Protein AF-A0A3E0PUI4-F1 (afdb_monomer_lite)

Structure (mmCIF, N/CA/C/O backbone):
data_AF-A0A3E0PUI4-F1
#
_entry.id   AF-A0A3E0PUI4-F1
#
loop_
_atom_site.group_PDB
_atom_site.id
_atom_site.type_symbol
_atom_site.label_atom_id
_atom_site.label_alt_id
_atom_site.label_comp_id
_atom_site.label_asym_id
_atom_site.label_entity_id
_atom_site.label_seq_id
_atom_site.pdbx_PDB_ins_code
_atom_site.Cartn_x
_atom_site.Cartn_y
_atom_site.Cartn_z
_atom_site.occupancy
_atom_site.B_iso_or_equiv
_atom_site.auth_seq_id
_atom_site.auth_comp_id
_atom_site.auth_asym_id
_atom_site.auth_atom_id
_atom_site.pdbx_PDB_model_num
ATOM 1 N N . MET A 1 1 ? -16.873 14.180 -3.719 1.00 51.34 1 MET A N 1
ATOM 2 C CA . MET A 1 1 ? -15.611 13.451 -3.473 1.00 51.34 1 MET A CA 1
ATOM 3 C C . MET A 1 1 ? -14.890 13.324 -4.810 1.00 51.34 1 MET A C 1
ATOM 5 O O . MET A 1 1 ? -15.478 12.754 -5.715 1.00 51.34 1 MET A O 1
ATOM 9 N N . GLN A 1 2 ? -13.695 13.903 -4.969 1.00 65.56 2 GLN A N 1
ATOM 10 C CA . GLN A 1 2 ? -12.882 13.806 -6.200 1.00 65.56 2 GLN A CA 1
ATOM 11 C C . GLN A 1 2 ? -11.850 12.663 -6.126 1.00 65.56 2 GLN A C 1
ATOM 13 O O . GLN A 1 2 ? -10.860 12.686 -6.840 1.00 65.56 2 GLN A O 1
ATOM 18 N N . ALA A 1 3 ? -12.077 11.664 -5.263 1.00 73.06 3 ALA A N 1
ATOM 19 C CA . ALA A 1 3 ? -11.156 10.545 -5.084 1.00 73.06 3 ALA A CA 1
ATOM 20 C C . ALA A 1 3 ? -10.914 9.837 -6.421 1.00 73.06 3 ALA A C 1
ATOM 22 O O . ALA A 1 3 ? -11.880 9.512 -7.129 1.00 73.06 3 ALA A O 1
ATOM 23 N N . GLU A 1 4 ? -9.643 9.644 -6.763 1.00 84.12 4 GLU A N 1
ATOM 24 C CA . GLU A 1 4 ? -9.256 8.821 -7.901 1.00 84.12 4 GLU A CA 1
ATOM 25 C C . GLU A 1 4 ? -9.528 7.348 -7.566 1.00 84.12 4 GLU A C 1
ATOM 27 O O . GLU A 1 4 ? -9.294 6.930 -6.427 1.00 84.12 4 GLU A O 1
ATOM 32 N N . PRO A 1 5 ? -10.064 6.554 -8.504 1.00 87.44 5 PRO A N 1
ATOM 33 C CA . PRO A 1 5 ? -10.184 5.110 -8.337 1.00 87.44 5 PRO A CA 1
ATOM 34 C C . PRO A 1 5 ? -8.813 4.433 -8.293 1.00 87.44 5 PRO A C 1
ATOM 36 O O . PRO A 1 5 ? -7.855 4.934 -8.875 1.00 87.44 5 PRO A O 1
ATOM 39 N N . LEU A 1 6 ? -8.745 3.231 -7.709 1.00 89.69 6 LEU A N 1
ATOM 40 C CA . LEU A 1 6 ? -7.614 2.314 -7.913 1.00 89.69 6 LEU A CA 1
ATOM 41 C C . LEU A 1 6 ? -6.246 2.909 -7.497 1.00 89.69 6 LEU A C 1
ATOM 43 O O . LEU A 1 6 ? -5.235 2.698 -8.174 1.00 89.69 6 LEU A O 1
ATOM 47 N N . GLN A 1 7 ? -6.210 3.624 -6.366 1.00 85.81 7 GLN A N 1
ATOM 48 C CA . GLN A 1 7 ? -5.118 4.538 -5.980 1.00 85.81 7 GLN A CA 1
ATOM 49 C C . GLN A 1 7 ? -3.769 3.857 -5.711 1.00 85.81 7 GLN A C 1
ATOM 51 O O . GLN A 1 7 ? -2.725 4.501 -5.751 1.00 85.81 7 GLN A O 1
ATOM 56 N N . SER A 1 8 ? -3.759 2.557 -5.415 1.00 91.62 8 SER A N 1
ATOM 57 C CA . SER A 1 8 ? -2.530 1.798 -5.165 1.00 91.62 8 SER A CA 1
ATOM 58 C C . SER A 1 8 ? -2.688 0.329 -5.511 1.00 91.62 8 SER A C 1
ATOM 60 O O . SER A 1 8 ? -3.801 -0.163 -5.669 1.00 91.62 8 SER A O 1
ATOM 62 N N . ALA A 1 9 ? -1.578 -0.408 -5.561 1.00 90.56 9 ALA A N 1
ATOM 63 C CA . ALA A 1 9 ? -1.621 -1.862 -5.683 1.00 90.56 9 ALA A CA 1
ATOM 64 C C . ALA A 1 9 ? -2.451 -2.523 -4.564 1.00 90.56 9 ALA A C 1
ATOM 66 O O . ALA A 1 9 ? -3.211 -3.458 -4.827 1.00 90.56 9 ALA A O 1
ATOM 67 N N . ASN A 1 10 ? -2.371 -2.003 -3.337 1.00 91.38 10 ASN A N 1
ATOM 68 C CA . ASN A 1 10 ? -3.118 -2.525 -2.194 1.00 91.38 10 ASN A CA 1
ATOM 69 C C . ASN A 1 10 ? -4.634 -2.370 -2.361 1.00 91.38 10 ASN A C 1
ATOM 71 O O . ASN A 1 10 ? -5.394 -3.303 -2.091 1.00 91.38 10 ASN A O 1
ATOM 75 N N . ASP A 1 11 ? -5.048 -1.196 -2.834 1.00 92.38 11 ASP A N 1
ATOM 76 C CA . ASP A 1 11 ? -6.426 -0.848 -3.175 1.00 92.38 11 ASP A CA 1
ATOM 77 C C . ASP A 1 11 ? -6.914 -1.701 -4.363 1.00 92.38 11 ASP A C 1
ATOM 79 O O . ASP A 1 11 ? -7.880 -2.463 -4.256 1.00 92.38 11 ASP A O 1
ATOM 83 N N . ARG A 1 12 ? -6.154 -1.690 -5.470 1.00 95.62 12 ARG A N 1
ATOM 84 C CA . ARG A 1 12 ? -6.430 -2.441 -6.707 1.00 95.62 12 ARG A CA 1
ATOM 85 C C . ARG A 1 12 ? -6.600 -3.931 -6.488 1.00 95.62 12 ARG A C 1
ATOM 87 O O . ARG A 1 12 ? -7.483 -4.524 -7.093 1.00 95.62 12 ARG A O 1
ATOM 94 N N . SER A 1 13 ? -5.811 -4.532 -5.601 1.00 96.44 13 SER A N 1
ATOM 95 C CA . SER A 1 13 ? -5.914 -5.961 -5.296 1.00 96.44 13 SER A CA 1
ATOM 96 C C . SER A 1 13 ? -7.308 -6.348 -4.786 1.00 96.44 13 SER A C 1
ATOM 98 O O . SER A 1 13 ? -7.845 -7.374 -5.193 1.00 96.44 13 SER A O 1
ATOM 100 N N . ARG A 1 14 ? -7.948 -5.499 -3.966 1.00 96.94 14 ARG A N 1
ATOM 101 C CA . ARG A 1 14 ? -9.324 -5.738 -3.497 1.00 96.94 14 ARG A CA 1
ATOM 102 C C . ARG A 1 14 ? -10.346 -5.500 -4.601 1.00 96.94 14 ARG A C 1
ATOM 104 O O . ARG A 1 14 ? -11.261 -6.307 -4.755 1.00 96.94 14 ARG A O 1
ATOM 111 N N . TRP A 1 15 ? -10.183 -4.423 -5.373 1.00 97.56 15 TRP A N 1
ATOM 112 C CA . TRP A 1 15 ? -11.064 -4.131 -6.507 1.00 97.56 15 TRP A CA 1
ATOM 113 C C . TRP A 1 15 ? -11.027 -5.223 -7.572 1.00 97.56 15 TRP A C 1
ATOM 115 O O . TRP A 1 15 ? -12.076 -5.554 -8.116 1.00 97.56 15 TRP A O 1
ATOM 125 N N . CYS A 1 16 ? -9.865 -5.831 -7.824 1.00 97.75 16 CYS A N 1
ATOM 126 C CA . CYS A 1 16 ? -9.743 -6.964 -8.737 1.00 97.75 16 CYS A CA 1
ATOM 127 C C . CYS A 1 16 ? -10.650 -8.120 -8.312 1.00 97.75 16 CYS A C 1
ATOM 129 O O . CYS A 1 16 ? -11.433 -8.600 -9.126 1.00 97.75 16 CYS A O 1
ATOM 131 N N . THR A 1 17 ? -10.607 -8.510 -7.034 1.00 98.00 17 THR A N 1
ATOM 132 C CA . THR A 1 17 ? -11.493 -9.551 -6.495 1.00 98.00 17 THR A CA 1
ATOM 133 C C . THR A 1 17 ? -12.962 -9.148 -6.585 1.00 98.00 17 THR A C 1
ATOM 135 O O . THR A 1 17 ? -13.792 -9.958 -6.979 1.00 98.00 17 THR A O 1
ATOM 138 N N . ILE A 1 18 ? -13.299 -7.897 -6.249 1.00 98.25 18 ILE A N 1
ATOM 139 C CA . ILE A 1 18 ? -14.680 -7.386 -6.322 1.00 98.25 18 ILE A CA 1
ATOM 140 C C . ILE A 1 18 ? -15.231 -7.507 -7.742 1.00 98.25 18 ILE A C 1
ATOM 142 O O . ILE A 1 18 ? -16.341 -8.000 -7.935 1.00 98.25 18 ILE A O 1
ATOM 146 N N . ARG A 1 19 ? -14.446 -7.072 -8.730 1.00 97.12 19 ARG A N 1
ATOM 147 C CA . ARG A 1 19 ? -14.827 -7.111 -10.137 1.00 97.12 19 ARG A CA 1
ATOM 148 C C . ARG A 1 19 ? -14.919 -8.540 -10.664 1.00 97.12 19 ARG A C 1
ATOM 150 O O . ARG A 1 19 ? -15.932 -8.883 -11.262 1.00 97.12 19 ARG A O 1
ATOM 157 N N . ALA A 1 20 ? -13.913 -9.374 -10.398 1.00 97.75 20 ALA A N 1
ATOM 158 C CA . ALA A 1 20 ? -13.916 -10.780 -10.799 1.00 97.75 20 ALA A CA 1
ATOM 159 C C . ALA A 1 20 ? -15.136 -11.524 -10.231 1.00 97.75 20 ALA A C 1
ATOM 161 O O . ALA A 1 20 ? -15.830 -12.234 -10.954 1.00 97.75 20 ALA A O 1
ATOM 162 N N . LEU A 1 21 ? -15.483 -11.291 -8.964 1.00 97.81 21 LEU A N 1
ATOM 163 C CA . LEU A 1 21 ? -16.659 -11.913 -8.358 1.00 97.81 21 LEU A CA 1
ATOM 164 C C . LEU A 1 21 ? -17.966 -11.423 -8.975 1.00 97.81 21 LEU A C 1
ATOM 166 O O . LEU A 1 21 ? -18.821 -12.239 -9.310 1.00 97.81 21 LEU A O 1
ATOM 170 N N . ALA A 1 22 ? -18.138 -10.109 -9.110 1.00 97.00 22 ALA A N 1
ATOM 171 C CA . ALA A 1 22 ? -19.403 -9.534 -9.555 1.00 97.00 22 ALA A CA 1
ATOM 172 C C . ALA A 1 22 ? -19.674 -9.749 -11.052 1.00 97.00 22 ALA A C 1
ATOM 174 O O . ALA A 1 22 ? -20.829 -9.928 -11.434 1.00 97.00 22 ALA A O 1
ATOM 175 N N . GLU A 1 23 ? -18.631 -9.737 -11.887 1.00 94.31 23 GLU A N 1
ATOM 176 C CA . GLU A 1 23 ? -18.759 -9.818 -13.350 1.00 94.31 23 GLU A CA 1
ATOM 177 C C . GLU A 1 23 ? -18.497 -11.230 -13.893 1.00 94.31 23 GLU A C 1
ATOM 179 O O . GLU A 1 23 ? -19.041 -11.587 -14.934 1.00 94.31 23 GLU A O 1
ATOM 184 N N . GLN A 1 24 ? -17.691 -12.044 -13.201 1.00 95.50 24 GLN A N 1
ATOM 185 C CA . GLN A 1 24 ? -17.237 -13.354 -13.694 1.00 95.50 24 GLN A CA 1
ATOM 186 C C . GLN A 1 24 ? -17.565 -14.511 -12.734 1.00 95.50 24 GLN A C 1
ATOM 188 O O . GLN A 1 24 ? -17.393 -15.674 -13.093 1.00 95.50 24 GLN A O 1
ATOM 193 N N . GLY A 1 25 ? -18.040 -14.231 -11.514 1.00 96.75 25 GLY A N 1
ATOM 194 C CA . GLY A 1 25 ? -18.389 -15.261 -10.533 1.00 96.75 25 GLY A CA 1
ATOM 195 C C . GLY A 1 25 ? -17.190 -16.034 -9.968 1.00 96.75 25 GLY A C 1
ATOM 196 O O . GLY A 1 25 ? -17.369 -17.150 -9.482 1.00 96.75 25 GLY A O 1
ATOM 197 N N . THR A 1 26 ? -15.978 -15.470 -10.025 1.00 97.56 26 THR A N 1
ATOM 198 C CA . THR A 1 26 ? -14.734 -16.140 -9.606 1.00 97.56 26 THR A CA 1
ATOM 199 C C . THR A 1 26 ? -13.847 -15.257 -8.721 1.00 97.56 26 THR A C 1
ATOM 201 O O . THR A 1 26 ? -13.943 -14.032 -8.747 1.00 97.56 26 THR A O 1
ATOM 204 N N . TYR A 1 27 ? -12.974 -15.887 -7.928 1.00 97.75 27 TYR A N 1
ATOM 205 C CA . TYR A 1 27 ? -11.905 -15.213 -7.174 1.00 97.75 27 TYR A CA 1
ATOM 206 C C . TYR A 1 27 ? -10.605 -15.067 -7.981 1.00 97.75 27 TYR A C 1
ATOM 208 O O . TYR A 1 27 ? -9.699 -14.358 -7.540 1.00 97.75 27 TYR A O 1
ATOM 216 N N . VAL A 1 28 ? -10.513 -15.726 -9.140 1.00 98.06 28 VAL A N 1
ATOM 217 C CA . VAL A 1 28 ? -9.380 -15.615 -10.066 1.00 98.06 28 VAL A CA 1
ATOM 218 C C . VAL A 1 28 ? -9.381 -14.228 -10.703 1.00 98.06 28 VAL A C 1
ATOM 220 O O . VAL A 1 28 ? -10.396 -13.790 -11.238 1.00 98.06 28 VAL A O 1
ATOM 223 N N . ILE A 1 29 ? -8.243 -13.534 -10.667 1.00 97.81 29 ILE A N 1
ATOM 224 C CA . ILE A 1 29 ? -8.122 -12.147 -11.154 1.00 97.81 29 ILE A CA 1
ATOM 225 C C . ILE A 1 29 ? -7.330 -12.018 -12.465 1.00 97.81 29 ILE A C 1
ATOM 227 O O . ILE A 1 29 ? -6.964 -10.905 -12.848 1.00 97.81 29 ILE A O 1
ATOM 231 N N . ASP A 1 30 ? -7.073 -13.133 -13.154 1.00 97.12 30 ASP A N 1
ATOM 232 C CA . ASP A 1 30 ? -6.259 -13.213 -14.377 1.00 97.12 30 ASP A CA 1
ATOM 233 C C . ASP A 1 30 ? -6.699 -12.203 -15.446 1.00 97.12 30 ASP A C 1
ATOM 235 O O . ASP A 1 30 ? -5.887 -11.408 -15.924 1.00 97.12 30 ASP A O 1
ATOM 239 N N . ASP A 1 31 ? -7.989 -12.188 -15.788 1.00 96.00 31 ASP A N 1
ATOM 240 C CA . ASP A 1 31 ? -8.511 -11.330 -16.856 1.00 96.00 31 ASP A CA 1
ATOM 241 C C . ASP A 1 31 ? -8.670 -9.874 -16.425 1.00 96.00 31 ASP A C 1
ATOM 243 O O . ASP A 1 31 ? -8.440 -8.959 -17.217 1.00 96.00 31 ASP A O 1
ATOM 247 N N . VAL A 1 32 ? -9.018 -9.637 -15.158 1.00 96.06 32 VAL A N 1
ATOM 248 C CA . VAL A 1 32 ? -9.181 -8.276 -14.632 1.00 96.06 32 VAL A CA 1
ATOM 249 C C . VAL A 1 32 ? -7.849 -7.530 -14.668 1.00 96.06 32 VAL A C 1
ATOM 251 O O . VAL A 1 32 ? -7.794 -6.395 -15.135 1.00 96.06 32 VAL A O 1
ATOM 254 N N . ARG A 1 33 ? -6.756 -8.177 -14.249 1.00 94.44 33 ARG A N 1
ATOM 255 C CA . ARG A 1 33 ? -5.420 -7.562 -14.193 1.00 94.44 33 ARG A CA 1
ATOM 256 C C . ARG A 1 33 ? -4.822 -7.231 -15.558 1.00 94.44 33 ARG A C 1
ATOM 258 O O . ARG A 1 33 ? -3.978 -6.344 -15.641 1.00 94.44 33 ARG A O 1
ATOM 265 N N . ARG A 1 34 ? -5.248 -7.918 -16.623 1.00 91.81 34 ARG A N 1
ATOM 266 C CA . ARG A 1 34 ? -4.812 -7.621 -18.001 1.00 91.81 34 ARG A CA 1
ATOM 267 C C . ARG A 1 34 ? -5.321 -6.268 -18.494 1.00 91.81 34 ARG A C 1
ATOM 269 O O . ARG A 1 34 ? -4.784 -5.732 -19.461 1.00 91.81 34 ARG A O 1
ATOM 276 N N . GLN A 1 35 ? -6.344 -5.712 -17.849 1.00 92.06 35 GLN A N 1
ATOM 277 C CA . GLN A 1 35 ? -6.892 -4.419 -18.228 1.00 92.06 35 GLN A CA 1
ATOM 278 C C . GLN A 1 35 ? -5.986 -3.277 -17.744 1.00 92.06 35 GLN A C 1
ATOM 280 O O . GLN A 1 35 ? -5.546 -3.285 -16.588 1.00 92.06 35 GLN A O 1
ATOM 285 N N . PRO A 1 36 ? -5.725 -2.260 -18.588 1.00 90.31 36 PRO A N 1
ATOM 286 C CA . PRO A 1 36 ? -4.922 -1.109 -18.196 1.00 90.31 36 PRO A CA 1
ATOM 287 C C . PRO A 1 36 ? -5.424 -0.478 -16.892 1.00 90.31 36 PRO A C 1
ATOM 289 O O . PRO A 1 36 ? -6.606 -0.175 -16.746 1.00 90.31 36 PRO A O 1
ATOM 292 N N . GLY A 1 37 ? -4.516 -0.294 -15.933 1.00 90.38 37 GLY A N 1
ATOM 293 C CA . GLY A 1 37 ? -4.820 0.319 -14.637 1.00 90.38 37 GLY A CA 1
ATOM 294 C C . GLY A 1 37 ? -5.352 -0.626 -13.554 1.00 90.38 37 GLY A C 1
ATOM 295 O O . GLY A 1 37 ? -5.497 -0.175 -12.422 1.00 90.38 37 GLY A O 1
ATOM 296 N N . TRP A 1 38 ? -5.592 -1.912 -13.840 1.00 94.56 38 TRP A N 1
ATOM 297 C CA . TRP A 1 38 ? -6.097 -2.880 -12.849 1.00 94.56 38 TRP A CA 1
ATOM 298 C C . TRP A 1 38 ? -5.017 -3.751 -12.206 1.00 94.56 38 TRP A C 1
ATOM 300 O O . TRP A 1 38 ? -5.255 -4.335 -11.152 1.00 94.56 38 TRP A O 1
ATOM 310 N N . ASP A 1 39 ? -3.823 -3.821 -12.791 1.00 93.81 39 ASP A N 1
ATOM 311 C CA . ASP A 1 39 ? -2.759 -4.674 -12.266 1.00 93.81 39 ASP A CA 1
ATOM 312 C C . ASP A 1 39 ? -2.290 -4.257 -10.856 1.00 93.81 39 ASP A C 1
ATOM 314 O O . ASP A 1 39 ? -2.354 -3.093 -10.443 1.00 93.81 39 ASP A O 1
ATOM 318 N N . THR A 1 40 ? -1.803 -5.223 -10.089 1.00 95.38 40 THR A N 1
ATOM 319 C CA . THR A 1 40 ? -1.370 -5.053 -8.702 1.00 95.38 40 THR A CA 1
ATOM 320 C C . THR A 1 40 ? -0.087 -5.841 -8.453 1.00 95.38 40 THR A C 1
ATOM 322 O O . THR A 1 40 ? 0.232 -6.740 -9.214 1.00 95.38 40 THR A O 1
ATOM 325 N N . ILE A 1 41 ? 0.650 -5.497 -7.396 1.00 93.75 41 ILE A N 1
ATOM 326 C CA . ILE A 1 41 ? 1.736 -6.320 -6.838 1.00 93.75 41 ILE A CA 1
ATOM 327 C C . ILE A 1 41 ? 1.258 -7.161 -5.643 1.00 93.75 41 ILE A C 1
ATOM 329 O O . ILE A 1 41 ? 1.908 -8.122 -5.253 1.00 93.75 41 ILE A O 1
ATOM 333 N N . ASP A 1 42 ? 0.086 -6.849 -5.082 1.00 94.31 42 ASP A N 1
ATOM 334 C CA . ASP A 1 42 ? -0.488 -7.512 -3.908 1.00 94.31 42 ASP A CA 1
ATOM 335 C C . ASP A 1 42 ? -1.272 -8.773 -4.323 1.00 94.31 42 ASP A C 1
ATOM 337 O O . ASP A 1 42 ? -2.460 -8.914 -3.996 1.00 94.31 42 ASP A O 1
ATOM 341 N N . LEU A 1 43 ? -0.618 -9.688 -5.041 1.00 96.12 43 LEU A N 1
ATOM 342 C CA . LEU A 1 43 ? -1.188 -10.942 -5.542 1.00 96.12 43 LEU A CA 1
ATOM 343 C C . LEU A 1 43 ? -0.313 -12.162 -5.237 1.00 96.12 43 LEU A C 1
ATOM 345 O O . LEU A 1 43 ? 0.874 -12.034 -4.951 1.00 96.12 43 LEU A O 1
ATOM 349 N N . VAL A 1 44 ? -0.918 -13.338 -5.363 1.00 97.06 44 VAL A N 1
A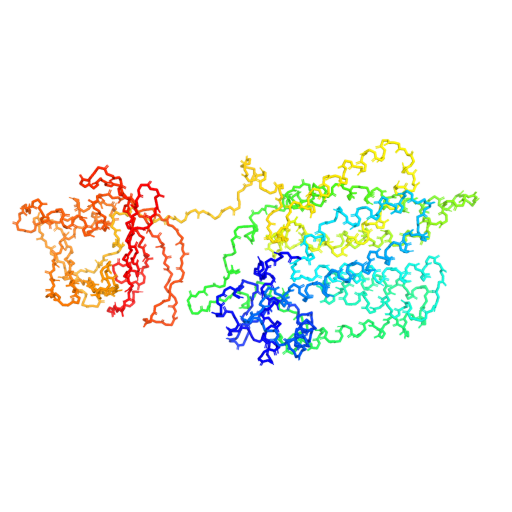TOM 350 C CA . VAL A 1 44 ? -0.239 -14.635 -5.321 1.00 97.06 44 VAL A CA 1
ATOM 351 C C . VAL A 1 44 ? -0.552 -15.447 -6.565 1.00 97.06 44 VAL A C 1
ATOM 353 O O . VAL A 1 44 ? -1.545 -15.179 -7.252 1.00 97.06 44 VAL A O 1
ATOM 356 N N . ARG A 1 45 ? 0.258 -16.476 -6.812 1.00 96.38 45 ARG A N 1
ATOM 357 C CA . ARG A 1 45 ? -0.040 -17.526 -7.780 1.00 96.38 45 ARG A CA 1
ATOM 358 C C . ARG A 1 45 ? -0.389 -18.822 -7.049 1.00 96.38 45 ARG A C 1
ATOM 360 O O . ARG A 1 45 ? 0.421 -19.347 -6.296 1.00 96.38 45 ARG A O 1
ATOM 367 N N . HIS A 1 46 ? -1.596 -19.330 -7.274 1.00 96.06 46 HIS A N 1
ATOM 368 C CA . HIS A 1 46 ? -2.107 -20.568 -6.673 1.00 96.06 46 HIS A CA 1
ATOM 369 C C . HIS A 1 46 ? -2.798 -21.385 -7.763 1.00 96.06 46 HIS A C 1
ATOM 371 O O . HIS A 1 46 ? -3.569 -20.832 -8.543 1.00 96.06 46 HIS A O 1
ATOM 377 N N . GLU A 1 47 ? -2.454 -22.669 -7.882 1.00 94.19 47 GLU A N 1
ATOM 378 C CA . GLU A 1 47 ? -3.011 -23.586 -8.897 1.00 94.19 47 GLU A CA 1
ATOM 379 C C . GLU A 1 47 ? -3.016 -23.032 -10.335 1.00 94.19 47 GLU A C 1
ATOM 381 O O . GLU A 1 47 ? -3.950 -23.207 -11.109 1.00 94.19 47 GLU A O 1
ATOM 386 N N . GLY A 1 48 ? -1.950 -22.325 -10.712 1.00 94.56 48 GLY A N 1
ATOM 387 C CA . GLY A 1 48 ? -1.797 -21.776 -12.059 1.00 94.56 48 GLY A CA 1
ATOM 388 C C . GLY A 1 48 ? -2.472 -20.423 -12.302 1.00 94.56 48 GLY A C 1
ATOM 389 O O . GLY A 1 48 ? -2.157 -19.797 -13.315 1.00 94.56 48 GLY A O 1
ATOM 390 N N . HIS A 1 49 ? -3.282 -19.947 -11.357 1.00 97.06 49 HIS A N 1
ATOM 391 C CA . HIS A 1 49 ? -4.068 -18.717 -11.443 1.00 97.06 49 HIS A CA 1
ATOM 392 C C . HIS A 1 49 ? -3.592 -17.644 -10.464 1.00 97.06 49 HIS A C 1
ATOM 394 O O . HIS A 1 49 ? -2.921 -17.927 -9.466 1.00 97.06 49 HIS A O 1
ATOM 400 N N . PHE A 1 50 ? -3.953 -16.394 -10.742 1.00 97.94 50 PHE A N 1
ATOM 401 C CA . PHE A 1 50 ? -3.684 -15.266 -9.867 1.00 97.94 50 PHE A CA 1
ATOM 402 C C . PHE A 1 50 ? -4.856 -14.964 -8.945 1.00 97.94 50 PHE A C 1
ATOM 404 O O . PHE A 1 50 ? -6.010 -14.904 -9.371 1.00 97.94 50 PHE A O 1
ATOM 411 N N . TYR A 1 51 ? -4.526 -14.672 -7.689 1.00 97.88 51 TYR A N 1
ATOM 412 C CA . TYR A 1 51 ? -5.481 -14.288 -6.655 1.00 97.88 51 TYR A CA 1
ATOM 413 C C . TYR A 1 51 ? -4.991 -13.066 -5.885 1.00 97.88 51 TYR A C 1
ATOM 415 O O . TYR A 1 51 ? -3.791 -12.818 -5.760 1.00 97.88 51 TYR A O 1
ATOM 423 N N . SER A 1 52 ? -5.930 -12.306 -5.324 1.00 97.00 52 SER A N 1
ATOM 424 C CA . SER A 1 52 ? -5.605 -11.255 -4.360 1.00 97.00 52 SER A CA 1
ATOM 425 C C . SER A 1 52 ? -5.004 -11.850 -3.087 1.00 97.00 52 SER A C 1
ATOM 427 O O . SER A 1 52 ? -5.468 -12.866 -2.578 1.00 97.00 52 SER A O 1
ATOM 429 N N . THR A 1 53 ? -4.023 -11.158 -2.509 1.00 94.44 53 THR A N 1
ATOM 430 C CA . THR A 1 53 ? -3.481 -11.497 -1.180 1.00 94.44 53 THR A CA 1
ATOM 431 C C . THR A 1 53 ? -4.465 -11.230 -0.038 1.00 94.44 53 THR A C 1
ATOM 433 O O . THR A 1 53 ? -4.234 -11.668 1.087 1.00 94.44 53 THR A O 1
ATOM 436 N N . LYS A 1 54 ? -5.533 -10.455 -0.268 1.00 94.88 54 LYS A N 1
ATOM 437 C CA . LYS A 1 54 ? -6.403 -9.957 0.806 1.00 94.88 54 LYS A CA 1
ATOM 438 C C . LYS A 1 54 ? -7.412 -11.020 1.245 1.00 94.88 54 LYS A C 1
ATOM 440 O O . LYS A 1 54 ? -7.894 -11.770 0.399 1.00 94.88 54 LYS A O 1
ATOM 445 N N . PRO A 1 55 ? -7.795 -11.057 2.537 1.00 95.31 55 PRO A N 1
ATOM 446 C CA . PRO A 1 55 ? -8.824 -11.981 2.993 1.00 95.31 55 PRO A CA 1
ATOM 447 C C . PRO A 1 55 ? -10.127 -11.823 2.188 1.00 95.31 55 PRO A C 1
ATOM 449 O O . PRO A 1 55 ? -10.570 -10.688 1.981 1.00 95.31 55 PRO A O 1
ATOM 452 N N . PRO A 1 56 ? -10.765 -12.924 1.754 1.00 96.50 56 PRO A N 1
ATOM 453 C CA . PRO A 1 56 ? -11.820 -12.895 0.742 1.00 96.50 56 PRO A CA 1
ATOM 454 C C . PRO A 1 56 ? -13.154 -12.335 1.246 1.00 96.50 56 PRO A C 1
ATOM 456 O O . PRO A 1 56 ? -13.930 -11.818 0.441 1.00 96.50 56 PRO A O 1
ATOM 459 N N . LEU A 1 57 ? -13.439 -12.395 2.554 1.00 97.81 57 LEU A N 1
ATOM 460 C CA . LEU A 1 57 ? -14.746 -11.998 3.094 1.00 97.81 57 LEU A CA 1
ATOM 461 C C . LEU A 1 57 ? -15.104 -10.545 2.763 1.00 97.81 57 LEU A C 1
ATOM 463 O O . LEU A 1 57 ? -16.182 -10.290 2.232 1.00 97.81 57 LEU A O 1
ATOM 467 N N . PHE A 1 58 ? -14.210 -9.594 3.041 1.00 97.56 58 PHE A N 1
ATOM 468 C CA . PHE A 1 58 ? -14.510 -8.179 2.824 1.00 97.56 58 PHE A CA 1
ATOM 469 C C . PHE A 1 58 ? -14.742 -7.846 1.335 1.00 97.56 58 PHE A C 1
ATOM 471 O O . PHE A 1 58 ? -15.813 -7.322 1.025 1.00 97.56 58 PHE A O 1
ATOM 478 N N . PRO A 1 59 ? -13.853 -8.221 0.387 1.00 97.44 59 PRO A N 1
ATOM 479 C CA . PRO A 1 59 ? -14.128 -8.089 -1.044 1.00 97.44 59 PRO A CA 1
ATOM 480 C C . PRO A 1 59 ? -15.417 -8.782 -1.499 1.00 97.44 59 PRO A C 1
ATOM 482 O O . PRO A 1 59 ? -16.106 -8.247 -2.356 1.00 97.44 59 PRO A O 1
ATOM 485 N N . THR A 1 60 ? -15.790 -9.924 -0.912 1.00 98.25 60 THR A N 1
ATOM 486 C CA . THR A 1 60 ? -17.037 -10.634 -1.260 1.00 98.25 60 THR A CA 1
ATOM 487 C C . THR A 1 60 ? -18.277 -9.826 -0.878 1.00 98.25 60 THR A C 1
ATOM 489 O O . THR A 1 60 ? -19.202 -9.686 -1.677 1.00 98.25 60 THR A O 1
ATOM 492 N N . LEU A 1 61 ? -18.293 -9.244 0.325 1.00 98.38 61 LEU A N 1
ATOM 493 C CA . LEU A 1 61 ? -19.389 -8.377 0.766 1.00 98.38 61 LEU A CA 1
ATOM 494 C C . LEU A 1 61 ? -19.496 -7.124 -0.115 1.00 98.38 61 LEU A C 1
ATOM 496 O O . LEU A 1 61 ? -20.593 -6.723 -0.501 1.00 98.38 61 LEU A O 1
ATOM 500 N N . VAL A 1 62 ? -18.354 -6.533 -0.475 1.00 98.44 62 VAL A N 1
ATOM 501 C CA . VAL A 1 62 ? -18.311 -5.360 -1.357 1.00 98.44 62 VAL A CA 1
ATOM 502 C C . VAL A 1 62 ? -18.696 -5.720 -2.798 1.00 98.44 62 VAL A C 1
ATOM 504 O O . VAL A 1 62 ? -19.352 -4.918 -3.456 1.00 98.44 62 VAL A O 1
ATOM 507 N N . ALA A 1 63 ? -18.385 -6.927 -3.278 1.00 98.44 63 ALA A N 1
ATOM 508 C CA . ALA A 1 63 ? -18.854 -7.433 -4.568 1.00 98.44 63 ALA A CA 1
ATOM 509 C C . ALA A 1 63 ? -20.380 -7.540 -4.617 1.00 98.44 63 ALA A C 1
ATOM 511 O O . ALA A 1 63 ? -20.983 -7.089 -5.585 1.00 98.44 63 ALA A O 1
ATOM 512 N N . GLY A 1 64 ? -21.016 -8.043 -3.554 1.00 98.06 64 GLY A N 1
ATOM 513 C CA . GLY A 1 64 ? -22.479 -8.051 -3.445 1.00 98.06 64 GLY A CA 1
ATOM 514 C C . GLY A 1 64 ? -23.085 -6.642 -3.450 1.00 98.06 64 GLY A C 1
ATOM 515 O O . GLY A 1 64 ? -24.117 -6.407 -4.084 1.00 98.06 64 GLY A O 1
ATOM 516 N N . LEU A 1 65 ? -22.418 -5.682 -2.798 1.00 97.75 65 LEU A N 1
ATOM 517 C CA . LEU A 1 65 ? -22.822 -4.276 -2.835 1.00 97.75 65 LEU A CA 1
ATOM 518 C C . LEU A 1 65 ? -22.702 -3.689 -4.249 1.00 97.75 65 LEU A C 1
ATOM 520 O O . LEU A 1 65 ? -23.663 -3.102 -4.736 1.00 97.75 65 LEU A O 1
ATOM 524 N N . TYR A 1 66 ? -21.558 -3.870 -4.915 1.00 98.00 66 TYR A N 1
ATOM 525 C CA . TYR A 1 66 ? -21.354 -3.419 -6.295 1.00 98.00 66 TYR A CA 1
ATOM 526 C C . TYR A 1 66 ? -22.365 -4.055 -7.250 1.00 98.00 66 TYR A C 1
ATOM 528 O O . TYR A 1 66 ? -23.006 -3.335 -8.003 1.00 98.00 66 TYR A O 1
ATOM 536 N N . TRP A 1 67 ? -22.581 -5.368 -7.166 1.00 97.69 67 TRP A N 1
ATOM 537 C CA . TRP A 1 67 ? -23.577 -6.068 -7.976 1.00 97.69 67 TRP A CA 1
ATOM 538 C C . TRP A 1 67 ? -24.980 -5.475 -7.801 1.00 97.69 67 TRP A C 1
ATOM 540 O O . TRP A 1 67 ? -25.701 -5.275 -8.774 1.00 97.69 67 TRP A O 1
ATOM 550 N N . THR A 1 68 ? -25.360 -5.125 -6.569 1.00 97.00 68 THR A N 1
ATOM 551 C CA . THR A 1 68 ? -26.646 -4.461 -6.308 1.00 97.00 68 THR A CA 1
ATOM 552 C C . THR A 1 68 ? -26.704 -3.079 -6.965 1.00 97.00 68 THR A C 1
ATOM 554 O O . THR A 1 68 ? -27.726 -2.723 -7.547 1.00 97.00 68 THR A O 1
ATOM 557 N N . LEU A 1 69 ? -25.617 -2.304 -6.900 1.00 96.06 69 LEU A N 1
ATOM 558 C CA . LEU A 1 69 ? -25.530 -0.997 -7.556 1.00 96.06 69 LEU A CA 1
ATOM 559 C C . LEU A 1 69 ? -25.631 -1.128 -9.079 1.00 96.06 69 LEU A C 1
ATOM 561 O O . LEU A 1 69 ? -26.458 -0.441 -9.670 1.00 96.06 69 LEU A O 1
ATOM 565 N N . ASP A 1 70 ? -24.886 -2.055 -9.684 1.00 95.44 70 ASP A N 1
ATOM 566 C CA . ASP A 1 70 ? -24.968 -2.375 -11.115 1.00 95.44 70 ASP A CA 1
ATOM 567 C C . ASP A 1 70 ? -26.417 -2.670 -11.530 1.00 95.44 70 ASP A C 1
ATOM 569 O O . ASP A 1 70 ? -26.942 -2.051 -12.452 1.00 95.44 70 ASP A O 1
ATOM 573 N N . LYS A 1 71 ? -27.134 -3.529 -10.792 1.00 96.25 71 LYS A N 1
ATOM 574 C CA . LYS A 1 71 ? -28.537 -3.847 -11.116 1.00 96.25 71 LYS A CA 1
ATOM 575 C C . LYS A 1 71 ? -29.507 -2.681 -10.962 1.00 96.25 71 LYS A C 1
ATOM 577 O O . LYS A 1 71 ? -30.531 -2.674 -11.642 1.00 96.25 71 LYS A O 1
ATOM 582 N N . LEU A 1 72 ? -29.218 -1.720 -10.089 1.00 96.75 72 LEU A N 1
ATOM 583 C CA . LEU A 1 72 ? -30.098 -0.575 -9.848 1.00 96.75 72 LEU A CA 1
ATOM 584 C C . LEU A 1 72 ? -29.814 0.609 -10.777 1.00 96.75 72 LEU A C 1
ATOM 586 O O . LEU A 1 72 ? -30.744 1.340 -11.113 1.00 96.75 72 LEU A O 1
ATOM 590 N N . THR A 1 73 ? -28.558 0.824 -11.172 1.00 96.25 73 THR A N 1
ATOM 591 C CA . THR A 1 73 ? -28.144 2.014 -11.934 1.00 96.25 73 THR A CA 1
ATOM 592 C C . THR A 1 73 ? -27.647 1.703 -13.343 1.00 96.25 73 THR A C 1
ATOM 594 O O . THR A 1 73 ? -27.564 2.614 -14.164 1.00 96.25 73 THR A O 1
ATOM 597 N N . GLY A 1 74 ? -27.293 0.448 -13.631 1.00 95.25 74 GLY A N 1
ATOM 598 C CA . GLY A 1 74 ? -26.580 0.042 -14.844 1.00 95.25 74 GLY A CA 1
ATOM 599 C C . GLY A 1 74 ? -25.112 0.482 -14.875 1.00 95.25 74 GLY A C 1
ATOM 600 O O . GLY A 1 74 ? -24.500 0.498 -15.943 1.00 95.25 74 GLY A O 1
ATOM 601 N N . TRP A 1 75 ? -24.548 0.917 -13.742 1.00 95.94 75 TRP A N 1
ATOM 602 C CA . TRP A 1 75 ? -23.166 1.395 -13.676 1.00 95.94 75 TRP A CA 1
ATOM 603 C C . TRP A 1 75 ? -22.188 0.241 -13.499 1.00 95.94 75 TRP A C 1
ATOM 605 O O . TRP A 1 75 ? -22.137 -0.390 -12.444 1.00 95.94 75 TRP A O 1
ATOM 615 N N . THR A 1 76 ? -21.340 0.043 -14.505 1.00 93.56 76 THR A N 1
ATOM 616 C CA . THR A 1 76 ? -20.252 -0.938 -14.471 1.00 93.56 76 THR A CA 1
ATOM 617 C C . THR A 1 76 ? -18.905 -0.265 -14.224 1.00 93.56 76 THR A C 1
ATOM 619 O O . THR A 1 76 ? -18.744 0.941 -14.439 1.00 93.56 76 THR A O 1
ATOM 622 N N . PHE A 1 77 ? -17.893 -1.035 -13.822 1.00 92.44 77 PHE A N 1
ATOM 623 C CA . PHE A 1 77 ? -16.520 -0.527 -13.730 1.00 92.44 77 PHE A CA 1
ATOM 624 C C . PHE A 1 77 ? -15.913 -0.124 -15.080 1.00 92.44 77 PHE A C 1
ATOM 626 O O . PHE A 1 77 ? -14.949 0.634 -15.099 1.00 92.44 77 PHE A O 1
ATOM 633 N N . GLU A 1 78 ? -16.456 -0.608 -16.196 1.00 89.81 78 GLU A N 1
ATOM 634 C CA . GLU A 1 78 ? -16.008 -0.222 -17.537 1.00 89.81 78 GLU A CA 1
ATOM 635 C C . GLU A 1 78 ? -16.544 1.156 -17.946 1.00 89.81 78 GLU A C 1
ATOM 637 O O . GLU A 1 78 ? -15.828 1.948 -18.553 1.00 89.81 78 GLU A O 1
ATOM 642 N N . THR A 1 79 ? -17.789 1.466 -17.578 1.00 91.44 79 THR A N 1
ATOM 643 C CA . THR A 1 79 ? -18.483 2.680 -18.035 1.00 91.44 79 THR A CA 1
ATOM 644 C C . THR A 1 79 ? -18.456 3.821 -17.017 1.00 91.44 79 THR A C 1
ATOM 646 O O . THR A 1 79 ? -18.410 4.982 -17.410 1.00 91.44 79 THR A O 1
ATOM 649 N N . HIS A 1 80 ? -18.461 3.506 -15.717 1.00 95.19 80 HIS A N 1
ATOM 650 C CA . HIS A 1 80 ? -18.647 4.461 -14.616 1.00 95.19 80 HIS A CA 1
ATOM 651 C C . HIS A 1 80 ? -17.692 4.170 -13.445 1.00 95.19 80 HIS A C 1
ATOM 653 O O . HIS A 1 80 ? -18.086 4.138 -12.277 1.00 95.19 80 HIS A O 1
ATOM 659 N N . LEU A 1 81 ? -16.412 3.907 -13.739 1.00 93.81 81 LEU A N 1
ATOM 660 C CA . LEU A 1 81 ? -15.414 3.524 -12.731 1.00 93.81 81 LEU A CA 1
ATOM 661 C C . LEU A 1 81 ? -15.358 4.500 -11.544 1.00 93.81 81 LEU A C 1
ATOM 663 O O . LEU A 1 81 ? -15.315 4.079 -10.384 1.00 93.81 81 LEU A O 1
ATOM 667 N N . ALA A 1 82 ? -15.349 5.804 -11.821 1.00 93.94 82 ALA A N 1
ATOM 668 C CA . ALA A 1 82 ? -15.197 6.827 -10.794 1.00 93.94 82 ALA A CA 1
ATOM 669 C C . ALA A 1 82 ? -16.442 6.943 -9.911 1.00 93.94 82 ALA A C 1
ATOM 671 O O . ALA A 1 82 ? -16.341 6.980 -8.687 1.00 93.94 82 ALA A O 1
ATOM 672 N N . GLU A 1 83 ? -17.619 6.977 -10.518 1.00 95.06 83 GLU A N 1
ATOM 673 C CA . GLU A 1 83 ? -18.903 7.102 -9.840 1.00 95.06 83 GLU A CA 1
ATOM 674 C C . GLU A 1 83 ? -19.178 5.871 -8.973 1.00 95.06 83 GLU A C 1
ATOM 676 O O . GLU A 1 83 ? -19.489 6.010 -7.787 1.00 95.06 83 GLU A O 1
ATOM 681 N N . THR A 1 84 ? -18.974 4.675 -9.531 1.00 95.31 84 THR A N 1
ATOM 682 C CA . THR A 1 84 ? -19.185 3.401 -8.838 1.00 95.31 84 THR A CA 1
ATOM 683 C C . THR A 1 84 ? -18.265 3.267 -7.631 1.00 95.31 84 THR A C 1
ATOM 685 O O . THR A 1 84 ? -18.736 3.010 -6.521 1.00 95.31 84 THR A O 1
ATOM 688 N N . THR A 1 85 ? -16.958 3.491 -7.800 1.00 95.25 85 THR A N 1
ATOM 689 C CA . THR A 1 85 ? -16.004 3.377 -6.682 1.00 95.25 85 THR A CA 1
ATOM 690 C C . THR A 1 85 ? -16.292 4.403 -5.589 1.00 95.25 85 THR A C 1
ATOM 692 O O . THR A 1 85 ? -16.338 4.040 -4.414 1.00 95.25 85 THR A O 1
ATOM 695 N N . ARG A 1 86 ? -16.586 5.662 -5.938 1.00 95.00 86 ARG A N 1
ATOM 696 C CA . ARG A 1 86 ? -16.942 6.706 -4.959 1.00 95.00 86 ARG A CA 1
ATOM 697 C C . ARG A 1 86 ? -18.221 6.380 -4.195 1.00 95.00 86 ARG A C 1
ATOM 699 O O . ARG A 1 86 ? -18.267 6.613 -2.988 1.00 95.00 86 ARG A O 1
ATOM 706 N N . LEU A 1 87 ? -19.243 5.846 -4.865 1.00 95.69 87 LEU A N 1
ATOM 707 C CA . LEU A 1 87 ? -20.491 5.454 -4.213 1.00 95.69 87 LEU A CA 1
ATOM 708 C C . LEU A 1 87 ? -20.271 4.277 -3.258 1.00 95.69 87 LEU A C 1
ATOM 710 O O . LEU A 1 87 ? -20.718 4.326 -2.115 1.00 95.69 87 LEU A O 1
ATOM 714 N N . VAL A 1 88 ? -19.513 3.262 -3.673 1.00 96.94 88 VAL A N 1
ATOM 715 C CA . VAL A 1 88 ? -19.138 2.150 -2.790 1.00 96.94 88 VAL A CA 1
ATOM 716 C C . VAL A 1 88 ? -18.369 2.663 -1.566 1.00 96.94 88 VAL A C 1
ATOM 718 O O . VAL A 1 88 ? -18.736 2.332 -0.440 1.00 96.94 88 VAL A O 1
ATOM 721 N N . LEU A 1 89 ? -17.366 3.529 -1.750 1.00 96.56 89 LEU A N 1
ATOM 722 C CA . LEU A 1 89 ? -16.575 4.106 -0.654 1.00 96.56 89 LEU A CA 1
ATOM 723 C C . LEU A 1 89 ? -17.412 4.982 0.289 1.00 96.56 89 LEU A C 1
ATOM 725 O O . LEU A 1 89 ? -17.234 4.925 1.507 1.00 96.56 89 LEU A O 1
ATOM 729 N N . LEU A 1 90 ? -18.369 5.750 -0.236 1.00 96.88 90 LEU A N 1
ATOM 730 C CA . LEU A 1 90 ? -19.342 6.479 0.579 1.00 96.88 90 LEU A CA 1
ATOM 731 C C . LEU A 1 90 ? -20.095 5.520 1.516 1.00 96.88 90 LEU A C 1
ATOM 733 O O . LEU A 1 90 ? -20.202 5.797 2.712 1.00 96.88 90 LEU A O 1
ATOM 737 N N . LEU A 1 91 ? -20.566 4.389 0.986 1.00 97.25 91 LEU A N 1
ATOM 738 C CA . LEU A 1 91 ? -21.381 3.416 1.716 1.00 97.25 91 LEU A CA 1
ATOM 739 C C . LEU A 1 91 ? -20.590 2.591 2.739 1.00 97.25 91 LEU A C 1
ATOM 741 O O . LEU A 1 91 ? -21.124 2.306 3.809 1.00 97.25 91 LEU A O 1
ATOM 745 N N . ILE A 1 92 ? -19.340 2.217 2.448 1.00 97.00 92 ILE A N 1
ATOM 746 C CA . ILE A 1 92 ? -18.553 1.325 3.322 1.00 97.00 92 ILE A CA 1
ATOM 747 C C . ILE A 1 92 ? -17.574 2.062 4.245 1.00 97.00 92 ILE A C 1
ATOM 749 O O . ILE A 1 92 ? -17.237 1.536 5.304 1.00 97.00 92 ILE A O 1
ATOM 753 N N . ASN A 1 93 ? -17.143 3.279 3.887 1.00 96.81 93 ASN A N 1
ATOM 754 C CA . ASN A 1 93 ? -16.203 4.064 4.691 1.00 96.81 93 ASN A CA 1
ATOM 755 C C . ASN A 1 93 ? -16.871 5.274 5.347 1.00 96.81 93 ASN A C 1
ATOM 757 O O . ASN A 1 93 ? -16.859 5.386 6.573 1.00 96.81 93 ASN A O 1
ATOM 761 N N . ILE A 1 94 ? -17.453 6.194 4.569 1.00 96.81 94 ILE A N 1
ATOM 762 C CA . ILE A 1 94 ? -17.882 7.497 5.108 1.00 96.81 94 ILE A CA 1
ATOM 763 C C . ILE A 1 94 ? -19.122 7.376 5.988 1.00 96.81 94 ILE A C 1
ATOM 765 O O . ILE A 1 94 ? -19.126 7.898 7.105 1.00 96.81 94 ILE A O 1
ATOM 769 N N . LEU A 1 95 ? -20.188 6.732 5.499 1.00 98.12 95 LEU A N 1
ATOM 770 C CA . LEU A 1 95 ? -21.427 6.610 6.270 1.00 98.12 95 LEU A CA 1
ATOM 771 C C . LEU A 1 95 ? -21.200 5.805 7.561 1.00 98.12 95 LEU A C 1
ATOM 773 O O . LEU A 1 95 ? -21.592 6.298 8.624 1.00 98.12 95 LEU A O 1
ATOM 777 N N . PRO A 1 96 ? -20.495 4.653 7.543 1.00 98.44 96 PRO A N 1
ATOM 778 C CA . PRO A 1 96 ? -20.192 3.917 8.766 1.00 98.44 96 PRO A CA 1
ATOM 779 C C . PRO A 1 96 ? -19.279 4.694 9.716 1.00 98.44 96 PRO A C 1
ATOM 781 O O . PRO A 1 96 ? -19.530 4.691 10.919 1.00 98.44 96 PRO A O 1
ATOM 784 N N . THR A 1 97 ? -18.280 5.427 9.207 1.00 98.44 97 THR A N 1
ATOM 785 C CA . THR A 1 97 ? -17.444 6.316 10.036 1.00 98.44 97 THR A CA 1
ATOM 786 C C . THR A 1 97 ? -18.273 7.416 10.691 1.00 98.44 97 THR A C 1
ATOM 788 O O . THR A 1 97 ? -18.118 7.688 11.879 1.00 98.44 97 THR A O 1
ATOM 791 N N . THR A 1 98 ? -19.208 8.016 9.958 1.00 98.38 98 THR A N 1
ATOM 792 C CA . THR A 1 98 ? -20.090 9.067 10.483 1.00 98.38 98 THR A CA 1
ATOM 793 C C . THR A 1 98 ? -21.006 8.512 11.576 1.00 98.38 98 THR A C 1
ATOM 795 O O . THR A 1 98 ? -21.128 9.104 12.650 1.00 98.38 98 THR A O 1
ATOM 798 N N . ALA A 1 99 ? -21.594 7.333 11.357 1.00 98.69 99 ALA A N 1
ATOM 799 C CA . ALA A 1 99 ? -22.372 6.632 12.373 1.00 98.69 99 ALA A CA 1
ATOM 800 C C . ALA A 1 99 ? -21.515 6.277 13.604 1.00 98.69 99 ALA A C 1
ATOM 802 O O . ALA A 1 99 ? -21.952 6.483 14.738 1.00 98.69 99 ALA A O 1
ATOM 803 N N . ALA A 1 100 ? -20.274 5.825 13.402 1.00 98.62 100 ALA A N 1
ATOM 804 C CA . ALA A 1 100 ? -19.329 5.559 14.482 1.00 98.62 100 ALA A CA 1
ATOM 805 C C . ALA A 1 100 ? -19.000 6.828 15.283 1.00 98.62 100 ALA A C 1
ATOM 807 O O . ALA A 1 100 ? -18.997 6.777 16.509 1.00 98.62 100 ALA A O 1
ATOM 808 N N . LEU A 1 101 ? -18.806 7.982 14.637 1.00 98.44 101 LEU A N 1
ATOM 809 C CA . LEU A 1 101 ? -18.592 9.262 15.324 1.00 98.44 101 LEU A CA 1
ATOM 810 C C . LEU A 1 101 ? -19.808 9.672 16.169 1.00 98.44 101 LEU A C 1
ATOM 812 O O . LEU A 1 101 ? -19.638 10.155 17.288 1.00 98.44 101 LEU A O 1
ATOM 816 N N . ILE A 1 102 ? -21.034 9.430 15.692 1.00 98.44 102 ILE A N 1
ATOM 817 C CA . ILE A 1 102 ? -22.261 9.664 16.474 1.00 98.44 102 ILE A CA 1
ATOM 818 C C . ILE A 1 102 ? -22.308 8.731 17.693 1.00 98.44 102 ILE A C 1
ATOM 820 O O . ILE A 1 102 ? -22.563 9.175 18.816 1.00 98.44 102 ILE A O 1
ATOM 824 N N . VAL A 1 103 ? -22.020 7.441 17.502 1.00 98.44 103 VAL A N 1
ATOM 825 C CA . VAL A 1 103 ? -21.973 6.456 18.593 1.00 98.44 103 VAL A CA 1
ATOM 826 C C . VAL A 1 103 ? -20.888 6.804 19.611 1.00 98.44 103 VAL A C 1
ATOM 828 O O . VAL A 1 103 ? -21.156 6.757 20.812 1.00 98.44 103 VAL A O 1
ATOM 831 N N . LEU A 1 104 ? -19.703 7.209 19.154 1.00 97.81 104 LEU A N 1
ATOM 832 C CA . LEU A 1 104 ? -18.598 7.656 19.995 1.00 97.81 104 LEU A CA 1
ATOM 833 C C . LEU A 1 104 ? -18.957 8.938 20.754 1.00 97.81 104 LEU A C 1
ATOM 835 O O . LEU A 1 104 ? -18.675 9.045 21.944 1.00 97.81 104 LEU A O 1
ATOM 839 N N . SER A 1 105 ? -19.642 9.887 20.117 1.00 97.25 105 SER A N 1
ATOM 840 C CA . SER A 1 105 ? -20.137 11.107 20.763 1.00 97.25 105 SER A CA 1
ATOM 841 C C . SER A 1 105 ? -21.140 10.794 21.881 1.00 97.25 105 SER A C 1
ATOM 843 O O . SER A 1 105 ? -21.082 11.389 22.958 1.00 97.25 105 SER A O 1
ATOM 845 N N . ASN A 1 106 ? -22.024 9.816 21.667 1.00 95.62 106 ASN A N 1
ATOM 846 C CA . ASN A 1 106 ? -22.965 9.342 22.686 1.00 95.62 106 ASN A CA 1
ATOM 847 C C . ASN A 1 106 ? -22.282 8.532 23.793 1.00 95.62 106 ASN A C 1
ATOM 849 O O . ASN A 1 106 ? -22.716 8.566 24.942 1.00 95.62 106 ASN A O 1
ATOM 853 N N . LEU A 1 107 ? -21.235 7.777 23.457 1.00 94.50 107 LEU A N 1
ATOM 854 C CA . LEU A 1 107 ? -20.435 7.041 24.428 1.00 94.50 107 LEU A CA 1
ATOM 855 C C . LEU A 1 107 ? -19.660 8.015 25.322 1.00 94.50 107 LEU A C 1
ATOM 857 O O . LEU A 1 107 ? -19.806 7.975 26.538 1.00 94.50 107 LEU A O 1
ATOM 861 N N . THR A 1 108 ? -18.916 8.949 24.733 1.00 93.81 108 THR A N 1
ATOM 862 C CA . THR A 1 108 ? -18.148 9.969 25.465 1.00 93.81 108 THR A CA 1
ATOM 863 C C . THR A 1 108 ? -19.039 10.820 26.367 1.00 93.81 108 THR A C 1
ATOM 865 O O . THR A 1 108 ? -18.656 11.070 27.501 1.00 93.81 108 THR A O 1
ATOM 868 N N . ALA A 1 109 ? -20.271 11.145 25.959 1.00 92.12 109 ALA A N 1
ATOM 869 C CA . ALA A 1 109 ? -21.242 11.825 26.826 1.00 92.12 109 ALA A CA 1
ATOM 870 C C . ALA A 1 109 ? -21.501 11.115 28.169 1.00 92.12 109 ALA A C 1
ATOM 872 O O . ALA A 1 109 ? -21.848 11.773 29.144 1.00 92.12 109 ALA A O 1
ATOM 873 N N . THR A 1 110 ? -21.342 9.788 28.221 1.00 87.06 110 THR A N 1
ATOM 874 C CA . THR A 1 110 ? -21.498 8.991 29.450 1.00 87.06 110 THR A CA 1
ATOM 875 C C . THR A 1 110 ? -20.194 8.750 30.206 1.00 87.06 110 THR A C 1
ATOM 877 O O . THR A 1 110 ? -20.236 8.358 31.366 1.00 87.06 110 THR A O 1
ATOM 880 N N . LEU A 1 111 ? -19.047 8.952 29.553 1.00 88.31 111 LEU A N 1
ATOM 881 C CA . LEU A 1 111 ? -17.731 8.594 30.085 1.00 88.31 111 LEU A CA 1
ATOM 882 C C . LEU A 1 111 ? -16.912 9.793 30.567 1.00 88.31 111 LEU A C 1
ATOM 884 O O . LEU A 1 111 ? -15.997 9.606 31.363 1.00 88.31 111 LEU A O 1
ATOM 888 N N . THR A 1 112 ? -17.208 10.995 30.072 1.00 91.50 112 THR A N 1
ATOM 889 C CA . THR A 1 112 ? -16.457 12.217 30.388 1.00 91.50 112 THR A CA 1
ATOM 890 C C . THR A 1 112 ? -17.106 13.003 31.519 1.00 91.50 112 THR A C 1
ATOM 892 O O . THR A 1 112 ? -18.326 13.171 31.520 1.00 91.50 112 THR A O 1
ATOM 895 N N . GLU A 1 113 ? -16.303 13.597 32.401 1.00 89.38 113 GLU A N 1
ATOM 896 C CA . GLU A 1 113 ? -16.800 14.481 33.467 1.00 89.38 113 GLU A CA 1
ATOM 897 C C . GLU A 1 113 ? -17.202 15.877 32.960 1.00 89.38 113 GLU A C 1
ATOM 899 O O . GLU A 1 113 ? -17.968 16.586 33.616 1.00 89.38 113 GLU A O 1
ATOM 904 N N . SER A 1 114 ? -16.690 16.307 31.798 1.00 89.81 114 SER A N 1
ATOM 905 C CA . SER A 1 114 ? -16.939 17.656 31.278 1.00 89.81 114 SER A CA 1
ATOM 906 C C . SER A 1 114 ? -17.249 17.714 29.780 1.00 89.81 114 SER A C 1
ATOM 908 O O . SER A 1 114 ? -16.663 17.001 28.963 1.00 89.81 114 SER A O 1
ATOM 910 N N . ALA A 1 115 ? -18.108 18.665 29.391 1.00 93.12 115 ALA A N 1
ATOM 911 C CA . ALA A 1 115 ? -18.395 18.955 27.983 1.00 93.12 115 ALA A CA 1
ATOM 912 C C . ALA A 1 115 ? -17.131 19.346 27.199 1.00 93.12 115 ALA A C 1
ATOM 914 O O . ALA A 1 115 ? -17.004 19.023 26.021 1.00 93.12 115 ALA A O 1
ATOM 915 N N . ARG A 1 116 ? -16.168 19.996 27.862 1.00 93.06 116 ARG A N 1
ATOM 916 C CA . ARG A 1 116 ? -14.882 20.361 27.260 1.00 93.06 116 ARG A CA 1
ATOM 917 C C . ARG A 1 116 ? -14.070 19.127 26.877 1.00 93.06 116 ARG A C 1
ATOM 919 O O . ARG A 1 116 ? -13.535 19.096 25.775 1.00 93.06 116 ARG A O 1
ATOM 926 N N . THR A 1 117 ? -14.010 18.121 27.748 1.00 95.19 117 THR A N 1
ATOM 927 C CA . THR A 1 117 ? -13.342 16.846 27.455 1.00 95.19 117 THR A CA 1
ATOM 928 C C . THR A 1 117 ? -13.987 16.167 26.260 1.00 95.19 117 THR A C 1
ATOM 930 O O . THR A 1 117 ? -13.292 15.794 25.320 1.00 95.19 117 THR A O 1
ATOM 933 N N . ARG A 1 118 ? -15.323 16.079 26.248 1.00 95.50 118 ARG A N 1
ATOM 934 C CA . ARG A 1 118 ? -16.064 15.525 25.112 1.00 95.50 118 ARG A CA 1
ATOM 935 C C . ARG A 1 118 ? -15.748 16.260 23.808 1.00 95.50 118 ARG A C 1
ATOM 937 O O . ARG A 1 118 ? -15.461 15.607 22.811 1.00 95.50 118 ARG A O 1
ATOM 944 N N . ILE A 1 119 ? -15.762 17.595 23.813 1.00 96.06 119 ILE A N 1
ATOM 945 C CA . ILE A 1 119 ? -15.426 18.406 22.633 1.00 96.06 119 ILE A CA 1
ATOM 946 C C . ILE A 1 119 ? -13.983 18.150 22.191 1.00 96.06 119 ILE A C 1
ATOM 948 O O . ILE A 1 119 ? -13.756 17.952 21.004 1.00 96.06 119 ILE A O 1
ATOM 952 N N . ALA A 1 120 ? -13.023 18.110 23.118 1.00 96.44 120 ALA A N 1
ATOM 953 C CA . ALA A 1 120 ? -11.624 17.852 22.793 1.00 96.44 120 ALA A CA 1
ATOM 954 C C . ALA A 1 120 ? -11.440 16.466 22.155 1.00 96.44 120 ALA A C 1
ATOM 956 O O . ALA A 1 120 ? -10.874 16.370 21.071 1.00 96.44 120 ALA A O 1
ATOM 957 N N . VAL A 1 121 ? -11.981 15.406 22.764 1.00 97.81 121 VAL A N 1
ATOM 958 C CA . VAL A 1 121 ? -11.904 14.036 22.226 1.00 97.81 121 VAL A CA 1
ATOM 959 C C . VAL A 1 121 ? -12.570 13.941 20.854 1.00 97.81 121 VAL A C 1
ATOM 961 O O . VAL A 1 121 ? -11.990 13.371 19.931 1.00 97.81 121 VAL A O 1
ATOM 964 N N . MET A 1 122 ? -13.755 14.536 20.687 1.00 98.12 122 MET A N 1
ATOM 965 C CA . MET A 1 122 ? -14.449 14.533 19.398 1.00 98.12 122 MET A CA 1
ATOM 966 C C . MET A 1 122 ? -13.729 15.376 18.340 1.00 98.12 122 MET A C 1
ATOM 968 O O . MET A 1 122 ? -13.725 14.988 17.178 1.00 98.12 122 MET A O 1
ATOM 972 N N . ALA A 1 123 ? -13.071 16.477 18.711 1.00 98.12 123 ALA A N 1
ATOM 973 C CA . ALA A 1 123 ? -12.245 17.248 17.784 1.00 98.12 123 ALA A CA 1
ATOM 974 C C . ALA A 1 123 ? -11.058 16.416 17.274 1.00 98.12 123 ALA A C 1
ATOM 976 O O . ALA A 1 123 ? -10.790 16.407 16.073 1.00 98.12 123 ALA A O 1
ATOM 977 N N . VAL A 1 124 ? -10.398 15.652 18.154 1.00 98.38 124 VAL A N 1
ATOM 978 C CA . VAL A 1 124 ? -9.352 14.707 17.733 1.00 98.38 124 VAL A CA 1
ATOM 979 C C . VAL A 1 124 ? -9.939 13.645 16.805 1.00 98.38 124 VAL A C 1
ATOM 981 O O . VAL A 1 124 ? -9.393 13.431 15.730 1.00 98.38 124 VAL A O 1
ATOM 984 N N . ALA A 1 125 ? -11.069 13.028 17.166 1.00 98.25 125 ALA A N 1
ATOM 985 C CA . ALA A 1 125 ? -11.707 11.984 16.360 1.00 98.25 125 ALA A CA 1
ATOM 986 C C . ALA A 1 125 ? -12.092 12.466 14.949 1.00 98.25 125 ALA A C 1
ATOM 988 O O . ALA A 1 125 ? -11.863 11.753 13.974 1.00 98.25 125 ALA A O 1
ATOM 989 N N . CYS A 1 126 ? -12.649 13.675 14.841 1.00 97.69 126 CYS A N 1
ATOM 990 C CA . CYS A 1 126 ? -13.137 14.232 13.580 1.00 97.69 126 CYS A CA 1
ATOM 991 C C . CYS A 1 126 ? -12.030 14.783 12.674 1.00 97.69 126 CYS A C 1
ATOM 993 O O . CYS A 1 126 ? -12.216 14.793 11.461 1.00 97.69 126 CYS A O 1
ATOM 995 N N . PHE A 1 127 ? -10.915 15.270 13.235 1.00 97.69 127 PHE A N 1
ATOM 996 C CA . PHE A 1 127 ? -9.929 16.033 12.457 1.00 97.69 127 PHE A CA 1
ATOM 997 C C . PHE A 1 127 ? -8.487 15.546 12.592 1.00 97.69 127 PHE A C 1
ATOM 999 O O . PHE A 1 127 ? -7.697 15.759 11.680 1.00 97.69 127 PHE A O 1
ATOM 1006 N N . GLY A 1 128 ? -8.127 14.926 13.715 1.00 96.88 128 GLY A N 1
ATOM 1007 C CA . GLY A 1 128 ? -6.739 14.654 14.089 1.00 96.88 128 GLY A CA 1
ATOM 1008 C C . GLY A 1 128 ? -6.298 13.201 13.936 1.00 96.88 128 GLY A C 1
ATOM 1009 O O . GLY A 1 128 ? -5.259 12.847 14.486 1.00 96.88 128 GLY A O 1
ATOM 1010 N N . THR A 1 129 ? -7.073 12.345 13.260 1.00 97.38 129 THR A N 1
ATOM 1011 C CA . THR A 1 129 ? -6.719 10.926 13.098 1.00 97.38 129 THR A CA 1
ATOM 1012 C C . THR A 1 129 ? -6.255 10.613 11.681 1.00 97.38 129 THR A C 1
ATOM 1014 O O . THR A 1 129 ? -6.892 10.988 10.699 1.00 97.38 129 THR A O 1
ATOM 1017 N N . LEU A 1 130 ? -5.188 9.819 11.573 1.00 96.88 130 LEU A N 1
ATOM 1018 C CA . LEU A 1 130 ? -4.693 9.285 10.299 1.00 96.88 130 LEU A CA 1
ATOM 1019 C C . LEU A 1 130 ? -5.614 8.214 9.682 1.00 96.88 130 LEU A C 1
ATOM 1021 O O . LEU A 1 130 ? -5.253 7.613 8.679 1.00 96.88 130 LEU A O 1
ATOM 1025 N N . LEU A 1 131 ? -6.807 7.980 10.241 1.00 95.81 131 LEU A N 1
ATOM 1026 C CA . LEU A 1 131 ? -7.872 7.219 9.579 1.00 95.81 131 LEU A CA 1
ATOM 1027 C C . LEU A 1 131 ? -8.566 8.036 8.482 1.00 95.81 131 LEU A C 1
ATOM 1029 O O . LEU A 1 131 ? -9.106 7.446 7.549 1.00 95.81 131 LEU A O 1
ATOM 1033 N N . LEU A 1 132 ? -8.563 9.373 8.579 1.00 95.25 132 LEU A N 1
ATOM 1034 C CA . LEU A 1 132 ? -9.274 10.249 7.641 1.00 95.25 132 LEU A CA 1
ATOM 1035 C C . LEU A 1 132 ? -8.799 10.096 6.186 1.00 95.25 132 LEU A C 1
ATOM 1037 O O . LEU A 1 132 ? -9.668 9.947 5.323 1.00 95.25 132 LEU A O 1
ATOM 1041 N N . PRO A 1 133 ? -7.482 10.032 5.889 1.00 95.00 133 PRO A N 1
ATOM 1042 C CA . PRO A 1 133 ? -7.005 9.764 4.532 1.00 95.00 133 PRO A CA 1
ATOM 1043 C C . PRO A 1 133 ? -7.557 8.466 3.945 1.00 95.00 133 PRO A C 1
ATOM 1045 O O . PRO A 1 133 ? -7.825 8.396 2.757 1.00 95.00 133 PRO A O 1
ATOM 1048 N N . PHE A 1 134 ? -7.789 7.441 4.769 1.00 95.69 134 PHE A N 1
ATOM 1049 C CA . PHE A 1 134 ? -8.266 6.138 4.305 1.00 95.69 134 PHE A CA 1
ATOM 1050 C C . PHE A 1 134 ? -9.748 6.135 3.915 1.00 95.69 134 PHE A C 1
ATOM 1052 O O . PHE A 1 134 ? -10.190 5.220 3.225 1.00 95.69 134 PHE A O 1
ATOM 1059 N N . LEU A 1 135 ? -10.527 7.164 4.272 1.00 94.62 135 LEU A N 1
ATOM 1060 C CA . LEU A 1 135 ? -11.947 7.226 3.912 1.00 94.62 135 LEU A CA 1
ATOM 1061 C C . LEU A 1 135 ? -12.182 7.243 2.395 1.00 94.62 135 LEU A C 1
ATOM 1063 O O . LEU A 1 135 ? -13.246 6.817 1.944 1.00 94.62 135 LEU A O 1
ATOM 1067 N N . ASN A 1 136 ? -11.203 7.707 1.616 1.00 91.62 136 ASN A N 1
ATOM 1068 C CA . ASN A 1 136 ? -11.301 7.857 0.167 1.00 91.62 136 ASN A CA 1
ATOM 1069 C C . ASN A 1 136 ? -10.706 6.682 -0.640 1.00 91.62 136 ASN A C 1
ATOM 1071 O O . ASN A 1 136 ? -10.620 6.796 -1.860 1.00 91.62 136 ASN A O 1
ATOM 1075 N N . SER A 1 137 ? -10.311 5.579 0.007 1.00 94.06 137 SER A N 1
ATOM 1076 C CA . SER A 1 137 ? -9.733 4.400 -0.655 1.00 94.06 137 SER A CA 1
ATOM 1077 C C . SER A 1 137 ? -10.266 3.095 -0.055 1.00 94.06 137 SER A C 1
ATOM 1079 O O . SER A 1 137 ? -10.659 3.049 1.117 1.00 94.06 137 SER A O 1
ATOM 1081 N N . LEU A 1 138 ? -10.302 2.013 -0.843 1.00 95.81 138 LEU A N 1
ATOM 1082 C CA . LEU A 1 138 ? -10.777 0.720 -0.358 1.00 95.81 138 LEU A CA 1
ATOM 1083 C C . LEU A 1 138 ? -9.698 0.072 0.509 1.00 95.81 138 LEU A C 1
ATOM 1085 O O . LEU A 1 138 ? -8.644 -0.367 0.049 1.00 95.81 138 LEU A O 1
ATOM 1089 N N . ASN A 1 139 ? -9.986 -0.008 1.801 1.00 95.69 139 ASN A N 1
ATOM 1090 C CA . ASN A 1 139 ? -9.053 -0.481 2.808 1.00 95.69 139 ASN A CA 1
ATOM 1091 C C . ASN A 1 139 ? -9.799 -1.267 3.895 1.00 95.69 139 ASN A C 1
ATOM 1093 O O . ASN A 1 139 ? -11.019 -1.196 4.007 1.00 95.69 139 ASN A O 1
ATOM 1097 N N . ASN A 1 140 ? -9.056 -2.021 4.700 1.00 95.75 140 ASN A N 1
ATOM 1098 C CA . ASN A 1 140 ? -9.600 -2.801 5.813 1.00 95.75 140 ASN A CA 1
ATOM 1099 C C . ASN A 1 140 ? -9.521 -2.066 7.168 1.00 95.75 140 ASN A C 1
ATOM 1101 O O . ASN A 1 140 ? -10.252 -2.412 8.096 1.00 95.75 140 ASN A O 1
ATOM 1105 N N . HIS A 1 141 ? -8.679 -1.035 7.279 1.00 97.12 141 HIS A N 1
ATOM 1106 C CA . HIS A 1 141 ? -8.444 -0.294 8.520 1.00 97.12 141 HIS A CA 1
ATOM 1107 C C . HIS A 1 141 ? -9.672 0.515 8.961 1.00 97.12 141 HIS A C 1
ATOM 1109 O O . HIS A 1 141 ? -10.035 0.490 10.137 1.00 97.12 141 HIS A O 1
ATOM 1115 N N . THR A 1 142 ? -10.340 1.204 8.029 1.00 97.62 142 THR A N 1
ATOM 1116 C CA . THR A 1 142 ? -11.545 1.997 8.302 1.00 97.62 142 THR A CA 1
ATOM 1117 C C . THR A 1 142 ? -12.699 1.111 8.786 1.00 97.62 142 THR A C 1
ATOM 1119 O O . THR A 1 142 ? -13.190 1.374 9.889 1.00 97.62 142 THR A O 1
ATOM 1122 N N . PRO A 1 143 ? -13.107 0.035 8.072 1.00 98.12 143 PRO A N 1
ATOM 1123 C CA . PRO A 1 143 ? -14.118 -0.887 8.588 1.00 98.12 143 PRO A CA 1
ATOM 1124 C C . PRO A 1 143 ? -13.756 -1.470 9.958 1.00 98.12 143 PRO A C 1
ATOM 1126 O O . PRO A 1 143 ? -14.613 -1.516 10.841 1.00 98.12 143 PRO A O 1
ATOM 1129 N N . ALA A 1 144 ? -12.494 -1.857 10.179 1.00 98.56 144 ALA A N 1
ATOM 1130 C CA . ALA A 1 144 ? -12.053 -2.400 11.463 1.00 98.56 144 ALA A CA 1
ATOM 1131 C C . ALA A 1 144 ? -12.192 -1.379 12.608 1.00 98.56 144 ALA A C 1
ATOM 1133 O O . ALA A 1 144 ? -12.796 -1.692 13.635 1.00 98.56 144 ALA A O 1
ATOM 1134 N N . ALA A 1 145 ? -11.714 -0.143 12.424 1.00 98.69 145 ALA A N 1
ATOM 1135 C CA . ALA A 1 145 ? -11.831 0.921 13.425 1.00 98.69 145 ALA A CA 1
ATOM 1136 C C . ALA A 1 145 ? -13.298 1.254 13.750 1.00 98.69 145 ALA A C 1
ATOM 1138 O O . ALA A 1 145 ? -13.670 1.399 14.918 1.00 98.69 145 ALA A O 1
ATOM 1139 N N . VAL A 1 146 ? -14.153 1.323 12.725 1.00 98.69 146 VAL A N 1
ATOM 1140 C CA . VAL A 1 146 ? -15.602 1.523 12.875 1.00 98.69 146 VAL A CA 1
ATOM 1141 C C . VAL A 1 146 ? -16.221 0.406 13.717 1.00 98.69 146 VAL A C 1
ATOM 1143 O O . VAL A 1 146 ? -16.956 0.673 14.671 1.00 98.69 146 VAL A O 1
ATOM 1146 N N . CYS A 1 147 ? -15.879 -0.847 13.423 1.00 98.88 147 CYS A N 1
ATOM 1147 C CA . CYS A 1 147 ? -16.360 -2.002 14.173 1.00 98.88 147 CYS A CA 1
ATOM 1148 C C . CYS A 1 147 ? -15.912 -1.978 15.638 1.00 98.88 147 CYS A C 1
ATOM 1150 O O . CYS A 1 147 ? -16.701 -2.281 16.530 1.00 98.88 147 CYS A O 1
ATOM 1152 N N . VAL A 1 148 ? -14.684 -1.542 15.920 1.00 98.81 148 VAL A N 1
ATOM 1153 C CA . VAL A 1 148 ? -14.200 -1.389 17.299 1.00 98.81 148 VAL A CA 1
ATOM 1154 C C . VAL A 1 148 ? -15.047 -0.372 18.069 1.00 98.81 148 VAL A C 1
ATOM 1156 O O . VAL A 1 148 ? -15.418 -0.645 19.209 1.00 98.81 148 VAL A O 1
ATOM 1159 N N . VAL A 1 149 ? -15.451 0.751 17.461 1.00 98.75 149 VAL A N 1
ATOM 1160 C CA . VAL A 1 149 ? -16.382 1.705 18.102 1.00 98.75 149 VAL A CA 1
ATOM 1161 C C . VAL A 1 149 ? -17.732 1.048 18.401 1.00 98.75 149 VAL A C 1
ATOM 1163 O O . VAL A 1 149 ? -18.238 1.153 19.525 1.00 98.75 149 VAL A O 1
ATOM 1166 N N . PHE A 1 150 ? -18.307 0.343 17.423 1.00 98.81 150 PHE A N 1
ATOM 1167 C CA . PHE A 1 150 ? -19.590 -0.345 17.587 1.00 98.81 150 PHE A CA 1
ATOM 1168 C C . PHE A 1 150 ? -19.542 -1.512 18.582 1.00 98.81 150 PHE A C 1
ATOM 1170 O O . PHE A 1 150 ? -20.571 -1.831 19.174 1.00 98.81 150 PHE A O 1
ATOM 1177 N N . ALA A 1 151 ? -18.372 -2.108 18.822 1.00 98.75 151 ALA A N 1
ATOM 1178 C CA . ALA A 1 151 ? -18.169 -3.121 19.854 1.00 98.75 151 ALA A CA 1
ATOM 1179 C C . ALA A 1 151 ? -17.947 -2.503 21.246 1.00 98.75 151 ALA A C 1
ATOM 1181 O O . ALA A 1 151 ? -18.540 -2.950 22.232 1.00 98.75 151 ALA A O 1
ATOM 1182 N N . LEU A 1 152 ? -17.137 -1.442 21.339 1.00 98.25 152 LEU A N 1
ATOM 1183 C CA . LEU A 1 152 ? -16.823 -0.766 22.601 1.00 98.25 152 LEU A CA 1
ATOM 1184 C C . LEU A 1 152 ? -18.046 -0.083 23.213 1.00 98.25 152 LEU A C 1
ATOM 1186 O O . LEU A 1 152 ? -18.265 -0.182 24.418 1.00 98.25 152 LEU A O 1
ATOM 1190 N N . ALA A 1 153 ? -18.879 0.575 22.407 1.00 97.69 153 ALA A N 1
ATOM 1191 C CA . ALA A 1 153 ? -20.027 1.318 22.917 1.00 97.69 153 ALA A CA 1
ATOM 1192 C C . ALA A 1 153 ? -21.043 0.471 23.718 1.00 97.69 153 ALA A C 1
ATOM 1194 O O . ALA A 1 153 ? -21.455 0.908 24.798 1.00 97.69 153 ALA A O 1
ATOM 1195 N N . PRO A 1 154 ? -21.499 -0.711 23.261 1.00 97.38 154 PRO A N 1
ATOM 1196 C CA . PRO A 1 154 ? -22.317 -1.599 24.081 1.00 97.38 154 PRO A CA 1
ATOM 1197 C C . PRO A 1 154 ? -21.512 -2.273 25.201 1.00 97.38 154 PRO A C 1
ATOM 1199 O O . PRO A 1 154 ? -22.033 -2.368 26.311 1.00 97.38 154 PRO A O 1
ATOM 1202 N N . ALA A 1 155 ? -20.259 -2.677 24.963 1.00 97.38 155 ALA A N 1
ATOM 1203 C CA . ALA A 1 155 ? -19.437 -3.353 25.970 1.00 97.38 155 ALA A CA 1
ATOM 1204 C C . ALA A 1 155 ? -19.157 -2.481 27.199 1.00 97.38 155 ALA A C 1
ATOM 1206 O O . ALA A 1 155 ? -19.336 -2.923 28.333 1.00 97.38 155 ALA A O 1
ATOM 1207 N N . MET A 1 156 ? -18.799 -1.214 26.990 1.00 95.38 156 MET A N 1
ATOM 1208 C CA . MET A 1 156 ? -18.609 -0.269 28.085 1.00 95.38 156 MET A CA 1
ATOM 1209 C C . MET A 1 156 ? -19.922 -0.023 28.826 1.00 95.38 156 MET A C 1
ATOM 1211 O O . MET A 1 156 ? -19.921 0.017 30.044 1.00 95.38 156 MET A O 1
ATOM 1215 N N . ARG A 1 157 ? -21.078 0.041 28.151 1.00 93.50 157 ARG A N 1
ATOM 1216 C CA . ARG A 1 157 ? -22.374 0.145 28.853 1.00 93.50 157 ARG A CA 1
ATOM 1217 C C . ARG A 1 157 ? -22.710 -1.103 29.677 1.00 93.50 157 ARG A C 1
ATOM 1219 O O . ARG A 1 157 ? -23.384 -0.976 30.696 1.00 93.50 157 ARG A O 1
ATOM 1226 N N . ILE A 1 158 ? -22.269 -2.287 29.254 1.00 94.06 158 ILE A N 1
ATOM 1227 C CA . ILE A 1 158 ? -22.434 -3.521 30.032 1.00 94.06 158 ILE A CA 1
ATOM 1228 C C . ILE A 1 158 ? -21.590 -3.461 31.309 1.00 94.06 158 ILE A C 1
ATOM 1230 O O . ILE A 1 158 ? -22.115 -3.688 32.396 1.00 94.06 158 ILE A O 1
ATOM 1234 N N . VAL A 1 159 ? -20.303 -3.140 31.174 1.00 92.69 159 VAL A N 1
ATOM 1235 C CA . VAL A 1 159 ? -19.330 -3.202 32.276 1.00 92.69 159 VAL A CA 1
ATOM 1236 C C . VAL A 1 159 ? -19.425 -1.982 33.199 1.00 92.69 159 VAL A C 1
ATOM 1238 O O . VAL A 1 159 ? -19.476 -2.139 34.412 1.00 92.69 159 VAL A O 1
ATOM 1241 N N . VAL A 1 160 ? -19.499 -0.772 32.639 1.00 89.12 160 VAL A N 1
ATOM 1242 C CA . VAL A 1 160 ? -19.514 0.500 33.386 1.00 89.12 160 VAL A CA 1
ATOM 1243 C C . VAL A 1 160 ? -20.898 0.805 33.956 1.00 89.12 160 VAL A C 1
ATOM 1245 O O . VAL A 1 160 ? -21.017 1.229 35.099 1.00 89.12 160 VAL A O 1
ATOM 1248 N N . LEU A 1 161 ? -21.958 0.600 33.165 1.00 87.31 161 LEU A N 1
ATOM 1249 C CA . LEU A 1 161 ? -23.331 0.970 33.546 1.00 87.31 161 LEU A CA 1
ATOM 1250 C C . LEU A 1 161 ? -24.196 -0.232 33.952 1.00 87.31 161 LEU A C 1
ATOM 1252 O O . LEU A 1 161 ? -25.404 -0.079 34.134 1.00 87.31 161 LEU A O 1
ATOM 1256 N N . GLY A 1 162 ? -23.619 -1.434 34.032 1.00 89.19 162 GLY A N 1
ATOM 1257 C CA . GLY A 1 162 ? -24.321 -2.644 34.460 1.00 89.19 162 GLY A CA 1
ATOM 1258 C C . GLY A 1 162 ? -25.455 -3.097 33.532 1.00 89.19 162 GLY A C 1
ATOM 1259 O O . GLY A 1 162 ? -26.315 -3.864 33.962 1.00 89.19 162 GLY A O 1
ATOM 1260 N N . ARG A 1 163 ? -25.508 -2.635 32.274 1.00 93.19 163 ARG A N 1
ATOM 1261 C CA . ARG A 1 163 ? -26.586 -3.003 31.336 1.00 93.19 163 ARG A CA 1
ATOM 1262 C C . ARG A 1 163 ? -26.495 -4.481 30.956 1.00 93.19 163 ARG A C 1
ATOM 1264 O O . ARG A 1 163 ? -25.410 -4.987 30.689 1.00 93.19 163 ARG A O 1
ATOM 1271 N N . ARG A 1 164 ? -27.637 -5.173 30.893 1.00 94.81 164 ARG A N 1
ATOM 1272 C CA . ARG A 1 164 ? -27.700 -6.629 30.639 1.00 94.81 164 ARG A CA 1
ATOM 1273 C C . ARG A 1 164 ? -28.566 -7.035 29.450 1.00 94.81 164 ARG A C 1
ATOM 1275 O O . ARG A 1 164 ? -28.818 -8.221 29.261 1.00 94.81 164 ARG A O 1
ATOM 1282 N N . ASP A 1 165 ? -28.996 -6.072 28.642 1.00 96.75 165 ASP A N 1
ATOM 1283 C CA . ASP A 1 165 ? -29.807 -6.344 27.458 1.00 96.75 165 ASP A CA 1
ATOM 1284 C C . ASP A 1 165 ? -29.037 -7.221 26.464 1.00 96.75 165 ASP A C 1
ATOM 1286 O O . ASP A 1 165 ? -27.915 -6.888 26.071 1.00 96.75 165 ASP A O 1
ATOM 1290 N N . TRP A 1 166 ? -29.658 -8.318 26.031 1.00 96.94 166 TRP A N 1
ATOM 1291 C CA . TRP A 1 166 ? -29.026 -9.341 25.193 1.00 96.94 166 TRP A CA 1
ATOM 1292 C C . TRP A 1 166 ? -28.397 -8.771 23.911 1.00 96.94 166 TRP A C 1
ATOM 1294 O O . TRP A 1 166 ? -27.265 -9.113 23.569 1.00 96.94 166 TRP A O 1
ATOM 1304 N N . TRP A 1 167 ? -29.069 -7.820 23.252 1.00 97.81 167 TRP A N 1
ATOM 1305 C CA . TRP A 1 167 ? -28.591 -7.244 21.991 1.00 97.81 167 TRP A CA 1
ATOM 1306 C C . TRP A 1 167 ? -27.239 -6.529 22.124 1.00 97.81 167 TRP A C 1
ATOM 1308 O O . TRP A 1 167 ? -26.503 -6.441 21.147 1.00 97.81 167 TRP A O 1
ATOM 1318 N N . ARG A 1 168 ? -26.870 -6.040 23.319 1.00 98.19 168 ARG A N 1
ATOM 1319 C CA . ARG A 1 168 ? -25.562 -5.398 23.543 1.00 98.19 168 ARG A CA 1
ATOM 1320 C C . ARG A 1 168 ? -24.426 -6.409 23.493 1.00 98.19 168 ARG A C 1
ATOM 1322 O O . ARG A 1 168 ? -23.368 -6.095 22.957 1.00 98.19 168 ARG A O 1
ATOM 1329 N N . PHE A 1 169 ? -24.656 -7.611 24.017 1.00 98.69 169 PHE A N 1
ATOM 1330 C CA . PHE A 1 169 ? -23.705 -8.716 23.916 1.00 98.69 169 PHE A CA 1
ATOM 1331 C C . PHE A 1 169 ? -23.590 -9.183 22.471 1.00 98.69 169 PHE A C 1
ATOM 1333 O O . PHE A 1 169 ? -22.475 -9.320 21.979 1.00 98.69 169 PHE A O 1
ATOM 1340 N N . ALA A 1 170 ? -24.724 -9.333 21.780 1.00 98.81 170 ALA A N 1
ATOM 1341 C CA . ALA A 1 170 ? -24.742 -9.680 20.363 1.00 98.81 170 ALA A CA 1
ATOM 1342 C C . ALA A 1 170 ? -23.987 -8.648 19.506 1.00 98.81 170 ALA A C 1
ATOM 1344 O O . ALA A 1 170 ? -23.112 -9.021 18.730 1.00 98.81 170 ALA A O 1
ATOM 1345 N N . ALA A 1 171 ? -24.237 -7.349 19.701 1.00 98.75 171 ALA A N 1
ATOM 1346 C CA . ALA A 1 171 ? -23.518 -6.285 19.002 1.00 98.75 171 ALA A CA 1
ATOM 1347 C C . ALA A 1 171 ? -22.011 -6.304 19.314 1.00 98.75 171 ALA A C 1
ATOM 1349 O O . ALA A 1 171 ? -21.196 -6.241 18.398 1.00 98.75 171 ALA A O 1
ATOM 1350 N N . ALA A 1 172 ? -21.624 -6.445 20.588 1.00 98.75 172 ALA A N 1
ATOM 1351 C CA . ALA A 1 172 ? -20.217 -6.548 20.974 1.00 98.75 172 ALA A CA 1
ATOM 1352 C C . ALA A 1 172 ? -19.520 -7.754 20.315 1.00 98.75 172 ALA A C 1
ATOM 1354 O O . ALA A 1 172 ? -18.405 -7.613 19.814 1.00 98.75 172 ALA A O 1
ATOM 1355 N N . GLY A 1 173 ? -20.188 -8.911 20.269 1.00 98.75 173 GLY A N 1
ATOM 1356 C CA . GLY A 1 173 ? -19.689 -10.127 19.624 1.00 98.75 173 GLY A CA 1
ATOM 1357 C C . GLY A 1 173 ? -19.536 -9.966 18.120 1.00 98.75 173 GLY A C 1
ATOM 1358 O O . GLY A 1 173 ? -18.436 -10.128 17.599 1.00 98.75 173 GLY A O 1
ATOM 1359 N N . PHE A 1 174 ? -20.609 -9.566 17.436 1.00 98.88 174 PHE A N 1
ATOM 1360 C CA . PHE A 1 174 ? -20.611 -9.372 15.988 1.00 98.88 174 PHE A CA 1
ATOM 1361 C C . PHE A 1 174 ? -19.546 -8.368 15.539 1.00 98.88 174 PHE A C 1
ATOM 1363 O O . PHE A 1 174 ? -18.721 -8.687 14.689 1.00 98.88 174 PHE A O 1
ATOM 1370 N N . PHE A 1 175 ? -19.523 -7.164 16.121 1.00 98.88 175 PHE A N 1
ATOM 1371 C CA . PHE A 1 175 ? -18.619 -6.113 15.656 1.00 98.88 175 PHE A CA 1
ATOM 1372 C C . PHE A 1 175 ? -17.159 -6.369 16.041 1.00 98.88 175 PHE A C 1
ATOM 1374 O O . PHE A 1 175 ? -16.278 -6.094 15.233 1.00 98.88 175 PHE A O 1
ATOM 1381 N N . SER A 1 176 ? -16.862 -6.936 17.217 1.00 98.81 176 SER A N 1
ATOM 1382 C CA . SER A 1 176 ? -15.469 -7.299 17.530 1.00 98.81 176 SER A CA 1
ATOM 1383 C C . SER A 1 176 ? -14.955 -8.385 16.585 1.00 98.81 176 SER A C 1
ATOM 1385 O O . SER A 1 176 ? -13.851 -8.271 16.055 1.00 98.81 176 SER A O 1
ATOM 1387 N N . ALA A 1 177 ? -15.777 -9.395 16.304 1.00 98.75 177 ALA A N 1
ATOM 1388 C CA . ALA A 1 177 ? -15.431 -10.459 15.377 1.00 98.75 177 ALA A CA 1
ATOM 1389 C C . ALA A 1 177 ? -15.319 -9.956 13.929 1.00 98.75 177 ALA A C 1
ATOM 1391 O O . ALA A 1 177 ? -14.389 -10.332 13.220 1.00 98.75 177 ALA A O 1
ATOM 1392 N N . PHE A 1 178 ? -16.191 -9.044 13.493 1.00 98.75 178 PHE A N 1
ATOM 1393 C CA . PHE A 1 178 ? -16.078 -8.435 12.169 1.00 98.75 178 PHE A CA 1
ATOM 1394 C C . PHE A 1 178 ? -14.828 -7.546 12.061 1.00 98.75 178 PHE A C 1
ATOM 1396 O O . PHE A 1 178 ? -14.162 -7.568 11.025 1.00 98.75 178 PHE A O 1
ATOM 1403 N N . ALA A 1 179 ? -14.421 -6.858 13.138 1.00 98.75 179 ALA A N 1
ATOM 1404 C CA . ALA A 1 179 ? -13.125 -6.179 13.192 1.00 98.75 179 ALA A CA 1
ATOM 1405 C C . ALA A 1 179 ? -11.967 -7.163 12.961 1.00 98.75 179 ALA A C 1
ATOM 1407 O O . ALA A 1 179 ? -11.111 -6.874 12.134 1.00 98.75 179 ALA A O 1
ATOM 1408 N N . PHE A 1 180 ? -11.986 -8.346 13.590 1.00 98.06 180 PHE A N 1
ATOM 1409 C CA . PHE A 1 180 ? -11.007 -9.417 13.339 1.00 98.06 180 PHE A CA 1
ATOM 1410 C C . PHE A 1 180 ? -10.960 -9.861 11.870 1.00 98.06 180 PHE A C 1
ATOM 1412 O O . PHE A 1 180 ? -9.883 -9.994 11.296 1.00 98.06 180 PHE A O 1
ATOM 1419 N N . THR A 1 181 ? -12.113 -10.041 11.224 1.00 97.19 181 THR A N 1
ATOM 1420 C CA . THR A 1 181 ? -12.128 -10.471 9.814 1.00 97.19 181 THR A CA 1
ATOM 1421 C C . THR A 1 181 ? -11.569 -9.426 8.843 1.00 97.19 181 THR A C 1
ATOM 1423 O O . THR A 1 181 ? -11.169 -9.771 7.732 1.00 97.19 181 THR A O 1
ATOM 1426 N N . ASN A 1 182 ? -11.536 -8.154 9.255 1.00 96.88 182 ASN A N 1
ATOM 1427 C CA . ASN A 1 182 ? -10.911 -7.066 8.506 1.00 96.88 182 ASN A CA 1
ATOM 1428 C C . ASN A 1 182 ? -9.445 -6.861 8.926 1.00 96.88 182 ASN A C 1
ATOM 1430 O O . ASN A 1 182 ? -8.608 -6.534 8.091 1.00 96.88 182 ASN A O 1
ATOM 1434 N N . GLU A 1 183 ? -9.118 -7.070 10.199 1.00 95.69 183 GLU A N 1
ATOM 1435 C CA . GLU A 1 183 ? -7.788 -6.916 10.786 1.00 95.69 183 GLU A CA 1
ATOM 1436 C C . GLU A 1 183 ? -7.432 -8.125 11.648 1.00 95.69 183 GLU A C 1
ATOM 1438 O O . GLU A 1 183 ? -7.905 -8.255 12.775 1.00 95.69 183 GLU A O 1
ATOM 1443 N N . LEU A 1 184 ? -6.545 -8.994 11.152 1.00 94.19 184 LEU A N 1
ATOM 1444 C CA . LEU A 1 184 ? -6.216 -10.265 11.816 1.00 94.19 184 LEU A CA 1
ATOM 1445 C C . LEU A 1 184 ? -5.720 -10.068 13.256 1.00 94.19 184 LEU A C 1
ATOM 1447 O O . LEU A 1 184 ? -6.032 -10.856 14.148 1.00 94.19 184 LEU A O 1
ATOM 1451 N N . THR A 1 185 ? -4.992 -8.977 13.508 1.00 95.44 185 THR A N 1
ATOM 1452 C CA . THR A 1 185 ? -4.483 -8.644 14.847 1.00 95.44 185 THR A CA 1
ATOM 1453 C C . THR A 1 185 ? -5.593 -8.291 15.846 1.00 95.44 185 THR A C 1
ATOM 1455 O O . THR A 1 185 ? -5.398 -8.436 17.055 1.00 95.44 185 THR A O 1
ATOM 1458 N N . ALA A 1 186 ? -6.795 -7.933 15.378 1.00 97.94 186 ALA A N 1
ATOM 1459 C CA . ALA A 1 186 ? -7.956 -7.713 16.234 1.00 97.94 186 ALA A CA 1
ATOM 1460 C C . ALA A 1 186 ? -8.537 -9.016 16.822 1.00 97.94 186 ALA A C 1
ATOM 1462 O O . ALA A 1 186 ? -9.405 -8.942 17.692 1.00 97.94 186 ALA A O 1
ATOM 1463 N N . ALA A 1 187 ? -8.013 -10.202 16.476 1.00 97.38 187 ALA A N 1
ATOM 1464 C CA . ALA A 1 187 ? -8.302 -11.443 17.207 1.00 97.38 187 ALA A CA 1
ATOM 1465 C C . ALA A 1 187 ? -8.034 -11.299 18.719 1.00 97.38 187 ALA A C 1
ATOM 1467 O O . ALA A 1 187 ? -8.833 -11.748 19.545 1.00 97.38 187 ALA A O 1
ATOM 1468 N N . ALA A 1 188 ? -6.955 -10.597 19.092 1.00 97.81 188 ALA A N 1
ATOM 1469 C CA . ALA A 1 188 ? -6.636 -10.304 20.489 1.00 97.81 188 ALA A CA 1
ATOM 1470 C C . ALA A 1 188 ? -7.718 -9.438 21.161 1.00 97.81 188 ALA A C 1
ATOM 1472 O O . ALA A 1 188 ? -8.034 -9.639 22.335 1.00 97.81 188 ALA A O 1
ATOM 1473 N N . PHE A 1 189 ? -8.335 -8.514 20.415 1.00 98.56 189 PHE A N 1
ATOM 1474 C CA . PHE A 1 189 ? -9.451 -7.708 20.906 1.00 98.56 189 PHE A CA 1
ATOM 1475 C C . PHE A 1 189 ? -10.710 -8.554 21.128 1.00 98.56 189 PHE A C 1
ATOM 1477 O O . PHE A 1 189 ? -11.331 -8.427 22.182 1.00 98.56 189 PHE A O 1
ATOM 1484 N N . VAL A 1 190 ? -11.053 -9.457 20.201 1.00 98.56 190 VAL A N 1
ATOM 1485 C CA . VAL A 1 190 ? -12.186 -10.388 20.373 1.00 98.56 190 VAL A CA 1
ATOM 1486 C C . VAL A 1 190 ? -12.012 -11.219 21.641 1.00 98.56 190 VAL A C 1
ATOM 1488 O O . VAL A 1 190 ? -12.930 -11.292 22.456 1.00 98.56 190 VAL A O 1
ATOM 1491 N N . ALA A 1 191 ? -10.823 -11.796 21.841 1.00 98.44 191 ALA A N 1
ATOM 1492 C CA . ALA A 1 191 ? -10.517 -12.613 23.011 1.00 98.44 191 ALA A CA 1
ATOM 1493 C C . ALA A 1 191 ? -10.598 -11.804 24.317 1.00 98.44 191 ALA A C 1
ATOM 1495 O O . ALA A 1 191 ? -11.282 -12.214 25.257 1.00 98.44 191 ALA A O 1
ATOM 1496 N N . ALA A 1 192 ? -9.961 -10.629 24.367 1.00 98.25 192 ALA A N 1
ATOM 1497 C CA . ALA A 1 192 ? -9.988 -9.759 25.543 1.00 98.25 192 ALA A CA 1
ATOM 1498 C C . ALA A 1 192 ? -11.416 -9.308 25.893 1.00 98.25 192 ALA A C 1
ATOM 1500 O O . ALA A 1 192 ? -11.809 -9.305 27.066 1.00 98.25 192 ALA A O 1
ATOM 1501 N N . LEU A 1 193 ? -12.218 -8.977 24.878 1.00 98.44 193 LEU A N 1
ATOM 1502 C CA . LEU A 1 193 ? -13.603 -8.565 25.059 1.00 98.44 193 LEU A CA 1
ATOM 1503 C C . LEU A 1 193 ? -14.492 -9.732 25.503 1.00 98.44 193 LEU A C 1
ATOM 1505 O O . LEU A 1 193 ? -15.299 -9.561 26.417 1.00 98.44 193 LEU A O 1
ATOM 1509 N N . PHE A 1 194 ? -14.315 -10.917 24.915 1.00 98.56 194 PHE A N 1
ATOM 1510 C CA . PHE A 1 194 ? -15.027 -12.128 25.316 1.00 98.56 194 PHE A CA 1
ATOM 1511 C C . PHE A 1 194 ? -14.757 -12.465 26.781 1.00 98.56 194 PHE A C 1
ATOM 1513 O O . PHE A 1 194 ? -15.708 -12.603 27.543 1.00 98.56 194 PHE A O 1
ATOM 1520 N N . VAL A 1 195 ? -13.488 -12.518 27.204 1.00 98.31 195 VAL A N 1
ATOM 1521 C CA . VAL A 1 195 ? -13.113 -12.792 28.604 1.00 98.31 195 VAL A CA 1
ATOM 1522 C C . VAL A 1 195 ? -13.710 -11.744 29.543 1.00 98.31 195 VAL A C 1
ATOM 1524 O O . VAL A 1 195 ? -14.313 -12.093 30.558 1.00 98.31 195 VAL A O 1
ATOM 1527 N N . THR A 1 196 ? -13.619 -10.464 29.174 1.00 96.69 196 THR A N 1
ATOM 1528 C CA . THR A 1 196 ? -14.200 -9.358 29.947 1.00 96.69 196 THR A CA 1
ATOM 1529 C C . THR A 1 196 ? -15.705 -9.540 30.150 1.00 96.69 196 THR A C 1
ATOM 1531 O O . THR A 1 196 ? -16.206 -9.452 31.274 1.00 96.69 196 THR A O 1
ATOM 1534 N N . LEU A 1 197 ? -16.451 -9.808 29.078 1.00 97.38 197 LEU A N 1
ATOM 1535 C CA . LEU A 1 197 ? -17.902 -9.960 29.150 1.00 97.38 197 LEU A CA 1
ATOM 1536 C C . LEU A 1 197 ? -18.313 -11.294 29.783 1.00 97.38 197 LEU A C 1
ATOM 1538 O O . LEU A 1 197 ? -19.333 -11.348 30.469 1.00 97.38 197 LEU A O 1
ATOM 1542 N N . LEU A 1 198 ? -17.530 -12.359 29.608 1.00 97.81 198 LEU A N 1
ATOM 1543 C CA . LEU A 1 198 ? -17.762 -13.663 30.226 1.00 97.81 198 LEU A CA 1
ATOM 1544 C C . LEU A 1 198 ? -17.623 -13.572 31.748 1.00 97.81 198 LEU A C 1
ATOM 1546 O O . LEU A 1 198 ? -18.501 -14.062 32.455 1.00 97.81 198 LEU A O 1
ATOM 1550 N N . TRP A 1 199 ? -16.591 -12.874 32.239 1.00 95.50 199 TRP A N 1
ATOM 1551 C CA . TRP A 1 199 ? -16.412 -12.595 33.668 1.00 95.50 199 TRP A CA 1
ATOM 1552 C C . TRP A 1 199 ? -17.608 -11.821 34.230 1.00 95.50 199 TRP A C 1
ATOM 1554 O O . TRP A 1 199 ? -18.124 -12.136 35.300 1.00 95.50 199 TRP A O 1
ATOM 1564 N N . ASN A 1 200 ? -18.087 -10.809 33.504 1.00 92.56 200 ASN A N 1
ATOM 1565 C CA . ASN A 1 200 ? -19.169 -9.951 33.982 1.00 92.56 200 ASN A CA 1
ATOM 1566 C C . ASN A 1 200 ? -20.559 -10.606 33.890 1.00 92.56 200 ASN A C 1
ATOM 1568 O O . ASN A 1 200 ? -21.416 -10.355 34.743 1.00 92.56 200 ASN A O 1
ATOM 1572 N N . ALA A 1 201 ? -20.832 -11.375 32.834 1.00 96.12 201 ALA A N 1
ATOM 1573 C CA . ALA A 1 201 ? -22.173 -11.807 32.433 1.00 96.12 201 ALA A CA 1
ATOM 1574 C C . ALA A 1 201 ? -22.151 -13.117 31.615 1.00 96.12 201 ALA A C 1
ATOM 1576 O O . ALA A 1 201 ? -22.448 -13.105 30.417 1.00 96.12 201 ALA A O 1
ATOM 1577 N N . PRO A 1 202 ? -21.832 -14.273 32.222 1.00 97.25 202 PRO A N 1
ATOM 1578 C CA . PRO A 1 202 ? -21.521 -15.485 31.466 1.00 97.25 202 PRO A CA 1
ATOM 1579 C C . PRO A 1 202 ? -22.687 -15.972 30.601 1.00 97.25 202 PRO A C 1
ATOM 1581 O O . PRO A 1 202 ? -22.496 -16.309 29.436 1.00 97.25 202 PRO A O 1
ATOM 1584 N N . ARG A 1 203 ? -23.918 -15.934 31.128 1.00 97.69 203 ARG A N 1
ATOM 1585 C CA . ARG A 1 203 ? -25.112 -16.384 30.394 1.00 97.69 203 ARG A CA 1
ATOM 1586 C C . ARG A 1 203 ? -25.365 -15.547 29.140 1.00 97.69 203 ARG A C 1
ATOM 1588 O O . ARG A 1 203 ? -25.574 -16.108 28.069 1.00 97.69 203 ARG A O 1
ATOM 1595 N N . GLN A 1 204 ? -25.339 -14.219 29.249 1.00 98.00 204 GLN A N 1
ATOM 1596 C CA . GLN A 1 204 ? -25.563 -13.319 28.112 1.00 98.00 204 GLN A CA 1
ATOM 1597 C C . GLN A 1 204 ? -24.395 -13.340 27.122 1.00 98.00 204 GLN A C 1
ATOM 1599 O O . GLN A 1 204 ? -24.606 -13.231 25.918 1.00 98.00 204 GLN A O 1
ATOM 1604 N N . THR A 1 205 ? -23.169 -13.531 27.605 1.00 98.25 205 THR A N 1
ATOM 1605 C CA . THR A 1 205 ? -21.998 -13.677 26.736 1.00 98.25 205 THR A CA 1
ATOM 1606 C C . THR A 1 205 ? -22.087 -14.962 25.913 1.00 98.25 205 THR A C 1
ATOM 1608 O O . THR A 1 205 ? -21.937 -14.918 24.695 1.00 98.25 205 THR A O 1
ATOM 1611 N N . LEU A 1 206 ? -22.436 -16.093 26.528 1.00 98.38 206 LEU A N 1
ATOM 1612 C CA . LEU A 1 206 ? -22.577 -17.362 25.807 1.00 98.38 206 LEU A CA 1
ATOM 1613 C C . LEU A 1 206 ? -23.803 -17.406 24.884 1.00 98.38 206 LEU A C 1
ATOM 1615 O O . LEU A 1 206 ? -23.734 -18.020 23.828 1.00 98.38 206 LEU A O 1
ATOM 1619 N N . SER A 1 207 ? -24.913 -16.758 25.251 1.00 98.00 207 SER A N 1
ATOM 1620 C CA . SER A 1 207 ? -26.149 -16.769 24.445 1.00 98.00 207 SER A CA 1
ATOM 1621 C C . SER A 1 207 ? -26.270 -15.617 23.444 1.00 98.00 207 SER A C 1
ATOM 1623 O O . SER A 1 207 ? -27.097 -15.690 22.541 1.00 98.00 207 SER A O 1
ATOM 1625 N N . GLY A 1 208 ? -25.501 -14.537 23.605 1.00 98.31 208 GLY A N 1
ATOM 1626 C CA . GLY A 1 208 ? -25.573 -13.338 22.765 1.00 98.31 208 GLY A CA 1
ATOM 1627 C C . GLY A 1 208 ? -24.269 -13.037 22.042 1.00 98.31 208 GLY A C 1
ATOM 1628 O O . GLY A 1 208 ? -24.251 -12.997 20.817 1.00 98.31 208 GLY A O 1
ATOM 1629 N N . PHE A 1 209 ? -23.172 -12.857 22.782 1.00 98.75 209 PHE A N 1
ATOM 1630 C CA . PHE A 1 209 ? -21.873 -12.520 22.187 1.00 98.75 209 PHE A CA 1
ATOM 1631 C C . PHE A 1 209 ? -21.358 -13.643 21.290 1.00 98.75 209 PHE A C 1
ATOM 1633 O O . PHE A 1 209 ? -21.037 -13.391 20.132 1.00 98.75 209 PHE A O 1
ATOM 1640 N N . LEU A 1 210 ? -21.285 -14.872 21.812 1.00 98.50 210 LEU A N 1
ATOM 1641 C CA . LEU A 1 210 ? -20.653 -15.982 21.100 1.00 98.50 210 LEU A CA 1
ATOM 1642 C C . LEU A 1 210 ? -21.379 -16.320 19.782 1.00 98.50 210 LEU A C 1
ATOM 1644 O O . LEU A 1 210 ? -20.711 -16.317 18.750 1.00 98.50 210 LEU A O 1
ATOM 1648 N N . PRO A 1 211 ? -22.716 -16.506 19.740 1.00 98.56 211 PRO A N 1
ATOM 1649 C CA . PRO A 1 211 ? -23.416 -16.772 18.484 1.00 98.56 211 PRO A CA 1
ATOM 1650 C C . PRO A 1 211 ? -23.279 -15.628 17.477 1.00 98.56 211 PRO A C 1
ATOM 1652 O O . PRO A 1 211 ? -23.087 -15.874 16.291 1.00 98.56 211 PRO A O 1
ATOM 1655 N N . ALA A 1 212 ? -23.324 -14.374 17.938 1.00 98.81 212 ALA A N 1
ATOM 1656 C CA . ALA A 1 212 ? -23.189 -13.219 17.059 1.00 98.81 212 ALA A CA 1
ATOM 1657 C C . ALA A 1 212 ? -21.762 -13.059 16.502 1.00 98.81 212 ALA A C 1
ATOM 1659 O O . ALA A 1 212 ? -21.600 -12.658 15.352 1.00 98.81 212 ALA A O 1
ATOM 1660 N N . ALA A 1 213 ? -20.734 -13.410 17.281 1.00 98.81 213 ALA A N 1
ATOM 1661 C CA . ALA A 1 213 ? -19.339 -13.424 16.839 1.00 98.81 213 ALA A CA 1
ATOM 1662 C C . ALA A 1 213 ? -19.069 -14.495 15.769 1.00 98.81 213 ALA A C 1
ATOM 1664 O O . ALA A 1 213 ? -18.239 -14.291 14.884 1.00 98.81 213 ALA A O 1
ATOM 1665 N N . LEU A 1 214 ? -19.794 -15.618 15.808 1.00 98.62 214 LEU A N 1
ATOM 1666 C CA . LEU A 1 214 ? -19.676 -16.671 14.799 1.00 98.62 214 LEU A CA 1
ATOM 1667 C C . LEU A 1 214 ? -20.178 -16.231 13.414 1.00 98.62 214 LEU A C 1
ATOM 1669 O O . LEU A 1 214 ? -19.697 -16.759 12.414 1.00 98.62 214 LEU A O 1
ATOM 1673 N N . ILE A 1 215 ? -21.080 -15.243 13.333 1.00 98.62 215 ILE A N 1
ATOM 1674 C CA . ILE A 1 215 ? -21.659 -14.769 12.064 1.00 98.62 215 ILE A CA 1
ATOM 1675 C C . ILE A 1 215 ? -20.591 -14.263 11.081 1.00 98.62 215 ILE A C 1
ATOM 1677 O O . ILE A 1 215 ? -20.646 -14.685 9.934 1.00 98.62 215 ILE A O 1
ATOM 1681 N N . PRO A 1 216 ? -19.633 -13.390 11.449 1.00 98.38 216 PRO A N 1
ATOM 1682 C CA . PRO A 1 216 ? -18.539 -13.016 10.547 1.00 98.38 216 PRO A CA 1
ATOM 1683 C C . PRO A 1 216 ? -17.407 -14.056 10.507 1.00 98.38 216 PRO A C 1
ATOM 1685 O O . PRO A 1 216 ? -16.776 -14.229 9.466 1.00 98.38 216 PRO A O 1
ATOM 1688 N N . VAL A 1 217 ? -17.151 -14.776 11.606 1.00 98.31 217 VAL A N 1
ATOM 1689 C CA . VAL A 1 217 ? -16.025 -15.725 11.706 1.00 98.31 217 VAL A CA 1
ATOM 1690 C C . VAL A 1 217 ? -16.213 -16.952 10.815 1.00 98.31 217 VAL A C 1
ATOM 1692 O O . VAL A 1 217 ? -15.266 -17.365 10.147 1.00 98.31 217 VAL A O 1
ATOM 1695 N N . ILE A 1 218 ? -17.418 -17.527 10.769 1.00 98.25 218 ILE A N 1
ATOM 1696 C CA . ILE A 1 218 ? -17.687 -18.721 9.956 1.00 98.25 218 ILE A CA 1
ATOM 1697 C C . ILE A 1 218 ? -17.485 -18.426 8.458 1.00 98.25 218 ILE A C 1
ATOM 1699 O O . ILE A 1 218 ? -16.688 -19.128 7.839 1.00 98.25 218 ILE A O 1
ATOM 1703 N N . PRO A 1 219 ? -18.105 -17.387 7.856 1.00 98.06 219 PRO A N 1
ATOM 1704 C CA . PRO A 1 219 ? -17.853 -17.015 6.467 1.00 98.06 219 PRO A CA 1
ATOM 1705 C C . PRO A 1 219 ? -16.397 -16.652 6.195 1.00 98.06 219 PRO A C 1
ATOM 1707 O O . PRO A 1 219 ? -15.898 -16.971 5.123 1.00 98.06 219 PRO A O 1
ATOM 1710 N N . PHE A 1 220 ? -15.699 -16.018 7.143 1.00 97.81 220 PHE A N 1
ATOM 1711 C CA . PHE A 1 220 ? -14.277 -15.724 6.983 1.00 97.81 220 PHE A CA 1
ATOM 1712 C C . PHE A 1 220 ? -13.469 -17.003 6.746 1.00 97.81 220 PHE A C 1
ATOM 1714 O O . PHE A 1 220 ? -12.772 -17.103 5.740 1.00 97.81 220 PHE A O 1
ATOM 1721 N N . PHE A 1 221 ? -13.591 -18.001 7.622 1.00 97.69 221 PHE A N 1
ATOM 1722 C CA . PHE A 1 221 ? -12.863 -19.261 7.462 1.00 97.69 221 PHE A CA 1
ATOM 1723 C C . PHE A 1 221 ? -13.367 -20.088 6.277 1.00 97.69 221 PHE A C 1
ATOM 1725 O O . PHE A 1 221 ? -12.556 -20.620 5.529 1.00 97.69 221 PHE A O 1
ATOM 1732 N N . ALA A 1 222 ? -14.683 -20.146 6.055 1.00 97.88 222 ALA A N 1
ATOM 1733 C CA . ALA A 1 222 ? -15.265 -20.887 4.938 1.00 97.88 222 ALA A CA 1
ATOM 1734 C C . ALA A 1 222 ? -14.815 -20.340 3.573 1.00 97.88 222 ALA A C 1
ATOM 1736 O O . ALA A 1 222 ? -14.535 -21.114 2.660 1.00 97.88 222 ALA A O 1
ATOM 1737 N N . LEU A 1 223 ? -14.726 -19.014 3.428 1.00 97.31 223 LEU A N 1
ATOM 1738 C CA . LEU A 1 223 ? -14.243 -18.396 2.195 1.00 97.31 223 LEU A CA 1
ATOM 1739 C C . LEU A 1 223 ? -12.734 -18.553 2.020 1.00 97.31 223 LEU A C 1
ATOM 1741 O O . LEU A 1 223 ? -12.304 -18.751 0.892 1.00 97.31 223 LEU A O 1
ATOM 1745 N N . ASN A 1 224 ? -11.937 -18.491 3.094 1.00 96.75 224 ASN A N 1
ATOM 1746 C CA . ASN A 1 224 ? -10.508 -18.800 2.988 1.00 96.75 224 ASN A CA 1
ATOM 1747 C C . ASN A 1 224 ? -10.311 -20.244 2.523 1.00 96.75 224 ASN A C 1
ATOM 1749 O O . ASN A 1 224 ? -9.718 -20.436 1.472 1.00 96.75 224 ASN A O 1
ATOM 1753 N N .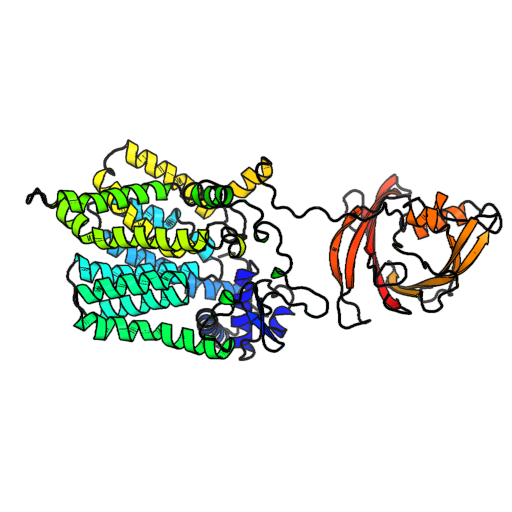 LEU A 1 225 ? -10.948 -21.222 3.176 1.00 96.69 225 LEU A N 1
ATOM 1754 C CA . LEU A 1 225 ? -10.856 -22.630 2.770 1.00 96.69 225 LEU A CA 1
ATOM 1755 C C . LEU A 1 225 ? -11.234 -22.854 1.308 1.00 96.69 225 LEU A C 1
ATOM 1757 O O . LEU A 1 225 ? -10.613 -23.657 0.631 1.00 96.69 225 LEU A O 1
ATOM 1761 N N . ARG A 1 226 ? -12.247 -22.134 0.818 1.00 95.62 226 ARG A N 1
ATOM 1762 C CA . ARG A 1 226 ? -12.695 -22.234 -0.573 1.00 95.62 226 ARG A CA 1
ATOM 1763 C C . ARG A 1 226 ? -11.711 -21.633 -1.584 1.00 95.62 226 ARG A C 1
ATOM 1765 O O . ARG A 1 226 ? -11.758 -22.016 -2.746 1.00 95.62 226 ARG A O 1
ATOM 1772 N N . VAL A 1 227 ? -10.924 -20.633 -1.192 1.00 95.12 227 VAL A N 1
ATOM 1773 C CA . VAL A 1 227 ? -10.099 -19.831 -2.115 1.00 95.12 227 VAL A CA 1
ATOM 1774 C C . VAL A 1 227 ? -8.616 -20.176 -2.013 1.00 95.12 227 VAL A C 1
ATOM 1776 O O . VAL A 1 227 ? -7.903 -20.102 -3.007 1.00 95.12 227 VAL A O 1
ATOM 1779 N N . THR A 1 228 ? -8.139 -20.498 -0.814 1.00 93.62 228 THR A N 1
ATOM 1780 C CA . THR A 1 228 ? -6.718 -20.704 -0.512 1.00 93.62 228 THR A CA 1
ATOM 1781 C C . THR A 1 228 ? -6.357 -22.167 -0.276 1.00 93.62 228 THR A C 1
ATOM 1783 O O . THR A 1 228 ? -5.165 -22.463 -0.149 1.00 93.62 228 THR A O 1
ATOM 1786 N N . ASP A 1 229 ? -7.370 -23.040 -0.193 1.00 92.62 229 ASP A N 1
ATOM 1787 C CA . ASP A 1 229 ? -7.300 -24.415 0.318 1.00 92.62 229 ASP A CA 1
ATOM 1788 C C . ASP A 1 229 ? -6.731 -24.499 1.747 1.00 92.62 229 ASP A C 1
ATOM 1790 O O . ASP A 1 229 ? -6.182 -25.516 2.166 1.00 92.62 229 ASP A O 1
ATOM 1794 N N . ASP A 1 230 ? -6.869 -23.411 2.513 1.00 92.50 230 ASP A N 1
ATOM 1795 C CA . ASP A 1 230 ? -6.373 -23.269 3.880 1.00 92.50 230 ASP A CA 1
ATOM 1796 C C . ASP A 1 230 ? -7.340 -22.413 4.724 1.00 92.50 230 ASP A C 1
ATOM 1798 O O . ASP A 1 230 ? -8.150 -21.630 4.231 1.00 92.50 230 ASP A O 1
ATOM 1802 N N . TRP A 1 231 ? -7.264 -22.541 6.043 1.00 92.44 231 TRP A N 1
ATOM 1803 C CA . TRP A 1 231 ? -7.993 -21.707 6.997 1.00 92.44 231 TRP A CA 1
ATOM 1804 C C . TRP A 1 231 ? -7.481 -20.265 7.009 1.00 92.44 231 TRP A C 1
ATOM 1806 O O . TRP A 1 231 ? -8.199 -19.352 7.429 1.00 92.44 231 TRP A O 1
ATOM 1816 N N . LEU A 1 232 ? -6.237 -20.052 6.579 1.00 90.81 232 LEU A N 1
ATOM 1817 C CA . LEU A 1 232 ? -5.603 -18.744 6.557 1.00 90.81 232 LEU A CA 1
ATOM 1818 C C . LEU A 1 232 ? -5.695 -18.078 5.170 1.00 90.81 232 LEU A C 1
ATOM 1820 O O . LEU A 1 232 ? -5.665 -18.757 4.139 1.00 90.81 232 LEU A O 1
ATOM 1824 N N . PRO A 1 233 ? -5.803 -16.736 5.124 1.00 92.62 233 PRO A N 1
ATOM 1825 C CA . PRO A 1 233 ? -5.772 -15.992 3.869 1.00 92.62 233 PRO A CA 1
ATOM 1826 C C . PRO A 1 233 ? -4.398 -16.077 3.214 1.00 92.62 233 PRO A C 1
ATOM 1828 O O . PRO A 1 233 ? -3.390 -16.169 3.908 1.00 92.62 233 PRO A O 1
ATOM 1831 N N . PHE A 1 234 ? -4.333 -15.894 1.891 1.00 93.94 234 PHE A N 1
ATOM 1832 C CA . PHE A 1 234 ? -3.057 -15.856 1.170 1.00 93.94 234 PHE A CA 1
ATOM 1833 C C . PHE A 1 234 ? -2.048 -14.888 1.784 1.00 93.94 234 PHE A C 1
ATOM 1835 O O . PHE A 1 234 ? -0.867 -15.191 1.778 1.00 93.94 234 PHE A O 1
ATOM 1842 N N . TYR A 1 235 ? -2.498 -13.793 2.400 1.00 87.75 235 TYR A N 1
ATOM 1843 C CA . TYR A 1 235 ? -1.655 -12.878 3.171 1.00 87.75 235 TYR A CA 1
ATOM 1844 C C . TYR A 1 235 ? -0.664 -13.554 4.139 1.00 87.75 235 TYR A C 1
ATOM 1846 O O . TYR A 1 235 ? 0.426 -13.031 4.350 1.00 87.75 235 TYR A O 1
ATOM 1854 N N . SER A 1 236 ? -1.016 -14.695 4.745 1.00 88.44 236 SER A N 1
ATOM 1855 C CA . SER A 1 236 ? -0.128 -15.409 5.673 1.00 88.44 236 SER A CA 1
ATOM 1856 C C . SER A 1 236 ? 0.937 -16.267 4.988 1.00 88.44 236 SER A C 1
ATOM 1858 O O . SER A 1 236 ? 1.831 -16.753 5.671 1.00 88.44 236 SER A O 1
ATOM 1860 N N . ALA A 1 237 ? 0.851 -16.457 3.671 1.00 90.12 237 ALA A N 1
ATOM 1861 C CA . ALA A 1 237 ? 1.798 -17.226 2.865 1.00 90.12 237 ALA A CA 1
ATOM 1862 C C . ALA A 1 237 ? 2.956 -16.363 2.325 1.00 90.12 237 ALA A C 1
ATOM 1864 O O . ALA A 1 237 ? 3.629 -16.754 1.372 1.00 90.12 237 ALA A O 1
ATOM 1865 N N . TYR A 1 238 ? 3.176 -15.174 2.892 1.00 89.56 238 TYR A N 1
ATOM 1866 C CA . TYR A 1 238 ? 4.300 -14.313 2.524 1.00 89.56 238 TYR A CA 1
ATOM 1867 C C . TYR A 1 238 ? 5.638 -15.053 2.687 1.00 89.56 238 TYR A C 1
ATOM 1869 O O . TYR A 1 238 ? 5.858 -15.695 3.715 1.00 89.56 238 TYR A O 1
ATOM 1877 N N . GLY A 1 239 ? 6.517 -14.944 1.687 1.00 88.00 239 GLY A N 1
ATOM 1878 C CA . GLY A 1 239 ? 7.807 -15.648 1.646 1.00 88.00 239 GLY A CA 1
ATOM 1879 C C . GLY A 1 239 ? 7.725 -17.125 1.234 1.00 88.00 239 GLY A C 1
ATOM 1880 O O . GLY A 1 239 ? 8.639 -17.892 1.512 1.00 88.00 239 GLY A O 1
ATOM 1881 N N . THR A 1 240 ? 6.611 -17.556 0.635 1.00 92.38 240 THR A N 1
ATOM 1882 C CA . THR A 1 240 ? 6.456 -18.904 0.050 1.00 92.38 240 THR A CA 1
ATOM 1883 C C . THR A 1 240 ? 6.394 -18.829 -1.473 1.00 92.38 240 THR A C 1
ATOM 1885 O O . THR A 1 240 ? 6.240 -17.742 -2.039 1.00 92.38 240 THR A O 1
ATOM 1888 N N . GLU A 1 241 ? 6.385 -19.978 -2.152 1.00 93.38 241 GLU A N 1
ATOM 1889 C CA . GLU A 1 241 ? 6.243 -20.074 -3.611 1.00 93.38 241 GLU A CA 1
ATOM 1890 C C . GLU A 1 241 ? 4.947 -19.445 -4.155 1.00 93.38 241 GLU A C 1
ATOM 1892 O O . GLU A 1 241 ? 4.855 -19.114 -5.338 1.00 93.38 241 GLU A O 1
ATOM 1897 N N . LYS A 1 242 ? 3.939 -19.229 -3.295 1.00 94.00 242 LYS A N 1
ATOM 1898 C CA . LYS A 1 242 ? 2.719 -18.499 -3.672 1.00 94.00 242 LYS A CA 1
ATOM 1899 C C . LYS A 1 242 ? 3.005 -17.018 -3.941 1.00 94.00 242 LYS A C 1
ATOM 1901 O O . LYS A 1 242 ? 2.357 -16.421 -4.800 1.00 94.00 242 LYS A O 1
ATOM 1906 N N . TYR A 1 243 ? 3.952 -16.423 -3.213 1.00 93.94 243 TYR A N 1
ATOM 1907 C CA . TYR A 1 243 ? 4.397 -15.035 -3.385 1.00 93.94 243 TYR A CA 1
ATOM 1908 C C . TYR A 1 243 ? 5.590 -14.927 -4.325 1.00 93.94 243 TYR A C 1
ATOM 1910 O O . TYR A 1 243 ? 5.641 -14.001 -5.131 1.00 93.94 243 TYR A O 1
ATOM 1918 N N . GLU A 1 244 ? 6.531 -15.859 -4.229 1.00 95.00 244 GLU A N 1
ATOM 1919 C CA . GLU A 1 244 ? 7.787 -15.876 -4.973 1.00 95.00 244 GLU A CA 1
ATOM 1920 C C . GLU A 1 244 ? 7.652 -16.777 -6.200 1.00 95.00 244 GLU A C 1
ATOM 1922 O O . GLU A 1 244 ? 7.980 -17.962 -6.181 1.00 95.00 244 GLU A O 1
ATOM 1927 N N . PHE A 1 245 ? 7.119 -16.211 -7.281 1.00 95.31 245 PHE A N 1
ATOM 1928 C CA . PHE A 1 245 ? 6.896 -16.931 -8.530 1.00 95.31 245 PHE A CA 1
ATOM 1929 C C . PHE A 1 245 ? 7.428 -16.142 -9.723 1.00 95.31 245 PHE A C 1
ATOM 1931 O O . PHE A 1 245 ? 7.422 -14.912 -9.734 1.00 95.31 245 PHE A O 1
ATOM 1938 N N . VAL A 1 246 ? 7.793 -16.867 -10.779 1.00 95.94 246 VAL A N 1
ATOM 1939 C CA . VAL A 1 246 ? 8.057 -16.308 -12.108 1.00 95.94 246 VAL A CA 1
ATOM 1940 C C . VAL A 1 246 ? 6.907 -16.702 -13.024 1.00 95.94 246 VAL A C 1
ATOM 1942 O O . VAL A 1 246 ? 6.552 -17.878 -13.125 1.00 95.94 246 VAL A O 1
ATOM 1945 N N . TYR A 1 247 ? 6.299 -15.721 -13.683 1.00 94.50 247 TYR A N 1
ATOM 1946 C CA . TYR A 1 247 ? 5.243 -15.949 -14.659 1.00 94.50 247 TYR A CA 1
ATOM 1947 C C . TYR A 1 247 ? 5.620 -15.318 -15.992 1.00 94.50 247 TYR A C 1
ATOM 1949 O O . TYR A 1 247 ? 5.746 -14.099 -16.102 1.00 94.50 247 TYR A O 1
ATOM 1957 N N . GLU A 1 248 ? 5.772 -16.167 -17.009 1.00 93.62 248 GLU A N 1
ATOM 1958 C CA . GLU A 1 248 ? 6.123 -15.761 -18.373 1.00 93.62 248 GLU A CA 1
ATOM 1959 C C . GLU A 1 248 ? 7.393 -14.897 -18.404 1.00 93.62 248 GLU A C 1
ATOM 1961 O O . GLU A 1 248 ? 7.402 -13.783 -18.930 1.00 93.62 248 GLU A O 1
ATOM 1966 N N . GLY A 1 249 ? 8.454 -15.390 -17.758 1.00 92.44 249 GLY A N 1
ATOM 1967 C CA . GLY A 1 249 ? 9.742 -14.703 -17.616 1.00 92.44 249 GLY A CA 1
ATOM 1968 C C . GLY A 1 249 ? 9.751 -13.502 -16.662 1.00 92.44 249 GLY A C 1
ATOM 1969 O O . GLY A 1 249 ? 10.805 -12.907 -16.463 1.00 92.44 249 GLY A O 1
ATOM 1970 N N . VAL A 1 250 ? 8.614 -13.127 -16.062 1.00 94.25 250 VAL A N 1
ATOM 1971 C CA . VAL A 1 250 ? 8.520 -11.978 -15.147 1.00 94.25 250 VAL A CA 1
ATOM 1972 C C . VAL A 1 250 ? 8.455 -12.461 -13.693 1.00 94.25 250 VAL A C 1
ATOM 1974 O O . VAL A 1 250 ? 7.476 -13.124 -13.334 1.00 94.25 250 VAL A O 1
ATOM 1977 N N . PRO A 1 251 ? 9.449 -12.150 -12.840 1.00 95.25 251 PRO A N 1
ATOM 1978 C CA . PRO A 1 251 ? 9.374 -12.438 -11.414 1.00 95.25 251 PRO A CA 1
ATOM 1979 C C . PRO A 1 251 ? 8.314 -11.564 -10.743 1.00 95.25 251 PRO A C 1
ATOM 1981 O O . PRO A 1 251 ? 8.069 -10.421 -11.147 1.00 95.25 251 PRO A O 1
ATOM 1984 N N . SER A 1 252 ? 7.679 -12.097 -9.704 1.00 95.25 252 SER A N 1
ATOM 1985 C CA . SER A 1 252 ? 6.788 -11.314 -8.859 1.00 95.25 252 SER A CA 1
ATOM 1986 C C . SER A 1 252 ? 7.563 -10.186 -8.167 1.00 95.25 252 SER A C 1
ATOM 1988 O O . SER A 1 252 ? 8.767 -10.281 -7.925 1.00 95.25 252 SER A O 1
ATOM 1990 N N . TYR A 1 253 ? 6.859 -9.109 -7.811 1.00 93.31 253 TYR A N 1
ATOM 1991 C CA . TYR A 1 253 ? 7.458 -7.981 -7.088 1.00 93.31 253 TYR A CA 1
ATOM 1992 C C . TYR A 1 253 ? 8.140 -8.412 -5.783 1.00 93.31 253 TYR A C 1
ATOM 1994 O O . TYR A 1 253 ? 9.161 -7.852 -5.411 1.00 93.31 253 TYR A O 1
ATOM 2002 N N . TRP A 1 254 ? 7.590 -9.421 -5.104 1.00 92.75 254 TRP A N 1
ATOM 2003 C CA . TRP A 1 254 ? 8.069 -9.865 -3.796 1.00 92.75 254 TRP A CA 1
ATOM 2004 C C . TRP A 1 254 ? 9.334 -10.729 -3.857 1.00 92.75 254 TRP A C 1
ATOM 2006 O O . TRP A 1 254 ? 9.916 -10.974 -2.809 1.00 92.75 254 TRP A O 1
ATOM 2016 N N . MET A 1 255 ? 9.794 -11.138 -5.048 1.00 93.75 255 MET A N 1
ATOM 2017 C CA . MET A 1 255 ? 11.119 -11.758 -5.213 1.00 93.75 255 MET A CA 1
ATOM 2018 C C . MET A 1 255 ? 12.267 -10.739 -5.127 1.00 93.75 255 MET A C 1
ATOM 2020 O O . MET A 1 255 ? 13.384 -11.103 -4.776 1.00 93.75 255 MET A O 1
ATOM 2024 N N . ASP A 1 256 ? 12.003 -9.476 -5.473 1.00 90.56 256 ASP A N 1
ATOM 2025 C CA . ASP A 1 256 ? 12.964 -8.366 -5.409 1.00 90.56 256 ASP A CA 1
ATOM 2026 C C . ASP A 1 256 ? 12.205 -7.065 -5.071 1.00 90.56 256 ASP A C 1
ATOM 2028 O O . ASP A 1 256 ? 11.978 -6.217 -5.949 1.00 90.56 256 ASP A O 1
ATOM 2032 N N . PRO A 1 257 ? 11.702 -6.941 -3.822 1.00 91.12 257 PRO A N 1
ATOM 2033 C CA . PRO A 1 257 ? 10.906 -5.796 -3.406 1.00 91.12 257 PRO A CA 1
ATOM 2034 C C . PRO A 1 257 ? 11.747 -4.521 -3.440 1.00 91.12 257 PRO A C 1
ATOM 2036 O O . PRO A 1 257 ? 12.948 -4.528 -3.165 1.00 91.12 257 PRO A O 1
ATOM 2039 N N . ARG A 1 258 ? 11.099 -3.401 -3.769 1.00 88.88 258 ARG A N 1
ATOM 2040 C CA . ARG A 1 258 ? 11.785 -2.134 -4.028 1.00 88.88 258 ARG A CA 1
ATOM 2041 C C . ARG A 1 258 ? 11.463 -1.081 -2.994 1.00 88.88 258 ARG A C 1
ATOM 2043 O O . ARG A 1 258 ? 10.403 -1.081 -2.366 1.00 88.88 258 ARG A O 1
ATOM 2050 N N . GLY A 1 259 ? 12.342 -0.096 -2.900 1.00 89.69 259 GLY A N 1
ATOM 2051 C CA . GLY A 1 259 ? 12.055 1.072 -2.088 1.00 89.69 259 GLY A CA 1
ATOM 2052 C C . GLY A 1 259 ? 11.981 0.728 -0.603 1.00 89.69 259 GLY A C 1
ATOM 2053 O O . GLY A 1 259 ? 12.761 -0.068 -0.083 1.00 89.69 259 GLY A O 1
ATOM 2054 N N . ILE A 1 260 ? 10.974 1.286 0.071 1.00 90.38 260 ILE A N 1
ATOM 2055 C CA . ILE A 1 260 ? 10.721 0.996 1.486 1.00 90.38 260 ILE A CA 1
ATOM 2056 C C . ILE A 1 260 ? 10.380 -0.481 1.739 1.00 90.38 260 ILE A C 1
ATOM 2058 O O . ILE A 1 260 ? 10.644 -0.982 2.828 1.00 90.38 260 ILE A O 1
ATOM 2062 N N . ASP A 1 261 ? 9.846 -1.194 0.738 1.00 90.69 261 ASP A N 1
ATOM 2063 C CA . ASP A 1 261 ? 9.471 -2.604 0.879 1.00 90.69 261 ASP A CA 1
ATOM 2064 C C . ASP A 1 261 ? 10.690 -3.544 0.928 1.00 90.69 261 ASP A C 1
ATOM 2066 O O . ASP A 1 261 ? 10.546 -4.718 1.254 1.00 90.69 261 ASP A O 1
ATOM 2070 N N . LYS A 1 262 ? 11.895 -3.041 0.632 1.00 89.69 262 LYS A N 1
ATOM 2071 C CA . LYS A 1 262 ? 13.146 -3.809 0.700 1.00 89.69 262 LYS A CA 1
ATOM 2072 C C . LYS A 1 262 ? 13.650 -4.038 2.129 1.00 89.69 262 LYS A C 1
ATOM 2074 O O . LYS A 1 262 ? 14.531 -4.863 2.339 1.00 89.69 262 LYS A O 1
ATOM 2079 N N . ALA A 1 263 ? 13.107 -3.307 3.104 1.00 86.88 263 ALA A N 1
ATOM 2080 C CA . ALA A 1 263 ? 13.408 -3.486 4.525 1.00 86.88 263 ALA A CA 1
ATOM 2081 C C . ALA A 1 263 ? 14.898 -3.349 4.907 1.00 86.88 263 ALA A C 1
ATOM 2083 O O . ALA A 1 263 ? 15.412 -4.107 5.723 1.00 86.88 263 ALA A O 1
ATOM 2084 N N . THR A 1 264 ? 15.616 -2.376 4.342 1.00 89.06 264 THR A N 1
ATOM 2085 C CA . THR A 1 264 ? 17.077 -2.249 4.526 1.00 89.06 264 THR A CA 1
ATOM 2086 C C . THR A 1 264 ? 17.520 -1.740 5.902 1.00 89.06 264 THR A C 1
ATOM 2088 O O . THR A 1 264 ? 18.716 -1.719 6.194 1.00 89.06 264 THR A O 1
ATOM 2091 N N . ASP A 1 265 ? 16.591 -1.294 6.745 1.00 92.19 265 ASP A N 1
ATOM 2092 C CA . ASP A 1 265 ? 16.917 -0.681 8.029 1.00 92.19 265 ASP A CA 1
ATOM 2093 C C . ASP A 1 265 ? 17.203 -1.703 9.129 1.00 92.19 265 ASP A C 1
ATOM 2095 O O . ASP A 1 265 ? 16.513 -2.708 9.292 1.00 92.19 265 ASP A O 1
ATOM 2099 N N . SER A 1 266 ? 18.172 -1.374 9.986 1.00 93.38 266 SER A N 1
ATOM 2100 C CA . SER A 1 266 ? 18.369 -2.104 11.240 1.00 93.38 266 SER A CA 1
ATOM 2101 C C . SER A 1 266 ? 17.159 -1.958 12.171 1.00 93.38 266 SER A C 1
ATOM 2103 O O . SER A 1 266 ? 16.479 -0.929 12.185 1.00 93.38 266 SER A O 1
ATOM 2105 N N . PHE A 1 267 ? 16.935 -2.951 13.034 1.00 95.00 267 PHE A N 1
ATOM 2106 C CA . PHE A 1 267 ? 15.820 -2.940 13.986 1.00 95.00 267 PHE A CA 1
ATOM 2107 C C . PHE A 1 267 ? 15.697 -1.642 14.825 1.00 95.00 267 PHE A C 1
ATOM 2109 O O . PHE A 1 267 ? 14.585 -1.124 14.936 1.00 95.00 267 PHE A O 1
ATOM 2116 N N . PRO A 1 268 ? 16.776 -1.056 15.394 1.00 96.19 268 PRO A N 1
ATOM 2117 C CA . PRO A 1 268 ? 16.663 0.200 16.143 1.00 96.19 268 PRO A CA 1
ATOM 2118 C C . PRO A 1 268 ? 16.198 1.389 15.294 1.00 96.19 268 PRO A C 1
ATOM 2120 O O . PRO A 1 268 ? 15.408 2.205 15.770 1.00 96.19 268 PRO A O 1
ATOM 2123 N N . VAL A 1 269 ? 16.660 1.477 14.042 1.00 95.69 269 VAL A N 1
ATOM 2124 C CA . VAL A 1 269 ? 16.225 2.508 13.083 1.00 95.69 269 VAL A CA 1
ATOM 2125 C C . VAL A 1 269 ? 14.749 2.310 12.751 1.00 95.69 269 VAL A C 1
ATOM 2127 O O . VAL A 1 269 ? 13.967 3.260 12.807 1.00 95.69 269 VAL A O 1
ATOM 2130 N N . TYR A 1 270 ? 14.341 1.058 12.546 1.00 95.69 270 TYR A N 1
ATOM 2131 C CA . TYR A 1 270 ? 12.947 0.713 12.316 1.00 95.69 270 TYR A CA 1
ATOM 2132 C C . TYR A 1 270 ? 12.037 1.120 13.476 1.00 95.69 270 TYR A C 1
ATOM 2134 O O . TYR A 1 270 ? 11.028 1.809 13.301 1.00 95.69 270 TYR A O 1
ATOM 2142 N N . LEU A 1 271 ? 12.428 0.782 14.701 1.00 96.69 271 LEU A N 1
ATOM 2143 C CA . LEU A 1 271 ? 11.689 1.163 15.898 1.00 96.69 271 LEU A CA 1
ATOM 2144 C C . LEU A 1 271 ? 11.596 2.691 16.063 1.00 96.69 271 LEU A C 1
ATOM 2146 O O . LEU A 1 271 ? 10.529 3.216 16.406 1.00 96.69 271 LEU A O 1
ATOM 2150 N N . LEU A 1 272 ? 12.686 3.419 15.796 1.00 97.25 272 LEU A N 1
ATOM 2151 C CA . LEU A 1 272 ? 12.703 4.884 15.800 1.00 97.25 272 LEU A CA 1
ATOM 2152 C C . LEU A 1 272 ? 11.679 5.435 14.798 1.00 97.25 272 LEU A C 1
ATOM 2154 O O . LEU A 1 272 ? 10.856 6.283 15.149 1.00 97.25 272 LEU A O 1
ATOM 2158 N N . HIS A 1 273 ? 11.689 4.935 13.564 1.00 96.81 273 HIS A N 1
ATOM 2159 C CA . HIS A 1 273 ? 10.806 5.408 12.505 1.00 96.81 273 HIS A CA 1
ATOM 2160 C C . HIS A 1 273 ? 9.337 5.018 12.692 1.00 96.81 273 HIS A C 1
ATOM 2162 O O . HIS A 1 273 ? 8.474 5.785 12.273 1.00 96.81 273 HIS A O 1
ATOM 2168 N N . CYS A 1 274 ? 9.032 3.939 13.418 1.00 97.06 274 CYS A N 1
ATOM 2169 C CA . CYS A 1 274 ? 7.669 3.611 13.857 1.00 97.06 274 CYS A CA 1
ATOM 2170 C C . CYS A 1 274 ? 7.167 4.448 15.048 1.00 97.06 274 CYS A C 1
ATOM 2172 O O . CYS A 1 274 ? 5.957 4.529 15.272 1.00 97.06 274 CYS A O 1
ATOM 2174 N N . THR A 1 275 ? 8.053 5.082 15.821 1.00 97.06 275 THR A N 1
ATOM 2175 C CA . THR A 1 275 ? 7.674 5.842 17.027 1.00 97.06 275 THR A CA 1
ATOM 2176 C C . THR A 1 275 ? 7.720 7.353 16.816 1.00 97.06 275 THR A C 1
ATOM 2178 O O . THR A 1 275 ? 6.686 8.014 16.928 1.00 97.06 275 THR A O 1
ATOM 2181 N N . VAL A 1 276 ? 8.888 7.907 16.492 1.00 97.69 276 VAL A N 1
ATOM 2182 C CA . VAL A 1 276 ? 9.137 9.360 16.400 1.00 97.69 276 VAL A CA 1
ATOM 2183 C C . VAL A 1 276 ? 9.776 9.798 15.076 1.00 97.69 276 VAL A C 1
ATOM 2185 O O . VAL A 1 276 ? 10.070 10.977 14.909 1.00 97.69 276 VAL A O 1
ATOM 2188 N N . GLY A 1 277 ? 9.991 8.882 14.129 1.00 96.69 277 GLY A N 1
ATOM 2189 C CA . GLY A 1 277 ? 10.512 9.201 12.795 1.00 96.69 277 GLY A CA 1
ATOM 2190 C C . GLY A 1 277 ? 9.431 9.322 11.721 1.00 96.69 277 GLY A C 1
ATOM 2191 O O . GLY A 1 277 ? 8.339 9.818 11.993 1.00 96.69 277 GLY A O 1
ATOM 2192 N N . HIS A 1 278 ? 9.728 8.901 10.490 1.00 95.88 278 HIS A N 1
ATOM 2193 C CA . HIS A 1 278 ? 8.888 9.235 9.338 1.00 95.88 278 HIS A CA 1
ATOM 2194 C C . HIS A 1 278 ? 7.491 8.594 9.353 1.00 95.88 278 HIS A C 1
ATOM 2196 O O . HIS A 1 278 ? 6.528 9.280 9.029 1.00 95.88 278 HIS A O 1
ATOM 2202 N N . HIS A 1 279 ? 7.349 7.343 9.802 1.00 96.12 279 HIS A N 1
ATOM 2203 C CA . HIS A 1 279 ? 6.053 6.675 10.025 1.00 96.12 279 HIS A CA 1
ATOM 2204 C C . HIS A 1 279 ? 5.619 6.718 11.502 1.00 96.12 279 HIS A C 1
ATOM 2206 O O . HIS A 1 279 ? 4.818 5.896 11.953 1.00 96.12 279 HIS A O 1
ATOM 2212 N N . GLY A 1 280 ? 6.171 7.654 12.277 1.00 96.56 280 GLY A N 1
ATOM 2213 C CA . GLY A 1 280 ? 6.101 7.617 13.728 1.00 96.56 280 GLY A CA 1
ATOM 2214 C C . GLY A 1 280 ? 4.714 7.923 14.279 1.00 96.56 280 GLY A C 1
ATOM 2215 O O . GLY A 1 280 ? 4.102 8.936 13.934 1.00 96.56 280 GLY A O 1
ATOM 2216 N N . LEU A 1 281 ? 4.240 7.084 15.206 1.00 96.12 281 LEU A N 1
ATOM 2217 C CA . LEU A 1 281 ? 2.964 7.295 15.895 1.00 96.12 281 LEU A CA 1
ATOM 2218 C C . LEU A 1 281 ? 2.898 8.668 16.591 1.00 96.12 281 LEU A C 1
ATOM 2220 O O . LEU A 1 281 ? 1.861 9.328 16.556 1.00 96.12 281 LEU A O 1
ATOM 2224 N N . PHE A 1 282 ? 4.001 9.112 17.202 1.00 98.00 282 PHE A N 1
ATOM 2225 C CA . PHE A 1 282 ? 4.060 10.354 17.979 1.00 98.00 282 PHE A CA 1
ATOM 2226 C C . PHE A 1 282 ? 4.557 11.557 17.180 1.00 98.00 282 PHE A C 1
ATOM 2228 O O . PHE A 1 282 ? 4.253 12.687 17.548 1.00 98.00 282 PHE A O 1
ATOM 2235 N N . SER A 1 283 ? 5.301 11.345 16.097 1.00 97.81 283 SER A N 1
ATOM 2236 C CA . SER A 1 283 ? 5.748 12.432 15.220 1.00 97.81 283 SER A CA 1
ATOM 2237 C C . SER A 1 283 ? 4.638 12.876 14.268 1.00 97.81 283 SER A C 1
ATOM 2239 O O . SER A 1 283 ? 4.398 14.073 14.122 1.00 97.81 283 SER A O 1
ATOM 2241 N N . LEU A 1 284 ? 3.896 11.927 13.685 1.00 98.06 284 LEU A N 1
ATOM 2242 C CA . LEU A 1 284 ? 2.756 12.229 12.817 1.00 98.06 284 LEU A CA 1
ATOM 2243 C C . LEU A 1 284 ? 1.499 12.591 13.611 1.00 98.06 284 LEU A C 1
ATOM 2245 O O . LEU A 1 284 ? 0.653 13.338 13.121 1.00 98.06 284 LEU A O 1
ATOM 2249 N N . SER A 1 285 ? 1.340 12.067 14.827 1.00 98.06 285 SER A N 1
ATOM 2250 C CA . SER A 1 285 ? 0.169 12.329 15.673 1.00 98.06 285 SER A CA 1
ATOM 2251 C C . SER A 1 285 ? 0.555 12.540 17.144 1.00 98.06 285 SER A C 1
ATOM 2253 O O . SER A 1 285 ? 0.213 11.727 18.009 1.00 98.06 285 SER A O 1
ATOM 2255 N N . PRO A 1 286 ? 1.236 13.655 17.477 1.00 98.25 286 PRO A N 1
ATOM 2256 C CA . PRO A 1 286 ? 1.701 13.936 18.840 1.00 98.25 286 PRO A CA 1
ATOM 2257 C C . PRO A 1 286 ? 0.579 14.014 19.880 1.00 98.25 286 PRO A C 1
ATOM 2259 O O . PRO A 1 286 ? 0.841 13.893 21.077 1.00 98.25 286 PRO A O 1
ATOM 2262 N N . ILE A 1 287 ? -0.685 14.142 19.459 1.00 98.19 287 ILE A N 1
ATOM 2263 C CA . ILE A 1 287 ? -1.840 14.047 20.357 1.00 98.19 287 ILE A CA 1
ATOM 2264 C C . ILE A 1 287 ? -1.880 12.717 21.135 1.00 98.19 287 ILE A C 1
ATOM 2266 O O . ILE A 1 287 ? -2.347 12.685 22.275 1.00 98.19 287 ILE A O 1
ATOM 2270 N N . TRP A 1 288 ? -1.319 11.635 20.583 1.00 98.12 288 TRP A N 1
ATOM 2271 C CA . TRP A 1 288 ? -1.265 10.328 21.244 1.00 98.12 288 TRP A CA 1
ATOM 2272 C C . TRP A 1 288 ? -0.308 10.277 22.443 1.00 98.12 288 TRP A C 1
ATOM 2274 O O . TRP A 1 288 ? -0.452 9.398 23.293 1.00 98.12 288 TRP A O 1
ATOM 2284 N N . LEU A 1 289 ? 0.579 11.263 22.628 1.00 98.00 289 LEU A N 1
ATOM 2285 C CA . LEU A 1 289 ? 1.335 11.403 23.883 1.00 98.00 289 LEU A CA 1
ATOM 2286 C C . LEU A 1 289 ? 0.396 11.599 25.085 1.00 98.00 289 LEU A C 1
ATOM 2288 O O . LEU A 1 289 ? 0.641 11.076 26.174 1.00 98.00 289 LEU A O 1
ATOM 2292 N N . LEU A 1 290 ? -0.731 12.287 24.878 1.00 98.00 290 LEU A N 1
ATOM 2293 C CA . LEU A 1 290 ? -1.754 12.459 25.910 1.00 98.00 290 LEU A CA 1
ATOM 2294 C C . LEU A 1 290 ? -2.502 11.154 26.202 1.00 98.00 290 LEU A C 1
ATOM 2296 O O . LEU A 1 290 ? -2.937 10.936 27.327 1.00 98.00 290 LEU A O 1
ATOM 2300 N N . THR A 1 291 ? -2.621 10.261 25.218 1.00 97.94 291 THR A N 1
ATOM 2301 C CA . THR A 1 291 ? -3.206 8.927 25.421 1.00 97.94 291 THR A CA 1
ATOM 2302 C C . THR A 1 291 ? -2.355 8.097 26.377 1.00 97.94 291 THR A C 1
ATOM 2304 O O . THR A 1 291 ? -2.900 7.505 27.308 1.00 97.94 291 THR A O 1
ATOM 2307 N N . LEU A 1 292 ? -1.025 8.110 26.217 1.00 97.25 292 LEU A N 1
ATOM 2308 C CA . LEU A 1 292 ? -0.114 7.417 27.137 1.00 97.25 292 LEU A CA 1
ATOM 2309 C C . LEU A 1 292 ? -0.266 7.933 28.571 1.00 97.25 292 LEU A C 1
ATOM 2311 O O . LEU A 1 292 ? -0.398 7.147 29.512 1.00 97.25 292 LEU A O 1
ATOM 2315 N N . ALA A 1 293 ? -0.308 9.259 28.735 1.00 96.56 293 ALA A N 1
ATOM 2316 C CA . ALA A 1 293 ? -0.533 9.879 30.036 1.00 96.56 293 ALA A CA 1
ATOM 2317 C C . ALA A 1 293 ? -1.899 9.489 30.628 1.00 96.56 293 ALA A C 1
ATOM 2319 O O . ALA A 1 293 ? -1.999 9.225 31.825 1.00 96.56 293 ALA A O 1
ATOM 2320 N N . GLY A 1 294 ? -2.949 9.406 29.809 1.00 96.38 294 GLY A N 1
ATOM 2321 C CA . GLY A 1 294 ? -4.284 9.039 30.274 1.00 96.38 294 GLY A CA 1
ATOM 2322 C C . GLY A 1 294 ? -4.414 7.578 30.674 1.00 96.38 294 GLY A C 1
ATOM 2323 O O . GLY A 1 294 ? -5.008 7.291 31.714 1.00 96.38 294 GLY A O 1
ATOM 2324 N N . TRP A 1 295 ? -3.789 6.658 29.938 1.00 96.56 295 TRP A N 1
ATOM 2325 C CA . TRP A 1 295 ? -3.684 5.264 30.366 1.00 96.56 295 TRP A CA 1
ATOM 2326 C C . TRP A 1 295 ? -2.908 5.128 31.672 1.00 96.56 295 TRP A C 1
ATOM 2328 O O . TRP A 1 295 ? -3.377 4.440 32.577 1.00 96.56 295 TRP A O 1
ATOM 2338 N N . ALA A 1 296 ? -1.785 5.835 31.826 1.00 95.19 296 ALA A N 1
ATOM 2339 C CA . ALA A 1 296 ? -1.044 5.847 33.083 1.00 95.19 296 ALA A CA 1
ATOM 2340 C C . ALA A 1 296 ? -1.920 6.350 34.247 1.00 95.19 296 ALA A C 1
ATOM 2342 O O . ALA A 1 296 ? -2.010 5.692 35.282 1.00 95.19 296 ALA A O 1
ATOM 2343 N N . LEU A 1 297 ? -2.636 7.468 34.072 1.00 93.06 297 LEU A N 1
ATOM 2344 C CA . LEU A 1 297 ? -3.568 7.995 35.078 1.00 93.06 297 LEU A CA 1
ATOM 2345 C C . LEU A 1 297 ? -4.667 6.987 35.448 1.00 93.06 297 LEU A C 1
ATOM 2347 O O . LEU A 1 297 ? -4.963 6.821 36.634 1.00 93.06 297 LEU A O 1
ATOM 2351 N N . ALA A 1 298 ? -5.253 6.312 34.457 1.00 91.62 298 ALA A N 1
ATOM 2352 C CA . ALA A 1 298 ? -6.287 5.306 34.674 1.00 91.62 298 ALA A CA 1
ATOM 2353 C C . ALA A 1 298 ? -5.749 4.082 35.431 1.00 91.62 298 ALA A C 1
ATOM 2355 O O . ALA A 1 298 ? -6.383 3.633 36.385 1.00 91.62 298 ALA A O 1
ATOM 2356 N N . LEU A 1 299 ? -4.568 3.575 35.074 1.00 90.00 299 LEU A N 1
ATOM 2357 C CA . LEU A 1 299 ? -3.941 2.428 35.740 1.00 90.00 299 LEU A CA 1
ATOM 2358 C C . LEU A 1 299 ? -3.500 2.765 37.172 1.00 90.00 299 LEU A C 1
ATOM 2360 O O . LEU A 1 299 ? -3.744 1.991 38.096 1.00 90.00 299 LEU A O 1
ATOM 2364 N N . PHE A 1 300 ? -2.944 3.958 37.404 1.00 87.62 300 PHE A N 1
ATOM 2365 C CA . PHE A 1 300 ? -2.590 4.408 38.755 1.00 87.62 300 PHE A CA 1
ATOM 2366 C C . PHE A 1 300 ? -3.807 4.642 39.658 1.00 87.62 300 PHE A C 1
ATOM 2368 O O . PHE A 1 300 ? -3.670 4.644 40.884 1.00 87.62 300 PHE A O 1
ATOM 2375 N N . SER A 1 301 ? -5.003 4.830 39.088 1.00 81.62 301 SER A N 1
ATOM 2376 C CA . SER A 1 301 ? -6.229 4.979 39.878 1.00 81.62 301 SER A CA 1
ATOM 2377 C C . SER A 1 301 ? -6.607 3.701 40.644 1.00 81.62 301 SER A C 1
ATOM 2379 O O . SER A 1 301 ? -7.176 3.816 41.732 1.00 81.62 301 SER A O 1
ATOM 2381 N N . ILE A 1 302 ? -6.193 2.517 40.159 1.00 75.44 302 ILE A N 1
ATOM 2382 C CA . ILE A 1 302 ? -6.399 1.210 40.818 1.00 75.44 302 ILE A CA 1
ATOM 2383 C C . ILE A 1 302 ? -5.713 1.184 42.188 1.00 75.44 302 ILE A C 1
ATOM 2385 O O . ILE A 1 302 ? -6.304 0.794 43.190 1.00 75.44 302 ILE A O 1
ATOM 2389 N N . PHE A 1 303 ? -4.471 1.667 42.260 1.00 70.00 303 PHE A N 1
ATOM 2390 C CA . PHE A 1 303 ? -3.685 1.650 43.498 1.00 70.00 303 PHE A CA 1
ATOM 2391 C C . PHE A 1 303 ? -4.155 2.682 44.532 1.00 70.00 303 PHE A C 1
ATOM 2393 O O . PHE A 1 303 ? -3.843 2.563 45.713 1.00 70.00 303 PHE A O 1
ATOM 2400 N N . ARG A 1 304 ? -4.909 3.706 44.112 1.00 65.31 304 ARG A N 1
ATOM 2401 C CA . ARG A 1 304 ? -5.431 4.757 45.003 1.00 65.31 304 ARG A CA 1
ATOM 2402 C C . ARG A 1 304 ? -6.828 4.466 45.547 1.00 65.31 304 ARG A C 1
ATOM 2404 O O . ARG A 1 304 ? -7.185 4.998 46.598 1.00 65.31 304 ARG A O 1
ATOM 2411 N N . THR A 1 305 ? -7.615 3.636 44.865 1.00 53.28 305 THR A N 1
ATOM 2412 C CA . THR A 1 305 ? -8.988 3.294 45.279 1.00 53.28 305 THR A CA 1
ATOM 2413 C C . THR A 1 305 ? -9.032 2.385 46.510 1.00 53.28 305 THR A C 1
ATOM 2415 O O . THR A 1 305 ? -10.034 2.388 47.217 1.00 53.28 305 THR A O 1
ATOM 2418 N N . GLY A 1 306 ? -7.925 1.716 46.855 1.00 47.12 306 GLY A N 1
ATOM 2419 C CA . GLY A 1 306 ? -7.784 0.959 48.103 1.00 47.12 306 GLY A CA 1
ATOM 2420 C C . GLY A 1 306 ? -7.690 1.800 49.388 1.00 47.12 306 GLY A C 1
ATOM 2421 O O . GLY A 1 306 ? -7.650 1.218 50.466 1.00 47.12 306 GLY A O 1
ATOM 2422 N N . SER A 1 307 ? -7.639 3.142 49.322 1.00 41.59 307 SER A N 1
ATOM 2423 C CA . SER A 1 307 ? -7.333 3.964 50.513 1.00 41.59 307 SER A CA 1
ATOM 2424 C C . SER A 1 307 ? -8.266 5.141 50.815 1.00 41.59 307 SER A C 1
ATOM 2426 O O . SER A 1 307 ? -8.106 5.741 51.875 1.00 41.59 307 SER A O 1
ATOM 2428 N N . ARG A 1 308 ? -9.244 5.502 49.970 1.00 40.25 308 ARG A N 1
ATOM 2429 C CA . ARG A 1 308 ? -10.226 6.561 50.304 1.00 40.25 308 ARG A CA 1
ATOM 2430 C C . ARG A 1 308 ? -11.592 6.333 49.653 1.00 40.25 308 ARG A C 1
ATOM 2432 O O . ARG A 1 308 ? -11.837 6.772 48.532 1.00 40.25 308 ARG A O 1
ATOM 2439 N N . ALA A 1 309 ? -12.504 5.723 50.405 1.00 36.94 309 ALA A N 1
ATOM 2440 C CA . ALA A 1 309 ? -13.939 5.880 50.196 1.00 36.94 309 ALA A CA 1
ATOM 2441 C C . ALA A 1 309 ? -14.318 7.335 50.540 1.00 36.94 309 ALA A C 1
ATOM 2443 O O . ALA A 1 309 ? -14.232 7.721 51.702 1.00 36.94 309 ALA A O 1
ATOM 2444 N N . GLY A 1 310 ? -14.664 8.170 49.551 1.00 35.09 310 GLY A N 1
ATOM 2445 C CA . GLY A 1 310 ? -15.170 9.521 49.854 1.00 35.09 310 GLY A CA 1
ATOM 2446 C C . GLY A 1 310 ? -15.132 10.607 48.770 1.00 35.09 310 GLY A C 1
ATOM 2447 O O . GLY A 1 310 ? -15.446 11.747 49.092 1.00 35.09 310 GLY A O 1
ATOM 2448 N N . GLY A 1 311 ? -14.771 10.330 47.510 1.00 40.09 311 GLY A N 1
ATOM 2449 C CA . GLY A 1 311 ? -14.787 11.350 46.444 1.00 40.09 311 GLY A CA 1
ATOM 2450 C C . GLY A 1 311 ? -15.441 10.862 45.150 1.00 40.09 311 GLY A C 1
ATOM 2451 O O . GLY A 1 311 ? -14.935 9.933 44.524 1.00 40.09 311 GLY A O 1
ATOM 2452 N N . ASN A 1 312 ? -16.533 11.513 44.728 1.00 44.44 312 ASN A N 1
ATOM 2453 C CA . ASN A 1 312 ? -17.369 11.126 43.577 1.00 44.44 312 ASN A CA 1
ATOM 2454 C C . ASN A 1 312 ? -16.634 11.023 42.221 1.00 44.44 312 ASN A C 1
ATOM 2456 O O . ASN A 1 312 ? -17.105 10.307 41.343 1.00 44.44 312 ASN A O 1
ATOM 2460 N N . SER A 1 313 ? -15.483 11.673 42.034 1.00 44.97 313 SER A N 1
ATOM 2461 C CA . SER A 1 313 ? -14.714 11.642 40.774 1.00 44.97 313 SER A CA 1
ATOM 2462 C C . SER A 1 313 ? -13.821 10.401 40.605 1.00 44.97 313 SER A C 1
ATOM 2464 O O . SER A 1 313 ? -13.400 10.072 39.501 1.00 44.97 313 SER A O 1
ATOM 2466 N N . GLY A 1 314 ? -13.557 9.637 41.673 1.00 52.06 314 GLY A N 1
ATOM 2467 C CA . GLY A 1 314 ? -12.777 8.393 41.571 1.00 52.06 314 GLY A CA 1
ATOM 2468 C C . GLY A 1 314 ? -13.547 7.224 40.943 1.00 52.06 314 GLY A C 1
ATOM 2469 O O . GLY A 1 314 ? -12.940 6.354 40.322 1.00 52.06 314 GLY A O 1
ATOM 2470 N N . GLY A 1 315 ? -14.877 7.206 41.085 1.00 65.44 315 GLY A N 1
ATOM 2471 C CA . GLY A 1 315 ? -15.717 6.070 40.689 1.00 65.44 315 GLY A CA 1
ATOM 2472 C C . GLY A 1 315 ? -15.852 5.898 39.175 1.00 65.44 315 GLY A C 1
ATOM 2473 O O . GLY A 1 315 ? -15.754 4.779 38.672 1.00 65.44 315 GLY A O 1
ATOM 2474 N N . LEU A 1 316 ? -16.019 7.002 38.437 1.00 75.06 316 LEU A N 1
ATOM 2475 C CA . LEU A 1 316 ? -16.201 6.952 36.985 1.00 75.06 316 LEU A CA 1
ATOM 2476 C C . LEU A 1 316 ? -14.912 6.529 36.266 1.00 75.06 316 LEU A C 1
ATOM 2478 O O . LEU A 1 316 ? -14.965 5.662 35.397 1.00 75.06 316 LEU A O 1
ATOM 2482 N N . LEU A 1 317 ? -13.750 7.060 36.662 1.00 78.12 317 LEU A N 1
ATOM 2483 C CA . LEU A 1 317 ? -12.464 6.639 36.096 1.00 78.12 317 LEU A CA 1
ATOM 2484 C C . LEU A 1 317 ? -12.154 5.169 36.423 1.00 78.12 317 LEU A C 1
ATOM 2486 O O . LEU A 1 317 ? -11.796 4.416 35.521 1.00 78.12 317 LEU A O 1
ATOM 2490 N N . ALA A 1 318 ? -12.358 4.747 37.678 1.00 76.62 318 ALA A N 1
ATOM 2491 C CA . ALA A 1 318 ? -12.132 3.362 38.101 1.00 76.62 318 ALA A CA 1
ATOM 2492 C C . ALA A 1 318 ? -13.001 2.363 37.315 1.00 76.62 318 ALA A C 1
ATOM 2494 O O . ALA A 1 318 ? -12.532 1.295 36.926 1.00 76.62 318 ALA A O 1
ATOM 2495 N N . SER A 1 319 ? -14.253 2.729 37.015 1.00 80.44 319 SER A N 1
ATOM 2496 C CA . SER A 1 319 ? -15.156 1.888 36.217 1.00 80.44 319 SER A CA 1
ATOM 2497 C C . SER A 1 319 ? -14.690 1.690 34.765 1.00 80.44 319 SER A C 1
ATOM 2499 O O . SER A 1 319 ? -15.028 0.689 34.136 1.00 80.44 319 SER A O 1
ATOM 2501 N N . GLN A 1 320 ? -13.876 2.610 34.237 1.00 88.94 320 GLN A N 1
ATOM 2502 C CA . GLN A 1 320 ? -13.351 2.576 32.867 1.00 88.94 320 GLN A CA 1
ATOM 2503 C C . GLN A 1 320 ? -11.955 1.954 32.770 1.00 88.94 320 GLN A C 1
ATOM 2505 O O . GLN A 1 320 ? -11.495 1.645 31.667 1.00 88.94 320 GLN A O 1
ATOM 2510 N N . THR A 1 321 ? -11.272 1.742 33.899 1.00 91.06 321 THR A N 1
ATOM 2511 C CA . THR A 1 321 ? -9.867 1.324 33.923 1.00 91.06 321 THR A CA 1
ATOM 2512 C C . THR A 1 321 ? -9.604 0.040 33.146 1.00 91.06 321 THR A C 1
ATOM 2514 O O . THR A 1 321 ? -8.578 -0.053 32.477 1.00 91.06 321 THR A O 1
ATOM 2517 N N . LEU A 1 322 ? -10.540 -0.915 33.154 1.00 93.06 322 LEU A N 1
ATOM 2518 C CA . LEU A 1 322 ? -10.410 -2.151 32.381 1.00 93.06 322 LEU A CA 1
ATOM 2519 C C . LEU A 1 322 ? -10.249 -1.886 30.875 1.00 93.06 322 LEU A C 1
ATOM 2521 O O . LEU A 1 322 ? -9.408 -2.505 30.229 1.00 93.06 322 LEU A O 1
ATOM 2525 N N . PHE A 1 323 ? -11.001 -0.937 30.312 1.00 95.56 323 PHE A N 1
ATOM 2526 C CA . PHE A 1 323 ? -10.916 -0.601 28.887 1.00 95.56 323 PHE A CA 1
ATOM 2527 C C . PHE A 1 323 ? -9.658 0.203 28.553 1.00 95.56 323 PHE A C 1
ATOM 2529 O O . PHE A 1 323 ? -9.096 0.025 27.474 1.00 95.56 323 PHE A O 1
ATOM 2536 N N . HIS A 1 324 ? -9.173 1.038 29.477 1.00 96.31 324 HIS A N 1
ATOM 2537 C CA . HIS A 1 324 ? -7.874 1.698 29.325 1.00 96.31 324 HIS A CA 1
ATOM 2538 C C . HIS A 1 324 ? -6.720 0.689 29.366 1.00 96.31 324 HIS A C 1
ATOM 2540 O O . HIS A 1 324 ? -5.839 0.740 28.511 1.00 96.31 324 HIS A O 1
ATOM 2546 N N . ALA A 1 325 ? -6.758 -0.261 30.305 1.00 96.38 325 ALA A N 1
ATOM 2547 C CA . ALA A 1 325 ? -5.790 -1.349 30.394 1.00 96.38 325 ALA A CA 1
ATOM 2548 C C . ALA A 1 325 ? -5.813 -2.217 29.128 1.00 96.38 325 ALA A C 1
ATOM 2550 O O . ALA A 1 325 ? -4.760 -2.506 28.567 1.00 96.38 325 ALA A O 1
ATOM 2551 N N . MET A 1 326 ? -7.006 -2.562 28.635 1.00 97.31 326 MET A N 1
ATOM 2552 C CA . MET A 1 326 ? -7.180 -3.291 27.378 1.00 97.31 326 MET A CA 1
ATOM 2553 C C . MET A 1 326 ? -6.608 -2.512 26.188 1.00 97.31 326 MET A C 1
ATOM 2555 O O . MET A 1 326 ? -5.859 -3.084 25.407 1.00 97.31 326 MET A O 1
ATOM 2559 N N . GLY A 1 327 ? -6.899 -1.214 26.062 1.00 98.06 327 GLY A N 1
ATOM 2560 C CA . GLY A 1 327 ? -6.355 -0.376 24.989 1.00 98.06 327 GLY A CA 1
ATOM 2561 C C . GLY A 1 327 ? -4.826 -0.295 25.003 1.00 98.06 327 GLY A C 1
ATOM 2562 O O . GLY A 1 327 ? -4.193 -0.452 23.956 1.00 98.06 327 GLY A O 1
ATOM 2563 N N . ALA A 1 328 ? -4.232 -0.120 26.187 1.00 98.19 328 ALA A N 1
ATOM 2564 C CA . ALA A 1 328 ? -2.782 -0.112 26.368 1.00 98.19 328 ALA A CA 1
ATOM 2565 C C . ALA A 1 328 ? -2.155 -1.475 26.031 1.00 98.19 328 ALA A C 1
ATOM 2567 O O . ALA A 1 328 ? -1.189 -1.539 25.271 1.00 98.19 328 ALA A O 1
ATOM 2568 N N . ALA A 1 329 ? -2.733 -2.566 26.545 1.00 98.25 329 ALA A N 1
ATOM 2569 C CA . ALA A 1 329 ? -2.250 -3.923 26.311 1.00 98.25 329 ALA A CA 1
ATOM 2570 C C . ALA A 1 329 ? -2.352 -4.319 24.834 1.00 98.25 329 ALA A C 1
ATOM 2572 O O . ALA A 1 329 ? -1.379 -4.809 24.273 1.00 98.25 329 ALA A O 1
ATOM 2573 N N . LEU A 1 330 ? -3.488 -4.059 24.180 1.00 98.31 330 LEU A N 1
ATOM 2574 C CA . LEU A 1 330 ? -3.662 -4.329 22.752 1.00 98.31 330 LEU A CA 1
ATOM 2575 C C . LEU A 1 330 ? -2.681 -3.513 21.911 1.00 98.31 330 LEU A C 1
ATOM 2577 O O . LEU A 1 330 ? -2.064 -4.063 21.007 1.00 98.31 330 LEU A O 1
ATOM 2581 N N . THR A 1 331 ? -2.479 -2.234 22.236 1.00 98.31 331 THR A N 1
ATOM 2582 C CA . THR A 1 331 ? -1.496 -1.404 21.525 1.00 98.31 331 THR A CA 1
ATOM 2583 C C . THR A 1 331 ? -0.093 -1.982 21.650 1.00 98.31 331 THR A C 1
ATOM 2585 O O . THR A 1 331 ? 0.589 -2.107 20.640 1.00 98.31 331 THR A O 1
ATOM 2588 N N . LEU A 1 332 ? 0.314 -2.405 22.850 1.00 97.69 332 LEU A N 1
ATOM 2589 C CA . LEU A 1 332 ? 1.611 -3.043 23.061 1.00 97.69 332 LEU A CA 1
ATOM 2590 C C . LEU A 1 332 ? 1.727 -4.375 22.306 1.00 97.69 332 LEU A C 1
ATOM 2592 O O . LEU A 1 332 ? 2.694 -4.569 21.582 1.00 97.69 332 LEU A O 1
ATOM 2596 N N . ILE A 1 333 ? 0.736 -5.264 22.425 1.00 97.62 333 ILE A N 1
ATOM 2597 C CA . ILE A 1 333 ? 0.730 -6.581 21.768 1.00 97.62 333 ILE A CA 1
ATOM 2598 C C . ILE A 1 333 ? 0.860 -6.430 20.251 1.00 97.62 333 ILE A C 1
ATOM 2600 O O . ILE A 1 333 ? 1.709 -7.071 19.635 1.00 97.62 333 ILE A O 1
ATOM 2604 N N . VAL A 1 334 ? 0.033 -5.573 19.650 1.00 97.00 334 VAL A N 1
ATOM 2605 C CA . VAL A 1 334 ? 0.003 -5.37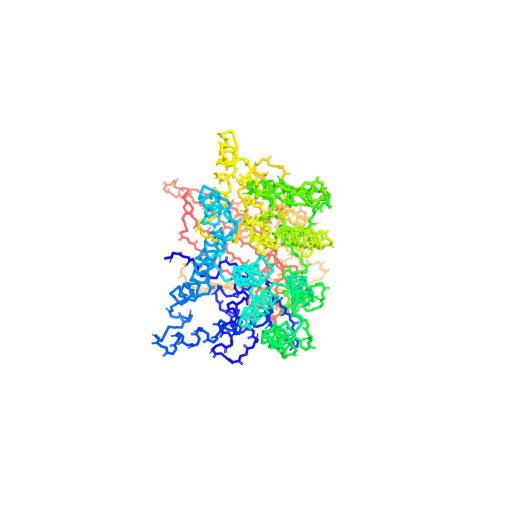9 18.197 1.00 97.00 334 VAL A CA 1
ATOM 2606 C C . VAL A 1 334 ? 1.284 -4.694 17.726 1.00 97.00 334 VAL A C 1
ATOM 2608 O O . VAL A 1 334 ? 1.885 -5.136 16.749 1.00 97.00 334 VAL A O 1
ATOM 2611 N N . PHE A 1 335 ? 1.744 -3.660 18.436 1.00 96.69 335 PHE A N 1
ATOM 2612 C CA . PHE A 1 335 ? 3.000 -2.985 18.115 1.00 96.69 335 PHE A CA 1
ATOM 2613 C C . PHE A 1 335 ? 4.177 -3.963 18.163 1.00 96.69 335 PHE A C 1
ATOM 2615 O O . PHE A 1 335 ? 4.902 -4.094 17.179 1.00 96.69 335 PHE A O 1
ATOM 2622 N N . THR A 1 336 ? 4.325 -4.715 19.258 1.00 95.88 336 THR A N 1
ATOM 2623 C CA . THR A 1 336 ? 5.384 -5.718 19.416 1.00 95.88 336 THR A CA 1
ATOM 2624 C C . THR A 1 336 ? 5.301 -6.804 18.348 1.00 95.88 336 THR A C 1
ATOM 2626 O O . THR A 1 336 ? 6.334 -7.160 17.792 1.00 95.88 336 THR A O 1
ATOM 2629 N N . PHE A 1 337 ? 4.106 -7.286 17.995 1.00 94.62 337 PHE A N 1
ATOM 2630 C CA . PHE A 1 337 ? 3.943 -8.249 16.903 1.00 94.62 337 PHE A CA 1
ATOM 2631 C C . PHE A 1 337 ? 4.553 -7.731 15.592 1.00 94.62 337 PHE A C 1
ATOM 2633 O O . PHE A 1 337 ? 5.369 -8.425 14.985 1.00 94.62 337 PHE A O 1
ATOM 2640 N N . PHE A 1 338 ? 4.246 -6.496 15.186 1.00 93.06 338 PHE A N 1
ATOM 2641 C CA . PHE A 1 338 ? 4.827 -5.920 13.967 1.00 93.06 338 PHE A CA 1
ATOM 2642 C C . PHE A 1 338 ? 6.331 -5.649 14.084 1.00 93.06 338 PHE A C 1
ATOM 2644 O O . PHE A 1 338 ? 7.041 -5.757 13.087 1.00 93.06 338 PHE A O 1
ATOM 2651 N N . MET A 1 339 ? 6.840 -5.384 15.290 1.00 93.94 339 MET A N 1
ATOM 2652 C CA . MET A 1 339 ? 8.283 -5.271 15.530 1.00 93.94 339 MET A CA 1
ATOM 2653 C C . MET A 1 339 ? 9.026 -6.610 15.366 1.00 93.94 339 MET A C 1
ATOM 2655 O O . MET A 1 339 ? 10.227 -6.601 15.132 1.00 93.94 339 MET A O 1
ATOM 2659 N N . THR A 1 340 ? 8.348 -7.764 15.438 1.00 91.31 340 THR A N 1
ATOM 2660 C CA . THR A 1 340 ? 8.971 -9.082 15.167 1.00 91.31 340 THR A CA 1
ATOM 2661 C C . THR A 1 340 ? 9.020 -9.458 13.684 1.00 91.31 340 THR A C 1
ATOM 2663 O O . THR A 1 340 ? 9.515 -10.525 13.331 1.00 91.31 340 THR A O 1
ATOM 2666 N N . ARG A 1 341 ? 8.456 -8.623 12.807 1.00 86.81 341 ARG A N 1
ATOM 2667 C CA . ARG A 1 341 ? 8.204 -8.937 11.393 1.00 86.81 341 ARG A CA 1
ATOM 2668 C C . ARG A 1 341 ? 8.577 -7.756 10.492 1.00 86.81 341 ARG A C 1
ATOM 2670 O O . ARG A 1 341 ? 7.843 -7.433 9.562 1.00 86.81 341 ARG A O 1
ATOM 2677 N N . THR A 1 342 ? 9.687 -7.087 10.802 1.00 84.81 342 THR A N 1
ATOM 2678 C CA . THR A 1 342 ? 10.104 -5.841 10.141 1.00 84.81 342 THR A CA 1
ATOM 2679 C C . THR A 1 342 ? 10.266 -6.003 8.631 1.00 84.81 342 THR A C 1
ATOM 2681 O O . THR A 1 342 ? 9.811 -5.126 7.910 1.00 84.81 342 THR A O 1
ATOM 2684 N N . GLU A 1 343 ? 10.786 -7.146 8.172 1.00 78.12 343 GLU A N 1
ATOM 2685 C CA . GLU A 1 343 ? 11.020 -7.471 6.751 1.00 78.12 343 GLU A CA 1
ATOM 2686 C C . GLU A 1 343 ? 9.740 -7.669 5.923 1.00 78.12 343 GLU A C 1
ATOM 2688 O O . GLU A 1 343 ? 9.696 -7.362 4.736 1.00 78.12 343 GLU A O 1
ATOM 2693 N N . ASN A 1 344 ? 8.669 -8.167 6.546 1.00 76.81 344 ASN A N 1
ATOM 2694 C CA . ASN A 1 344 ? 7.426 -8.492 5.834 1.00 76.81 344 ASN A CA 1
ATOM 2695 C C . ASN A 1 344 ? 6.492 -7.285 5.707 1.00 76.81 344 ASN A C 1
ATOM 2697 O O . ASN A 1 344 ? 5.524 -7.304 4.948 1.00 76.81 344 ASN A O 1
ATOM 2701 N N . TYR A 1 345 ? 6.702 -6.280 6.552 1.00 74.75 345 TYR A N 1
ATOM 2702 C CA . TYR A 1 345 ? 5.688 -5.285 6.855 1.00 74.75 345 TYR A CA 1
ATOM 2703 C C . TYR A 1 345 ? 6.196 -3.856 6.595 1.00 74.75 345 TYR A C 1
ATOM 2705 O O . TYR A 1 345 ? 5.415 -3.020 6.137 1.00 74.75 345 TYR A O 1
ATOM 2713 N N . ASN A 1 346 ? 7.486 -3.551 6.751 1.00 84.94 346 ASN A N 1
ATOM 2714 C CA . ASN A 1 346 ? 8.090 -2.368 6.114 1.00 84.94 346 ASN A CA 1
ATOM 2715 C C . ASN A 1 346 ? 7.387 -1.035 6.439 1.00 84.94 346 ASN A C 1
ATOM 2717 O O . ASN A 1 346 ? 6.995 -0.285 5.549 1.00 84.94 346 ASN A O 1
ATOM 2721 N N . TYR A 1 347 ? 7.153 -0.752 7.724 1.00 89.81 347 TYR A N 1
ATOM 2722 C CA . TYR A 1 347 ? 6.489 0.459 8.248 1.00 89.81 347 TYR A CA 1
ATOM 2723 C C . TYR A 1 347 ? 5.025 0.695 7.856 1.00 89.81 347 TYR A C 1
ATOM 2725 O O . TYR A 1 347 ? 4.432 1.705 8.234 1.00 89.81 347 TYR A O 1
ATOM 2733 N N . GLY A 1 348 ? 4.416 -0.225 7.125 1.00 85.62 348 GLY A N 1
ATOM 2734 C CA . GLY A 1 348 ? 3.096 -0.057 6.536 1.00 85.62 348 GLY A CA 1
ATOM 2735 C C . GLY A 1 348 ? 3.163 -0.078 5.019 1.00 85.62 348 GLY A C 1
ATOM 2736 O O . GLY A 1 348 ? 2.115 0.065 4.394 1.00 85.62 348 GLY A O 1
ATOM 2737 N N . GLY A 1 349 ? 4.345 -0.274 4.432 1.00 88.56 349 GLY A N 1
ATOM 2738 C CA . GLY A 1 349 ? 4.621 -0.009 3.028 1.00 88.56 349 GLY A CA 1
ATOM 2739 C C . GLY A 1 349 ? 4.468 1.479 2.713 1.00 88.56 349 GLY A C 1
ATOM 2740 O O . GLY A 1 349 ? 4.531 2.337 3.594 1.00 88.56 349 GLY A O 1
ATOM 2741 N N . VAL A 1 350 ? 4.201 1.791 1.448 1.00 92.00 350 VAL A N 1
ATOM 2742 C CA . VAL A 1 350 ? 3.922 3.162 0.995 1.00 92.00 350 VAL A CA 1
ATOM 2743 C C . VAL A 1 350 ? 2.549 3.622 1.508 1.00 92.00 350 VAL A C 1
ATOM 2745 O O . VAL A 1 350 ? 1.509 3.352 0.901 1.00 92.00 350 VAL A O 1
ATOM 2748 N N . SER A 1 351 ? 2.539 4.290 2.661 1.00 94.62 351 SER A N 1
ATOM 2749 C CA . SER A 1 351 ? 1.331 4.693 3.385 1.00 94.62 351 SER A CA 1
ATOM 2750 C C . SER A 1 351 ? 1.598 5.910 4.269 1.00 94.62 351 SER A C 1
ATOM 2752 O O . SER A 1 351 ? 2.636 6.003 4.907 1.00 94.62 351 SER A O 1
ATOM 2754 N N . VAL A 1 352 ? 0.625 6.809 4.414 1.00 95.56 352 VAL A N 1
ATOM 2755 C CA . VAL A 1 352 ? 0.760 8.045 5.220 1.00 95.56 352 VAL A CA 1
ATOM 2756 C C . VAL A 1 352 ? 0.851 7.796 6.731 1.00 95.56 352 VAL A C 1
ATOM 2758 O O . VAL A 1 352 ? 0.951 8.732 7.521 1.00 95.56 352 VAL A O 1
ATOM 2761 N N . ALA A 1 353 ? 0.752 6.537 7.148 1.00 95.19 353 ALA A N 1
ATOM 2762 C CA . ALA A 1 353 ? 0.714 6.113 8.535 1.00 95.19 353 ALA A CA 1
ATOM 2763 C C . ALA A 1 353 ? 1.234 4.682 8.693 1.00 95.19 353 ALA A C 1
ATOM 2765 O O . ALA A 1 353 ? 1.137 3.873 7.762 1.00 95.19 353 ALA A O 1
ATOM 2766 N N . LEU A 1 354 ? 1.633 4.349 9.927 1.00 95.19 354 LEU A N 1
ATOM 2767 C CA . LEU A 1 354 ? 1.810 2.978 10.409 1.00 95.19 354 LEU A CA 1
ATOM 2768 C C . LEU A 1 354 ? 0.447 2.261 10.469 1.00 95.19 354 LEU A C 1
ATOM 2770 O O . LEU A 1 354 ? -0.192 2.134 11.518 1.00 95.19 354 LEU A O 1
ATOM 2774 N N . ARG A 1 355 ? -0.038 1.862 9.290 1.00 94.69 355 ARG A N 1
ATOM 2775 C CA . ARG A 1 355 ? -1.461 1.600 9.027 1.00 94.69 355 ARG A CA 1
ATOM 2776 C C . ARG A 1 355 ? -2.066 0.458 9.843 1.00 94.69 355 ARG A C 1
ATOM 2778 O O . ARG A 1 355 ? -3.244 0.511 10.185 1.00 94.69 355 ARG A O 1
ATOM 2785 N N . TRP A 1 356 ? -1.268 -0.530 10.242 1.00 93.25 356 TRP A N 1
ATOM 2786 C CA . TRP A 1 356 ? -1.766 -1.685 11.000 1.00 93.25 356 TRP A CA 1
ATOM 2787 C C . TRP A 1 356 ? -2.229 -1.360 12.417 1.00 93.25 356 TRP A C 1
ATOM 2789 O O . TRP A 1 356 ? -2.924 -2.164 13.031 1.00 93.25 356 TRP A O 1
ATOM 2799 N N . LEU A 1 357 ? -1.851 -0.197 12.950 1.00 96.81 357 LEU A N 1
ATOM 2800 C CA . LEU A 1 357 ? -2.307 0.245 14.265 1.00 96.81 357 LEU A CA 1
ATOM 2801 C C . LEU A 1 357 ? -3.590 1.076 14.190 1.00 96.81 357 LEU A C 1
ATOM 2803 O O . LEU A 1 357 ? -4.181 1.373 15.223 1.00 96.81 357 LEU A O 1
ATOM 2807 N N . LEU A 1 358 ? -4.047 1.463 12.997 1.00 97.44 358 LEU A N 1
ATOM 2808 C CA . LEU A 1 358 ? -5.145 2.422 12.856 1.00 97.44 358 LEU A CA 1
ATOM 2809 C C . LEU A 1 358 ? -6.479 1.905 13.409 1.00 97.44 358 LEU A C 1
ATOM 2811 O O . LEU A 1 358 ? -7.298 2.700 13.867 1.00 97.44 358 LEU A O 1
ATOM 2815 N N . TRP A 1 359 ? -6.692 0.588 13.447 1.00 98.06 359 TRP A N 1
ATOM 2816 C CA . TRP A 1 359 ? -7.895 0.016 14.058 1.00 98.06 359 TRP A CA 1
ATOM 2817 C C . TRP A 1 359 ? -7.957 0.223 15.582 1.00 98.06 359 TRP A C 1
ATOM 2819 O O . TRP A 1 359 ? -9.040 0.148 16.161 1.00 98.06 359 TRP A O 1
ATOM 2829 N N . LEU A 1 360 ? -6.829 0.543 16.233 1.00 98.56 360 LEU A N 1
ATOM 2830 C CA . LEU A 1 360 ? -6.742 0.838 17.668 1.00 98.56 360 LEU A CA 1
ATOM 2831 C C . LEU A 1 360 ? -7.099 2.289 18.020 1.00 98.56 360 LEU A C 1
ATOM 2833 O O . LEU A 1 360 ? -7.281 2.593 19.199 1.00 98.56 360 LEU A O 1
ATOM 2837 N N . VAL A 1 361 ? -7.257 3.179 17.034 1.00 98.56 361 VAL A N 1
ATOM 2838 C CA . VAL A 1 361 ? -7.585 4.601 17.255 1.00 98.56 361 VAL A CA 1
ATOM 2839 C C . VAL A 1 361 ? -8.756 4.819 18.228 1.00 98.56 361 VAL A C 1
ATOM 2841 O O . VAL A 1 361 ? -8.636 5.699 19.083 1.00 98.56 361 VAL A O 1
ATOM 2844 N N . PRO A 1 362 ? -9.858 4.036 18.212 1.00 98.62 362 PRO A N 1
ATOM 2845 C CA . PRO A 1 362 ? -10.925 4.188 19.204 1.00 98.62 362 PRO A CA 1
ATOM 2846 C C . PRO A 1 362 ? -10.450 4.041 20.658 1.00 98.62 362 PRO A C 1
ATOM 2848 O O . PRO A 1 362 ? -10.903 4.784 21.526 1.00 98.62 362 PRO A O 1
ATOM 2851 N N . PHE A 1 363 ? -9.502 3.140 20.937 1.00 98.50 363 PHE A N 1
ATOM 2852 C CA . PHE A 1 363 ? -8.904 3.002 22.268 1.00 98.50 363 PHE A CA 1
ATOM 2853 C C . PHE A 1 363 ? -8.044 4.202 22.643 1.00 98.50 363 PHE A C 1
ATOM 2855 O O . PHE A 1 363 ? -8.040 4.618 23.804 1.00 98.50 363 PHE A O 1
ATOM 2862 N N . TRP A 1 364 ? -7.325 4.762 21.671 1.00 98.56 364 TRP A N 1
ATOM 2863 C CA . TRP A 1 364 ? -6.489 5.937 21.891 1.00 98.56 364 TRP A CA 1
ATOM 2864 C C . TRP A 1 364 ? -7.343 7.165 22.201 1.00 98.56 364 TRP A C 1
ATOM 2866 O O . TRP A 1 364 ? -7.091 7.867 23.176 1.00 98.56 364 TRP A O 1
ATOM 2876 N N . LEU A 1 365 ? -8.445 7.347 21.468 1.00 98.50 365 LEU A N 1
ATOM 2877 C CA . LEU A 1 365 ? -9.434 8.392 21.737 1.00 98.50 365 LEU A CA 1
ATOM 2878 C C . LEU A 1 365 ? -10.013 8.283 23.153 1.00 98.50 365 LEU A C 1
ATOM 2880 O O . LEU A 1 365 ? -10.094 9.289 23.857 1.00 98.50 365 LEU A O 1
ATOM 2884 N N . LEU A 1 366 ? -10.361 7.074 23.609 1.00 97.31 366 LEU A N 1
ATOM 2885 C CA . LEU A 1 366 ? -10.792 6.867 24.996 1.00 97.31 366 LEU A CA 1
ATOM 2886 C C . LEU A 1 366 ? -9.670 7.186 25.991 1.00 97.31 366 LEU A C 1
ATOM 2888 O O . LEU A 1 366 ? -9.923 7.805 27.020 1.00 97.31 366 LEU A O 1
ATOM 2892 N N . GLY A 1 367 ? -8.422 6.826 25.683 1.00 97.25 367 GLY A N 1
ATOM 2893 C CA . GLY A 1 367 ? -7.259 7.139 26.515 1.00 97.25 367 GLY A CA 1
ATOM 2894 C C . GLY A 1 367 ? -6.987 8.636 26.698 1.00 97.25 367 GLY A C 1
ATOM 2895 O O . GLY A 1 367 ? -6.289 8.998 27.635 1.00 97.25 367 GLY A O 1
ATOM 2896 N N . LEU A 1 368 ? -7.571 9.522 25.889 1.00 97.75 368 LEU A N 1
ATOM 2897 C CA . LEU A 1 368 ? -7.491 10.971 26.104 1.00 97.75 368 LEU A CA 1
ATOM 2898 C C . LEU A 1 368 ? -8.371 11.462 27.268 1.00 97.75 368 LEU A C 1
ATOM 2900 O O . LEU A 1 368 ? -8.054 12.484 27.884 1.00 97.75 368 LEU A O 1
ATOM 2904 N N . ILE A 1 369 ? -9.463 10.752 27.580 1.00 96.25 369 ILE A N 1
ATOM 2905 C CA . ILE A 1 369 ? -10.479 11.184 28.556 1.00 96.25 369 ILE A CA 1
ATOM 2906 C C . ILE A 1 369 ? -9.861 11.506 29.929 1.00 96.25 369 ILE A C 1
ATOM 2908 O O . ILE A 1 369 ? -10.059 12.630 30.400 1.00 96.25 369 ILE A O 1
ATOM 2912 N N . PRO A 1 370 ? -9.043 10.628 30.553 1.00 95.38 370 PRO A N 1
ATOM 2913 C CA . PRO A 1 370 ? -8.526 10.880 31.900 1.00 95.38 370 PRO A CA 1
ATOM 2914 C C . PRO A 1 370 ? -7.643 12.131 31.997 1.00 95.38 370 PRO A C 1
ATOM 2916 O O . PRO A 1 370 ? -7.633 12.809 33.025 1.00 95.38 370 PRO A O 1
ATOM 2919 N N . VAL A 1 371 ? -6.902 12.460 30.933 1.00 95.62 371 VAL A N 1
ATOM 2920 C CA . VAL A 1 371 ? -6.047 13.657 30.886 1.00 95.62 371 VAL A CA 1
ATOM 2921 C C . VAL A 1 371 ? -6.889 14.920 30.821 1.00 95.62 371 VAL A C 1
ATOM 2923 O O . VAL A 1 371 ? -6.659 15.859 31.586 1.00 95.62 371 VAL A O 1
ATOM 2926 N N . PHE A 1 372 ? -7.871 14.958 29.923 1.00 95.75 372 PHE A N 1
ATOM 2927 C CA . PHE A 1 372 ? -8.707 16.140 29.742 1.00 95.75 372 PHE A CA 1
ATOM 2928 C C . PHE A 1 372 ? -9.674 16.361 30.907 1.00 95.75 372 PHE A C 1
ATOM 2930 O O . PHE A 1 372 ? -9.858 17.510 31.306 1.00 95.75 372 PHE A O 1
ATOM 2937 N N . ASP A 1 373 ? -10.204 15.306 31.526 1.00 94.25 373 ASP A N 1
ATOM 2938 C CA . ASP A 1 373 ? -11.015 15.457 32.739 1.00 94.25 373 ASP A CA 1
ATOM 2939 C C . ASP A 1 373 ? -10.174 16.002 33.902 1.00 94.25 373 ASP A C 1
ATOM 2941 O O . ASP A 1 373 ? -10.577 16.946 34.587 1.00 94.25 373 ASP A O 1
ATOM 2945 N N . ARG A 1 374 ? -8.938 15.512 34.068 1.00 92.94 374 ARG A N 1
ATOM 2946 C CA . ARG A 1 374 ? -8.055 15.957 35.155 1.00 92.94 374 ARG A CA 1
ATOM 2947 C C . ARG A 1 374 ? -7.476 17.358 34.941 1.00 92.94 374 ARG A C 1
ATOM 2949 O O . ARG A 1 374 ? -7.344 18.129 35.896 1.00 92.94 374 ARG A O 1
ATOM 2956 N N . TRP A 1 375 ? -7.068 17.684 33.715 1.00 94.88 375 TRP A N 1
ATOM 2957 C CA . TRP A 1 375 ? -6.251 18.868 33.425 1.00 94.88 375 TRP A CA 1
ATOM 2958 C C . TRP A 1 375 ? -6.820 19.796 32.351 1.00 94.88 375 TRP A C 1
ATOM 2960 O O . TRP A 1 375 ? -6.288 20.890 32.178 1.00 94.88 375 TRP A O 1
ATOM 2970 N N . GLY A 1 376 ? -7.935 19.468 31.697 1.00 91.44 376 GLY A N 1
ATOM 2971 C CA . GLY A 1 376 ? -8.537 20.283 30.628 1.00 91.44 376 GLY A CA 1
ATOM 2972 C C . GLY A 1 376 ? -9.040 21.663 31.073 1.00 91.44 376 GLY A C 1
ATOM 2973 O O . GLY A 1 376 ? -9.378 22.515 30.249 1.00 91.44 376 GLY A O 1
ATOM 2974 N N . ARG A 1 377 ? -9.071 21.943 32.384 1.00 92.00 377 ARG A N 1
ATOM 2975 C CA . ARG A 1 377 ? -9.331 23.289 32.930 1.00 92.00 377 ARG A CA 1
ATOM 2976 C C . ARG A 1 377 ? -8.088 24.185 32.961 1.00 92.00 377 ARG A C 1
ATOM 2978 O O . ARG A 1 377 ? -8.232 25.394 33.114 1.00 92.00 377 ARG A O 1
ATOM 2985 N N . ARG A 1 378 ? -6.886 23.619 32.821 1.00 95.00 378 ARG A N 1
ATOM 2986 C CA . ARG A 1 378 ? -5.614 24.351 32.839 1.00 95.00 378 ARG A CA 1
ATOM 2987 C C . ARG A 1 378 ? -5.292 24.875 31.440 1.00 95.00 378 ARG A C 1
ATOM 2989 O O . ARG A 1 378 ? -5.291 24.113 30.478 1.00 95.00 378 ARG A O 1
ATOM 2996 N N . TRP A 1 379 ? -4.984 26.166 31.335 1.00 94.31 379 TRP A N 1
ATOM 2997 C CA . TRP A 1 379 ? -4.701 26.812 30.050 1.00 94.31 379 TRP A CA 1
ATOM 2998 C C . TRP A 1 379 ? -3.485 26.196 29.341 1.00 94.31 379 TRP A C 1
ATOM 3000 O O . TRP A 1 379 ? -3.552 25.948 28.144 1.00 94.31 379 TRP A O 1
ATOM 3010 N N . TRP A 1 380 ? -2.414 25.875 30.078 1.00 95.38 380 TRP A N 1
ATOM 3011 C CA . TRP A 1 380 ? -1.189 25.303 29.509 1.00 95.38 380 TRP A CA 1
ATOM 3012 C C . TRP A 1 380 ? -1.434 23.914 28.909 1.00 95.38 380 TRP A C 1
ATOM 3014 O O . TRP A 1 380 ? -0.885 23.589 27.863 1.00 95.38 380 TRP A O 1
ATOM 3024 N N . MET A 1 381 ? -2.311 23.119 29.531 1.00 94.88 381 MET A N 1
ATOM 3025 C CA . MET A 1 381 ? -2.689 21.795 29.038 1.00 94.88 381 MET A CA 1
ATOM 3026 C C . MET A 1 381 ? -3.493 21.919 27.743 1.00 94.88 381 MET A C 1
ATOM 3028 O O . MET A 1 381 ? -3.247 21.192 26.787 1.00 94.88 381 MET A O 1
ATOM 3032 N N . MET A 1 382 ? -4.433 22.865 27.696 1.00 94.38 382 MET A N 1
ATOM 3033 C CA . MET A 1 382 ? -5.208 23.138 26.485 1.00 94.38 382 MET A CA 1
ATOM 3034 C C . MET A 1 382 ? -4.333 23.693 25.358 1.00 94.38 382 MET A C 1
ATOM 3036 O O . MET A 1 382 ? -4.529 23.304 24.213 1.00 94.38 382 MET A O 1
ATOM 3040 N N . ALA A 1 383 ? -3.349 24.543 25.668 1.00 95.94 383 ALA A N 1
ATOM 3041 C CA . ALA A 1 383 ? -2.382 25.039 24.692 1.00 95.94 383 ALA A CA 1
ATOM 3042 C C . ALA A 1 383 ? -1.514 23.900 24.134 1.00 95.94 383 ALA A C 1
ATOM 3044 O O . ALA A 1 383 ? -1.415 23.747 22.919 1.00 95.94 383 ALA A O 1
ATOM 3045 N N . ALA A 1 384 ? -0.961 23.046 25.002 1.00 96.50 384 ALA A N 1
ATOM 3046 C CA . ALA A 1 384 ? -0.187 21.877 24.586 1.00 96.50 384 ALA A CA 1
ATOM 3047 C C . ALA A 1 384 ? -1.024 20.906 23.734 1.00 96.50 384 ALA A C 1
ATOM 3049 O O . ALA A 1 384 ? -0.577 20.470 22.674 1.00 96.50 384 ALA A O 1
ATOM 3050 N N . ALA A 1 385 ? -2.262 20.618 24.149 1.00 97.38 385 ALA A N 1
ATOM 3051 C CA . ALA A 1 385 ? -3.194 19.800 23.378 1.00 97.38 385 ALA A CA 1
ATOM 3052 C C . ALA A 1 385 ? -3.544 20.426 22.023 1.00 97.38 385 ALA A C 1
ATOM 3054 O O . ALA A 1 385 ? -3.627 19.704 21.037 1.00 97.38 385 ALA A O 1
ATOM 3055 N N . ALA A 1 386 ? -3.733 21.747 21.958 1.00 97.56 386 ALA A N 1
ATOM 3056 C CA . ALA A 1 386 ? -4.034 22.450 20.714 1.00 97.56 386 ALA A CA 1
ATOM 3057 C C . ALA A 1 386 ? -2.863 22.387 19.727 1.00 97.56 386 ALA A C 1
ATOM 3059 O O . ALA A 1 386 ? -3.086 22.114 18.552 1.00 97.56 386 ALA A O 1
ATOM 3060 N N . VAL A 1 387 ? -1.622 22.563 20.195 1.00 98.19 387 VAL A N 1
ATOM 3061 C CA . VAL A 1 387 ? -0.419 22.413 19.357 1.00 98.19 387 VAL A CA 1
ATOM 3062 C C . VAL A 1 387 ? -0.276 20.971 18.867 1.00 98.19 387 VAL A C 1
ATOM 3064 O O . VAL A 1 387 ? -0.107 20.740 17.671 1.00 98.19 387 VAL A O 1
ATOM 3067 N N . ALA A 1 388 ? -0.409 19.991 19.765 1.00 98.38 388 ALA A N 1
ATOM 3068 C CA . ALA A 1 388 ? -0.337 18.577 19.400 1.00 98.38 388 ALA A CA 1
ATOM 3069 C C . ALA A 1 388 ? -1.444 18.182 18.404 1.00 98.38 388 ALA A C 1
ATOM 3071 O O . ALA A 1 388 ? -1.196 17.447 17.445 1.00 98.38 388 ALA A O 1
ATOM 3072 N N . LEU A 1 389 ? -2.661 18.702 18.594 1.00 98.50 389 LEU A N 1
ATOM 3073 C CA . LEU A 1 389 ? -3.769 18.508 17.667 1.00 98.50 389 LEU A CA 1
ATOM 3074 C C . LEU A 1 389 ? -3.500 19.192 16.326 1.00 98.50 389 LEU A C 1
ATOM 3076 O O . LEU A 1 389 ? -3.747 18.568 15.307 1.00 98.50 389 LEU A O 1
ATOM 3080 N N . ALA A 1 390 ? -2.961 20.413 16.294 1.00 98.56 390 ALA A N 1
ATOM 3081 C CA . ALA A 1 390 ? -2.663 21.119 15.047 1.00 98.56 390 ALA A CA 1
ATOM 3082 C C . ALA A 1 390 ? -1.699 20.324 14.152 1.00 98.56 390 ALA A C 1
ATOM 3084 O O . ALA A 1 390 ? -1.968 20.158 12.965 1.00 98.56 390 ALA A O 1
ATOM 3085 N N . VAL A 1 391 ? -0.634 19.755 14.727 1.00 98.38 391 VAL A N 1
ATOM 3086 C CA . VAL A 1 391 ? 0.288 18.872 13.990 1.00 98.38 391 VAL A CA 1
ATOM 3087 C C . VAL A 1 391 ? -0.417 17.590 13.538 1.00 98.38 391 VAL A C 1
ATOM 3089 O O . VAL A 1 391 ? -0.262 17.173 12.395 1.00 98.38 391 VAL A O 1
ATOM 3092 N N . SER A 1 392 ? -1.239 16.986 14.401 1.00 98.50 392 SER A N 1
ATOM 3093 C CA . SER A 1 392 ? -1.975 15.756 14.063 1.00 98.50 392 SER A CA 1
ATOM 3094 C C . SER A 1 392 ? -3.000 15.986 12.939 1.00 98.50 392 SER A C 1
ATOM 3096 O O . SER A 1 392 ? -3.133 15.157 12.044 1.00 98.50 392 SER A O 1
ATOM 3098 N N . VAL A 1 393 ? -3.689 17.134 12.950 1.00 98.38 393 VAL A N 1
ATOM 3099 C CA . VAL A 1 393 ? -4.601 17.583 11.886 1.00 98.38 393 VAL A CA 1
ATOM 3100 C C . VAL A 1 393 ? -3.823 17.821 10.602 1.00 98.38 393 VAL A C 1
ATOM 3102 O O . VAL A 1 393 ? -4.236 17.338 9.554 1.00 98.38 393 VAL A O 1
ATOM 3105 N N . PHE A 1 394 ? -2.680 18.508 10.667 1.00 98.06 394 PHE A N 1
ATOM 3106 C CA . PHE A 1 394 ? -1.838 18.699 9.492 1.00 98.06 394 PHE A CA 1
ATOM 3107 C C . PHE A 1 394 ? -1.458 17.353 8.869 1.00 98.06 394 PHE A C 1
ATOM 3109 O O . PHE A 1 394 ? -1.733 17.144 7.695 1.00 98.06 394 PHE A O 1
ATOM 3116 N N . SER A 1 395 ? -0.946 16.396 9.647 1.00 97.69 395 SER A N 1
ATOM 3117 C CA . SER A 1 395 ? -0.611 15.061 9.133 1.00 97.69 395 SER A CA 1
ATOM 3118 C C . SER A 1 395 ? -1.818 14.318 8.543 1.00 97.69 395 SER A C 1
ATOM 3120 O O . SER A 1 395 ? -1.679 13.653 7.521 1.00 97.69 395 SER A O 1
ATOM 3122 N N . ALA A 1 396 ? -2.999 14.433 9.161 1.00 96.69 396 ALA A N 1
ATOM 3123 C CA . ALA A 1 396 ? -4.226 13.775 8.705 1.00 96.69 396 ALA A CA 1
ATOM 3124 C C . ALA A 1 396 ? -4.834 14.386 7.435 1.00 96.69 396 ALA A C 1
ATOM 3126 O O . ALA A 1 396 ? -5.543 13.689 6.717 1.00 96.69 396 ALA A O 1
ATOM 3127 N N . TRP A 1 397 ? -4.563 15.660 7.151 1.00 95.44 397 TRP A N 1
ATOM 3128 C CA . TRP A 1 397 ? -5.133 16.371 6.003 1.00 95.44 397 TRP A CA 1
ATOM 3129 C C . TRP A 1 397 ? -4.112 16.716 4.920 1.00 95.44 397 TRP A C 1
ATOM 3131 O O . TRP A 1 397 ? -4.513 17.045 3.812 1.00 95.44 397 TRP A O 1
ATOM 3141 N N . TYR A 1 398 ? -2.813 16.606 5.198 1.00 94.69 398 TYR A N 1
ATOM 3142 C CA . TYR A 1 398 ? -1.752 16.771 4.206 1.00 94.69 398 TYR A CA 1
ATOM 3143 C C . TYR A 1 398 ? -1.939 15.873 2.966 1.00 94.69 398 TYR A C 1
ATOM 3145 O O . TYR A 1 398 ? -1.813 16.382 1.851 1.00 94.69 398 TYR A O 1
ATOM 3153 N N . PRO A 1 399 ? -2.297 14.577 3.095 1.00 91.50 399 PRO A N 1
ATOM 3154 C CA . PRO A 1 399 ? -2.517 13.708 1.941 1.00 91.50 399 PRO A CA 1
ATOM 3155 C C . PRO A 1 399 ? -3.961 13.808 1.407 1.00 91.50 399 PRO A C 1
ATOM 3157 O O . PRO A 1 399 ? -4.726 12.844 1.470 1.00 91.50 399 PRO A O 1
ATOM 3160 N N . LEU A 1 400 ? -4.350 14.981 0.890 1.00 82.12 400 LEU A N 1
ATOM 3161 C CA . LEU A 1 400 ? -5.726 15.277 0.438 1.00 82.12 400 LEU A CA 1
ATOM 3162 C C . LEU A 1 400 ? -6.281 14.295 -0.612 1.00 82.12 400 LEU A C 1
ATOM 3164 O O . LEU A 1 400 ? -7.493 14.110 -0.727 1.00 82.12 400 LEU A O 1
ATOM 3168 N N . ASP A 1 401 ? -5.397 13.679 -1.381 1.00 82.50 401 ASP A N 1
ATOM 3169 C CA . ASP A 1 401 ? -5.669 12.849 -2.550 1.00 82.50 401 ASP A CA 1
ATOM 3170 C C . ASP A 1 401 ? -5.526 11.338 -2.291 1.00 82.50 401 ASP A C 1
ATOM 3172 O O . ASP A 1 401 ? -5.769 10.551 -3.198 1.00 82.50 401 ASP A O 1
ATOM 3176 N N . GLY A 1 402 ? -5.220 10.908 -1.058 1.00 89.38 402 GLY A N 1
ATOM 3177 C CA . GLY A 1 402 ? -5.276 9.488 -0.678 1.00 89.38 402 GLY A CA 1
ATOM 3178 C C . GLY A 1 402 ? -4.176 9.016 0.276 1.00 89.38 402 GLY A C 1
ATOM 3179 O O . GLY A 1 402 ? -3.146 9.675 0.423 1.00 89.38 402 GLY A O 1
ATOM 3180 N N . PRO A 1 403 ? -4.361 7.852 0.925 1.00 94.56 403 PRO A N 1
ATOM 3181 C CA . PRO A 1 403 ? -3.475 7.370 1.983 1.00 94.56 403 PRO A CA 1
ATOM 3182 C C . PRO A 1 403 ? -2.205 6.680 1.464 1.00 94.56 403 PRO A C 1
ATOM 3184 O O . PRO A 1 403 ? -1.298 6.415 2.248 1.00 94.56 403 PRO A O 1
ATOM 3187 N N . TRP A 1 404 ? -2.128 6.349 0.173 1.00 93.75 404 TRP A N 1
ATOM 3188 C CA . TRP A 1 404 ? -1.082 5.488 -0.395 1.00 93.75 404 TRP A CA 1
ATOM 3189 C C . TRP A 1 404 ? 0.120 6.269 -0.918 1.00 93.75 404 TRP A C 1
ATOM 3191 O O . TRP A 1 404 ? 0.449 6.242 -2.102 1.00 93.75 404 TRP A O 1
ATOM 3201 N N . LYS A 1 405 ? 0.762 7.001 -0.013 1.00 92.94 405 LYS A N 1
ATOM 3202 C CA . LYS A 1 405 ? 1.962 7.798 -0.272 1.00 92.94 405 LYS A CA 1
ATOM 3203 C C . LYS A 1 405 ? 2.787 7.924 0.995 1.00 92.94 405 LYS A C 1
ATOM 3205 O O . LYS A 1 405 ? 2.270 7.710 2.086 1.00 92.94 405 LYS A O 1
ATOM 3210 N N . GLN A 1 406 ? 4.046 8.309 0.844 1.00 94.12 406 GLN A N 1
ATOM 3211 C CA . GLN A 1 406 ? 4.905 8.553 1.993 1.00 94.12 406 GLN A CA 1
ATOM 3212 C C . GLN A 1 406 ? 4.402 9.758 2.818 1.00 94.12 406 GLN A C 1
ATOM 3214 O O . GLN A 1 406 ? 3.901 10.731 2.243 1.00 94.12 406 GLN A O 1
ATOM 3219 N N . PRO A 1 407 ? 4.507 9.718 4.158 1.00 95.75 407 PRO A N 1
ATOM 3220 C CA . PRO A 1 407 ? 4.111 10.824 5.023 1.00 95.75 407 PRO A CA 1
ATOM 3221 C C . PRO A 1 407 ? 5.040 12.032 4.846 1.00 95.75 407 PRO A C 1
ATOM 3223 O O . PRO A 1 407 ? 6.198 11.893 4.468 1.00 95.75 407 PRO A O 1
ATOM 3226 N N . TRP A 1 408 ? 4.572 13.232 5.194 1.00 96.56 408 TRP A N 1
ATOM 3227 C CA . TRP A 1 408 ? 5.339 14.472 4.990 1.00 96.56 408 TRP A CA 1
ATOM 3228 C C . TRP A 1 408 ? 6.725 14.464 5.662 1.00 96.56 408 TRP A C 1
ATOM 3230 O O . TRP A 1 408 ? 7.675 15.021 5.117 1.00 96.56 408 TRP A O 1
ATOM 3240 N N . ILE A 1 409 ? 6.866 13.792 6.813 1.00 97.56 409 ILE A N 1
ATOM 3241 C CA . ILE A 1 409 ? 8.155 13.647 7.507 1.00 97.56 409 ILE A CA 1
ATOM 3242 C C . ILE A 1 409 ? 9.132 12.808 6.679 1.00 97.56 409 ILE A C 1
ATOM 3244 O O . ILE A 1 409 ? 10.304 13.161 6.615 1.00 97.56 409 ILE A O 1
ATOM 3248 N N . TYR A 1 410 ? 8.665 11.750 6.003 1.00 96.44 410 TYR A N 1
ATOM 3249 C CA . TYR A 1 410 ? 9.503 10.961 5.095 1.00 96.44 410 TYR A CA 1
ATOM 3250 C C . TYR A 1 410 ? 10.113 11.867 4.025 1.00 96.44 410 TYR A C 1
ATOM 3252 O O . TYR A 1 410 ? 11.326 11.905 3.867 1.00 96.44 410 TYR A O 1
ATOM 3260 N N . THR A 1 411 ? 9.285 12.665 3.345 1.00 94.69 411 THR A N 1
ATOM 3261 C CA . THR A 1 411 ? 9.751 13.565 2.281 1.00 94.69 411 THR A CA 1
ATOM 3262 C C . THR A 1 411 ? 10.740 14.607 2.802 1.00 94.69 411 THR A C 1
ATOM 3264 O O . THR A 1 411 ? 11.715 14.924 2.126 1.00 94.69 411 THR A O 1
ATOM 3267 N N . LEU A 1 412 ? 10.537 15.132 4.015 1.00 96.94 412 LEU A N 1
ATOM 3268 C CA . LEU A 1 412 ? 11.506 16.039 4.635 1.00 96.94 412 LEU A CA 1
ATOM 3269 C C . LEU A 1 412 ? 12.843 15.352 4.923 1.00 96.94 412 LEU A C 1
ATOM 3271 O O . LEU A 1 412 ? 13.888 15.939 4.655 1.00 96.94 412 LEU A O 1
ATOM 3275 N N . MET A 1 413 ? 12.813 14.130 5.455 1.00 97.56 413 MET A N 1
ATOM 3276 C CA . MET A 1 413 ? 14.021 13.361 5.758 1.00 97.56 413 MET A CA 1
ATOM 3277 C C . MET A 1 413 ? 14.782 12.971 4.486 1.00 97.56 413 MET A C 1
ATOM 3279 O O . MET A 1 413 ? 16.005 13.075 4.460 1.00 97.56 413 MET A O 1
ATOM 3283 N N . GLU A 1 414 ? 14.071 12.581 3.427 1.00 95.19 414 GLU A N 1
ATOM 3284 C CA . GLU A 1 414 ? 14.647 12.269 2.114 1.00 95.19 414 GLU A CA 1
ATOM 3285 C C . GLU A 1 414 ? 15.299 13.512 1.491 1.00 95.19 414 GLU A C 1
ATOM 3287 O O . GLU A 1 414 ? 16.463 13.473 1.097 1.00 95.19 414 GLU A O 1
ATOM 3292 N N . ASN A 1 415 ? 14.606 14.657 1.499 1.00 96.19 415 ASN A N 1
ATOM 3293 C CA . ASN A 1 415 ? 15.158 15.926 1.009 1.00 96.19 415 ASN A CA 1
ATOM 3294 C C . ASN A 1 415 ? 16.369 16.407 1.824 1.00 96.19 415 ASN A C 1
ATOM 3296 O O . ASN A 1 415 ? 17.250 17.073 1.283 1.00 96.19 415 ASN A O 1
ATOM 3300 N N . ALA A 1 416 ? 16.416 16.084 3.118 1.00 97.44 416 ALA A N 1
ATOM 3301 C CA . ALA A 1 416 ? 17.553 16.374 3.986 1.00 97.44 416 ALA A CA 1
ATOM 3302 C C . ALA A 1 416 ? 18.714 15.371 3.827 1.00 97.44 416 ALA A C 1
ATOM 3304 O O . ALA A 1 416 ? 19.767 15.567 4.435 1.00 97.44 416 ALA A O 1
ATOM 3305 N N . GLY A 1 417 ? 18.536 14.302 3.040 1.00 95.94 417 GLY A N 1
ATOM 3306 C CA . GLY A 1 417 ? 19.521 13.234 2.866 1.00 95.94 417 GLY A CA 1
ATOM 3307 C C . GLY A 1 417 ? 19.719 12.360 4.108 1.00 95.94 417 GLY A C 1
ATOM 3308 O O . GLY A 1 417 ? 20.770 11.744 4.255 1.00 95.94 417 GLY A O 1
ATOM 3309 N N . TRP A 1 418 ? 18.753 12.334 5.034 1.00 95.88 418 TRP A N 1
ATOM 3310 C CA . TRP A 1 418 ? 18.824 11.520 6.258 1.00 95.88 418 TRP A CA 1
ATOM 3311 C C . TRP A 1 418 ? 18.417 10.066 6.030 1.00 95.88 418 TRP A C 1
ATOM 3313 O O . TRP A 1 418 ? 18.790 9.197 6.812 1.00 95.88 418 TRP A O 1
ATOM 3323 N N . ILE A 1 419 ? 17.635 9.822 4.981 1.00 94.94 419 ILE A N 1
ATOM 3324 C CA . ILE A 1 419 ? 17.206 8.501 4.527 1.00 94.94 419 ILE A CA 1
ATOM 3325 C C . ILE A 1 419 ? 17.408 8.417 3.016 1.00 94.94 419 ILE A C 1
ATOM 3327 O O . ILE A 1 419 ? 17.274 9.423 2.316 1.00 94.94 419 ILE A O 1
ATOM 3331 N N . ASP A 1 420 ? 17.697 7.219 2.516 1.00 91.81 420 ASP A N 1
ATOM 3332 C CA . ASP A 1 420 ? 17.707 6.927 1.086 1.00 91.81 420 ASP A CA 1
ATOM 3333 C C . ASP A 1 420 ? 17.212 5.500 0.857 1.00 91.81 420 ASP A C 1
ATOM 3335 O O . ASP A 1 420 ? 17.935 4.531 1.072 1.00 91.81 420 ASP A O 1
ATOM 3339 N N . TYR A 1 421 ? 15.952 5.389 0.443 1.00 90.88 421 TYR A N 1
ATOM 3340 C CA . TYR A 1 421 ? 15.346 4.118 0.056 1.00 90.88 421 TYR A CA 1
ATOM 3341 C C . TYR A 1 421 ? 15.278 3.969 -1.465 1.00 90.88 421 TYR A C 1
ATOM 3343 O O . TYR A 1 421 ? 14.569 3.101 -1.959 1.00 90.88 421 TYR A O 1
ATOM 3351 N N . ARG A 1 422 ? 15.924 4.836 -2.251 1.00 86.62 422 ARG A N 1
ATOM 3352 C CA . ARG A 1 422 ? 15.831 4.750 -3.713 1.00 86.62 422 ARG A CA 1
ATOM 3353 C C . ARG A 1 422 ? 16.613 3.542 -4.209 1.00 86.62 422 ARG A C 1
ATOM 3355 O O . ARG A 1 422 ? 17.666 3.196 -3.679 1.00 86.62 422 ARG A O 1
ATOM 3362 N N . GLU A 1 423 ? 16.113 2.927 -5.275 1.00 83.31 423 GLU A N 1
ATOM 3363 C CA . GLU A 1 423 ? 16.885 1.897 -5.959 1.00 83.31 423 GLU A CA 1
ATOM 3364 C C . GLU A 1 423 ? 18.135 2.520 -6.593 1.00 83.31 423 GLU A C 1
ATOM 3366 O O . GLU A 1 423 ? 18.031 3.584 -7.220 1.00 83.31 423 GLU A O 1
ATOM 3371 N N . PRO A 1 424 ? 19.301 1.860 -6.488 1.00 81.25 424 PRO A N 1
ATOM 3372 C CA . PRO A 1 424 ? 20.478 2.252 -7.240 1.00 81.25 424 PRO A CA 1
ATOM 3373 C C . PRO A 1 424 ? 20.141 2.337 -8.728 1.00 81.25 424 PRO A C 1
ATOM 3375 O O . PRO A 1 424 ? 19.455 1.467 -9.277 1.00 81.25 424 PRO A O 1
ATOM 3378 N N . HIS A 1 425 ? 20.633 3.381 -9.394 1.00 83.38 425 HIS A N 1
ATOM 3379 C CA . HIS A 1 425 ? 20.516 3.459 -10.842 1.00 83.38 425 HIS A CA 1
ATOM 3380 C C . HIS A 1 425 ? 21.214 2.244 -11.461 1.00 83.38 425 HIS A C 1
ATOM 3382 O O . HIS A 1 425 ? 22.370 1.982 -11.125 1.00 83.38 425 HIS A O 1
ATOM 3388 N N . PRO A 1 426 ? 20.538 1.486 -12.342 1.00 88.38 426 PRO A N 1
ATOM 3389 C CA . PRO A 1 426 ? 21.207 0.444 -13.098 1.00 88.38 426 PRO A CA 1
ATOM 3390 C C . PRO A 1 426 ? 22.380 1.039 -13.873 1.00 88.38 426 PRO A C 1
ATOM 3392 O O . PRO A 1 426 ? 22.297 2.166 -14.360 1.00 88.38 426 PRO A O 1
ATOM 3395 N N . GLU A 1 427 ? 23.448 0.267 -14.018 1.00 90.31 427 GLU A N 1
ATOM 3396 C CA . GLU A 1 427 ? 24.606 0.623 -14.828 1.00 90.31 427 GLU A CA 1
ATOM 3397 C C . GLU A 1 427 ? 24.837 -0.454 -15.887 1.00 90.31 427 GLU A C 1
ATOM 3399 O O . GLU A 1 427 ? 24.405 -1.597 -15.737 1.00 90.31 427 GLU A O 1
ATOM 3404 N N . PHE A 1 428 ? 25.492 -0.066 -16.980 1.00 91.12 428 PHE A N 1
ATOM 3405 C CA . PHE A 1 428 ? 26.059 -1.029 -17.916 1.00 91.12 428 PHE A CA 1
ATOM 3406 C C . PHE A 1 428 ? 27.399 -1.522 -17.374 1.00 91.12 428 PHE A C 1
ATOM 3408 O O . PHE A 1 428 ? 28.190 -0.713 -16.893 1.00 91.12 428 PHE A O 1
ATOM 3415 N N . ASP A 1 429 ? 27.711 -2.798 -17.591 1.00 89.94 429 ASP A N 1
ATOM 3416 C CA . ASP A 1 429 ? 28.992 -3.401 -17.183 1.00 89.94 429 ASP A CA 1
ATOM 3417 C C . ASP A 1 429 ? 30.216 -2.775 -17.875 1.00 89.94 429 ASP A C 1
ATOM 3419 O O . ASP A 1 429 ? 31.361 -2.961 -17.465 1.00 89.94 429 ASP A O 1
ATOM 3423 N N . ARG A 1 430 ? 29.979 -2.014 -18.949 1.00 92.31 430 ARG A N 1
ATOM 3424 C CA . ARG A 1 430 ? 30.991 -1.301 -19.730 1.00 92.31 430 ARG A CA 1
ATOM 3425 C C . ARG A 1 430 ? 30.430 0.006 -20.292 1.00 92.31 430 ARG A C 1
ATOM 3427 O O . ARG A 1 430 ? 29.216 0.141 -20.447 1.00 92.31 430 ARG A O 1
ATOM 3434 N N . PRO A 1 431 ? 31.276 0.982 -20.663 1.00 93.75 431 PRO A N 1
ATOM 3435 C CA . PRO A 1 431 ? 30.819 2.138 -21.424 1.00 93.75 431 PRO A CA 1
ATOM 3436 C C . PRO A 1 431 ? 30.151 1.710 -22.741 1.00 93.75 431 PRO A C 1
ATOM 3438 O O . PRO A 1 431 ? 30.717 0.930 -23.500 1.00 93.75 431 PRO A O 1
ATOM 3441 N N . VAL A 1 432 ? 28.970 2.256 -23.038 1.00 94.31 432 VAL A N 1
ATOM 3442 C CA . VAL A 1 432 ? 28.225 1.972 -24.276 1.00 94.31 432 VAL A CA 1
ATOM 3443 C C . VAL A 1 432 ? 28.130 3.244 -25.122 1.00 94.31 432 VAL A C 1
ATOM 3445 O O . VAL A 1 432 ? 27.749 4.312 -24.632 1.00 94.31 432 VAL A O 1
ATOM 3448 N N . ARG A 1 433 ? 28.516 3.148 -26.401 1.00 95.00 433 ARG A N 1
ATOM 3449 C CA . ARG A 1 433 ? 28.515 4.256 -27.385 1.00 95.00 433 ARG A CA 1
ATOM 3450 C C . ARG A 1 433 ? 27.789 3.917 -28.693 1.00 95.00 433 ARG A C 1
ATOM 3452 O O . ARG A 1 433 ? 27.802 4.724 -29.625 1.00 95.00 433 ARG A O 1
ATOM 3459 N N . SER A 1 434 ? 27.176 2.738 -28.744 1.00 94.69 434 SER A N 1
ATOM 3460 C CA . SER A 1 434 ? 26.363 2.240 -29.847 1.00 94.69 434 SER A CA 1
ATOM 3461 C C . SER A 1 434 ? 25.031 1.724 -29.312 1.00 94.69 434 SER A C 1
ATOM 3463 O O . SER A 1 434 ? 24.948 1.345 -28.147 1.00 94.69 434 SER A O 1
ATOM 3465 N N . TRP A 1 435 ? 23.998 1.724 -30.152 1.00 94.81 435 TRP A N 1
ATOM 3466 C CA . TRP A 1 435 ? 22.720 1.085 -29.833 1.00 94.81 435 TRP A CA 1
ATOM 3467 C C . TRP A 1 435 ? 22.782 -0.446 -29.935 1.00 94.81 435 TRP A C 1
ATOM 3469 O O . TRP A 1 435 ? 21.929 -1.125 -29.369 1.00 94.81 435 TRP A O 1
ATOM 3479 N N . VAL A 1 436 ? 23.792 -0.980 -30.627 1.00 94.88 436 VAL A N 1
ATOM 3480 C CA . VAL A 1 436 ? 24.156 -2.399 -30.593 1.00 94.88 436 VAL A CA 1
ATOM 3481 C C . VAL A 1 436 ? 24.926 -2.658 -29.30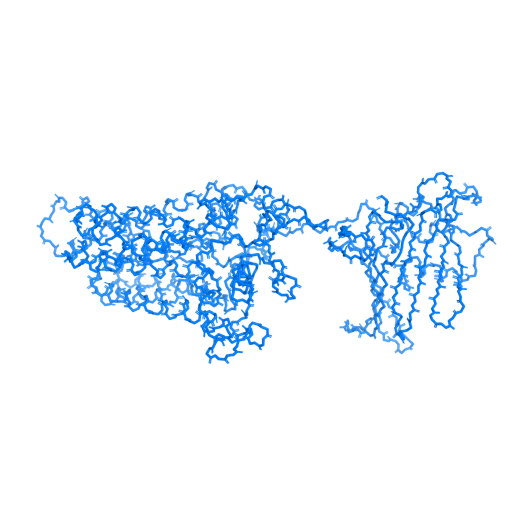1 1.00 94.88 436 VAL A C 1
ATOM 3483 O O . VAL A 1 436 ? 25.856 -1.918 -28.969 1.00 94.88 436 VAL A O 1
ATOM 3486 N N . TYR A 1 437 ? 24.541 -3.697 -28.560 1.00 93.81 437 TYR A N 1
ATOM 3487 C CA . TYR A 1 437 ? 25.099 -3.984 -27.237 1.00 93.81 437 TYR A CA 1
ATOM 3488 C C . TYR A 1 437 ? 26.094 -5.150 -27.240 1.00 93.81 437 TYR A C 1
ATOM 3490 O O . TYR A 1 437 ? 27.083 -5.114 -26.502 1.00 93.81 437 TYR A O 1
ATOM 3498 N N . SER A 1 438 ? 25.886 -6.153 -28.094 1.00 93.75 438 SER A N 1
ATOM 3499 C CA . SER A 1 438 ? 26.748 -7.336 -28.203 1.00 93.75 438 SER A CA 1
ATOM 3500 C C . SER A 1 438 ? 27.192 -7.593 -29.646 1.00 93.75 438 SER A C 1
ATOM 3502 O O . SER A 1 438 ? 26.659 -7.020 -30.593 1.00 93.75 438 SER A O 1
ATOM 3504 N N . LEU A 1 439 ? 28.225 -8.421 -29.802 1.00 94.06 439 LEU A N 1
ATOM 3505 C CA . LEU A 1 439 ? 28.742 -8.896 -31.085 1.00 94.06 439 LEU A CA 1
ATOM 3506 C C . LEU A 1 439 ? 28.938 -10.418 -31.019 1.00 94.06 439 LEU A C 1
ATOM 3508 O O . LEU A 1 439 ? 29.054 -10.962 -29.915 1.00 94.06 439 LEU A O 1
ATOM 3512 N N . PRO A 1 440 ? 29.011 -11.111 -32.168 1.00 92.00 440 PRO A N 1
ATOM 3513 C CA . PRO A 1 440 ? 29.339 -12.530 -32.196 1.00 92.00 440 PRO A CA 1
ATOM 3514 C C . PRO A 1 440 ? 30.749 -12.780 -31.631 1.00 92.00 440 PRO A C 1
ATOM 3516 O O . PRO A 1 440 ? 31.709 -12.126 -32.035 1.00 92.00 440 PRO A O 1
ATOM 3519 N N . GLY A 1 441 ? 30.879 -13.735 -30.703 1.00 84.19 441 GLY A N 1
ATOM 3520 C CA . GLY A 1 441 ? 32.153 -14.056 -30.038 1.00 84.19 441 GLY A CA 1
ATOM 3521 C C . GLY A 1 441 ? 32.895 -15.284 -30.586 1.00 84.19 441 GLY A C 1
ATOM 3522 O O . GLY A 1 441 ? 34.004 -15.571 -30.142 1.00 84.19 441 GLY A O 1
ATOM 3523 N N . GLY A 1 442 ? 32.288 -16.039 -31.509 1.00 86.00 442 GLY A N 1
ATOM 3524 C CA . GLY A 1 442 ? 32.833 -17.304 -32.015 1.00 86.00 442 GLY A CA 1
ATOM 3525 C C . GLY A 1 442 ? 33.963 -17.131 -33.044 1.00 86.00 442 GLY A C 1
ATOM 3526 O O . GLY A 1 442 ? 34.018 -16.115 -33.733 1.00 86.00 442 GLY A O 1
ATOM 3527 N N . PRO A 1 443 ? 34.849 -18.130 -33.219 1.00 88.81 443 PRO A N 1
ATOM 3528 C CA . PRO A 1 443 ? 35.972 -18.055 -34.163 1.00 88.81 443 PRO A CA 1
ATOM 3529 C C . PRO A 1 443 ? 35.569 -18.226 -35.639 1.00 88.81 443 PRO A C 1
ATOM 3531 O O . PRO A 1 443 ? 36.410 -18.058 -36.514 1.00 88.81 443 PRO A O 1
ATOM 3534 N N . GLN A 1 444 ? 34.316 -18.588 -35.924 1.00 94.06 444 GLN A N 1
ATOM 3535 C CA . GLN A 1 444 ? 33.756 -18.780 -37.268 1.00 94.06 444 GLN A CA 1
ATOM 3536 C C . GLN A 1 444 ? 32.458 -17.982 -37.406 1.00 94.06 444 GLN A C 1
ATOM 3538 O O . GLN A 1 444 ? 31.922 -17.531 -36.392 1.00 94.06 444 GLN A O 1
ATOM 3543 N N . GLN A 1 445 ? 31.984 -17.797 -38.642 1.00 95.12 445 GLN A N 1
ATOM 3544 C CA . GLN A 1 445 ? 30.650 -17.256 -38.908 1.00 95.12 445 GLN A CA 1
ATOM 3545 C C . GLN A 1 445 ? 29.587 -18.130 -38.241 1.00 95.12 445 GLN A C 1
ATOM 3547 O O . GLN A 1 445 ? 29.676 -19.357 -38.260 1.00 95.12 445 GLN A O 1
ATOM 3552 N N . ASP A 1 446 ? 28.605 -17.475 -37.647 1.00 94.44 446 ASP A N 1
ATOM 3553 C CA . ASP A 1 446 ? 27.463 -18.086 -36.998 1.00 94.44 446 ASP A CA 1
ATOM 3554 C C . ASP A 1 446 ? 26.195 -17.688 -37.757 1.00 94.44 446 ASP A C 1
ATOM 3556 O O . ASP A 1 446 ? 25.664 -16.591 -37.576 1.00 94.44 446 ASP A O 1
ATOM 3560 N N . ASP A 1 447 ? 25.722 -18.584 -38.624 1.00 94.38 447 ASP A N 1
ATOM 3561 C CA . ASP A 1 447 ? 24.575 -18.335 -39.509 1.00 94.38 447 ASP A CA 1
ATOM 3562 C C . ASP A 1 447 ? 23.261 -18.090 -38.747 1.00 94.38 447 ASP A C 1
ATOM 3564 O O . ASP A 1 447 ? 22.324 -17.512 -39.301 1.00 94.38 447 ASP A O 1
ATOM 3568 N N . ASP A 1 448 ? 23.198 -18.470 -37.466 1.00 95.00 448 ASP A N 1
ATOM 3569 C CA . ASP A 1 448 ? 22.053 -18.229 -36.583 1.00 95.00 448 ASP A CA 1
ATOM 3570 C C . ASP A 1 448 ? 22.206 -16.942 -35.749 1.00 95.00 448 ASP A C 1
ATOM 3572 O O . ASP A 1 448 ? 21.271 -16.529 -35.051 1.00 95.00 448 ASP A O 1
ATOM 3576 N N . TYR A 1 449 ? 23.353 -16.256 -35.819 1.00 96.56 449 TYR A N 1
ATOM 3577 C CA . TYR A 1 449 ? 23.576 -14.975 -35.148 1.00 96.56 449 TYR A CA 1
ATOM 3578 C C . TYR A 1 449 ? 23.052 -13.818 -36.008 1.00 96.56 449 TYR A C 1
ATOM 3580 O O . TYR A 1 449 ? 23.794 -13.066 -36.643 1.00 96.56 449 TYR A O 1
ATOM 3588 N N . TRP A 1 450 ? 21.731 -13.656 -36.023 1.00 97.38 450 TRP A N 1
ATOM 3589 C CA . TRP A 1 450 ? 21.077 -12.523 -36.673 1.00 97.38 450 TRP A CA 1
ATOM 3590 C C . TRP A 1 450 ? 19.816 -12.074 -35.938 1.00 97.38 450 TRP A C 1
ATOM 3592 O O . TRP A 1 450 ? 19.158 -12.859 -35.252 1.00 97.38 450 TRP A O 1
ATOM 3602 N N . ILE A 1 451 ? 19.466 -10.800 -36.109 1.00 97.69 451 ILE A N 1
ATOM 3603 C CA . ILE A 1 451 ? 18.251 -10.187 -35.566 1.00 97.69 451 ILE A CA 1
ATOM 3604 C C . ILE A 1 451 ? 17.595 -9.285 -36.609 1.00 97.69 451 ILE A C 1
ATOM 3606 O O . ILE A 1 451 ? 18.288 -8.594 -37.353 1.00 97.69 451 ILE A O 1
ATOM 3610 N N . GLU A 1 452 ? 16.265 -9.282 -36.662 1.00 97.88 452 GLU A N 1
ATOM 3611 C CA . GLU A 1 452 ? 15.465 -8.395 -37.507 1.00 97.88 452 GLU A CA 1
ATOM 3612 C C . GLU A 1 452 ? 14.556 -7.524 -36.635 1.00 97.88 452 GLU A C 1
ATOM 3614 O O . GLU A 1 452 ? 13.712 -8.017 -35.881 1.00 97.88 452 GLU A O 1
ATOM 3619 N N . LEU A 1 453 ? 14.731 -6.212 -36.766 1.00 97.31 453 LEU A N 1
ATOM 3620 C CA . LEU A 1 453 ? 13.884 -5.185 -36.183 1.00 97.31 453 LEU A CA 1
ATOM 3621 C C . LEU A 1 453 ? 12.951 -4.638 -37.267 1.00 97.31 453 LEU A C 1
ATOM 3623 O O . LEU A 1 453 ? 13.383 -4.375 -38.389 1.00 97.31 453 LEU A O 1
ATOM 3627 N N . ALA A 1 454 ? 11.688 -4.401 -36.933 1.00 96.94 454 ALA A N 1
ATOM 3628 C CA . ALA A 1 454 ? 10.744 -3.746 -37.826 1.00 96.94 454 ALA A CA 1
ATOM 3629 C C . ALA A 1 454 ? 9.962 -2.648 -37.112 1.00 96.94 454 ALA A C 1
ATOM 3631 O O . ALA A 1 454 ? 9.688 -2.710 -35.914 1.00 96.94 454 ALA A O 1
ATOM 3632 N N . GLY A 1 455 ? 9.592 -1.627 -37.870 1.00 95.12 455 GLY A N 1
ATOM 3633 C CA . GLY A 1 455 ? 8.893 -0.461 -37.361 1.00 95.12 455 GLY A CA 1
ATOM 3634 C C . GLY A 1 455 ? 8.206 0.320 -38.465 1.00 95.12 455 GLY A C 1
ATOM 3635 O O . GLY A 1 455 ? 8.144 -0.109 -39.620 1.00 95.12 455 GLY A O 1
ATOM 3636 N N . ARG A 1 456 ? 7.689 1.490 -38.100 1.00 92.75 456 ARG A N 1
ATOM 3637 C CA . ARG A 1 456 ? 7.256 2.503 -39.062 1.00 92.75 456 ARG A CA 1
ATOM 3638 C C . ARG A 1 456 ? 8.167 3.710 -38.941 1.00 92.75 456 ARG A C 1
ATOM 3640 O O . ARG A 1 456 ? 8.411 4.173 -37.827 1.00 92.75 456 ARG A O 1
ATOM 3647 N N . ASP A 1 457 ? 8.630 4.188 -40.086 1.00 85.69 457 ASP A N 1
ATOM 3648 C CA . ASP A 1 457 ? 9.371 5.439 -40.192 1.00 85.69 457 ASP A CA 1
ATOM 3649 C C . ASP A 1 457 ? 8.429 6.636 -39.927 1.00 85.69 457 ASP A C 1
ATOM 3651 O O . ASP A 1 457 ? 7.208 6.482 -39.799 1.00 85.69 457 ASP A O 1
ATOM 3655 N N . VAL A 1 458 ? 8.983 7.843 -39.836 1.00 84.50 458 VAL A N 1
ATOM 3656 C CA . VAL A 1 458 ? 8.273 9.099 -39.547 1.00 84.50 458 VAL A CA 1
ATOM 3657 C C . VAL A 1 458 ? 7.157 9.380 -40.559 1.00 84.50 458 VAL A C 1
ATOM 3659 O O . VAL A 1 458 ? 6.148 9.997 -40.222 1.00 84.50 458 VAL A O 1
ATOM 3662 N N . ASP A 1 459 ? 7.307 8.901 -41.791 1.00 85.50 459 ASP A N 1
ATOM 3663 C CA . ASP A 1 459 ? 6.315 9.018 -42.861 1.00 85.50 459 ASP A CA 1
ATOM 3664 C C . ASP A 1 459 ? 5.261 7.890 -42.870 1.00 85.50 459 ASP A C 1
ATOM 3666 O O . ASP A 1 459 ? 4.390 7.845 -43.741 1.00 85.50 459 ASP A O 1
ATOM 3670 N N . GLY A 1 460 ? 5.320 6.978 -41.896 1.00 86.75 460 GLY A N 1
ATOM 3671 C CA . GLY A 1 460 ? 4.385 5.872 -41.716 1.00 86.75 460 GLY A CA 1
ATOM 3672 C C . GLY A 1 460 ? 4.691 4.623 -42.544 1.00 86.75 460 GLY A C 1
ATOM 3673 O O . GLY A 1 460 ? 4.002 3.608 -42.358 1.00 86.75 460 GLY A O 1
ATOM 3674 N N . ARG A 1 461 ? 5.705 4.648 -43.422 1.00 91.88 461 ARG A N 1
ATOM 3675 C CA . ARG A 1 461 ? 6.114 3.477 -44.212 1.00 91.88 461 ARG A CA 1
ATOM 3676 C C . ARG A 1 461 ? 6.751 2.421 -43.319 1.00 91.88 461 ARG A C 1
ATOM 3678 O O . ARG A 1 461 ? 7.485 2.736 -42.385 1.00 91.88 461 ARG A O 1
ATOM 3685 N N . LEU A 1 462 ? 6.458 1.152 -43.606 1.00 93.19 462 LEU A N 1
ATOM 3686 C CA . LEU A 1 462 ? 7.111 0.042 -42.913 1.00 93.19 462 LEU A CA 1
ATOM 3687 C C . LEU A 1 462 ? 8.604 0.030 -43.249 1.00 93.19 462 LEU A C 1
ATOM 3689 O O . LEU A 1 462 ? 8.975 0.172 -44.414 1.00 93.19 462 LEU A O 1
ATOM 3693 N N . SER A 1 463 ? 9.431 -0.162 -42.228 1.00 94.81 463 SER A N 1
ATOM 3694 C CA . SER A 1 463 ? 10.883 -0.272 -42.337 1.00 94.81 463 SER A CA 1
ATOM 3695 C C . SER A 1 463 ? 11.357 -1.520 -41.602 1.00 94.81 463 SER A C 1
ATOM 3697 O O . SER A 1 463 ? 10.846 -1.836 -40.522 1.00 94.81 463 SER A O 1
ATOM 3699 N N . ARG A 1 464 ? 12.311 -2.237 -42.196 1.00 96.81 464 ARG A N 1
ATOM 3700 C CA . ARG A 1 464 ? 12.987 -3.396 -41.611 1.00 96.81 464 ARG A CA 1
ATOM 3701 C C . ARG A 1 464 ? 14.486 -3.163 -41.586 1.00 96.81 464 ARG A C 1
ATOM 3703 O O . ARG A 1 464 ? 15.048 -2.623 -42.537 1.00 96.81 464 ARG A O 1
ATOM 3710 N N . LEU A 1 465 ? 15.110 -3.607 -40.506 1.00 97.25 465 LEU A N 1
ATOM 3711 C CA . LEU A 1 465 ? 16.545 -3.572 -40.296 1.00 97.25 465 LEU A CA 1
ATOM 3712 C C . LEU A 1 465 ? 16.987 -4.930 -39.760 1.00 97.25 465 LEU A C 1
ATOM 3714 O O . LEU A 1 465 ? 16.602 -5.313 -38.657 1.00 97.25 465 LEU A O 1
ATOM 3718 N N . ARG A 1 466 ? 17.805 -5.641 -40.528 1.00 97.94 466 ARG A N 1
ATOM 3719 C CA . ARG A 1 466 ? 18.394 -6.916 -40.135 1.00 97.94 466 ARG A CA 1
ATOM 3720 C C . ARG A 1 466 ? 19.893 -6.754 -39.935 1.00 97.94 466 ARG A C 1
ATOM 3722 O O . ARG A 1 466 ? 20.560 -6.155 -40.770 1.00 97.94 466 ARG A O 1
ATOM 3729 N N . LEU A 1 467 ? 20.401 -7.300 -38.837 1.00 98.25 467 LEU A N 1
ATOM 3730 C CA . LEU A 1 467 ? 21.827 -7.431 -38.558 1.00 98.25 467 LEU A CA 1
ATOM 3731 C C . LEU A 1 467 ? 22.159 -8.916 -38.558 1.00 98.25 467 LEU A C 1
ATOM 3733 O O . LEU A 1 467 ? 21.449 -9.690 -37.914 1.00 98.25 467 LEU A O 1
ATOM 3737 N N . ALA A 1 468 ? 23.212 -9.307 -39.261 1.00 98.00 468 ALA A N 1
ATOM 3738 C CA . ALA A 1 468 ? 23.676 -10.683 -39.332 1.00 98.00 468 ALA A CA 1
ATOM 3739 C C . ALA A 1 468 ? 25.197 -10.750 -39.205 1.00 98.00 468 ALA A C 1
ATOM 3741 O O . ALA A 1 468 ? 25.927 -9.855 -39.637 1.00 98.00 468 ALA A O 1
ATOM 3742 N N . ASP A 1 469 ? 25.669 -11.818 -38.581 1.00 97.50 469 ASP A N 1
ATOM 3743 C CA . ASP A 1 469 ? 27.078 -12.156 -38.571 1.00 97.50 469 ASP A CA 1
ATOM 3744 C C . ASP A 1 469 ? 27.539 -12.621 -39.958 1.00 97.50 469 ASP A C 1
ATOM 3746 O O . ASP A 1 469 ? 27.033 -13.604 -40.489 1.00 97.50 469 ASP A O 1
ATOM 3750 N N . ALA A 1 470 ? 28.520 -11.926 -40.531 1.00 96.75 470 ALA A N 1
ATOM 3751 C CA . ALA A 1 470 ? 29.137 -12.283 -41.809 1.00 96.75 470 ALA A CA 1
ATOM 3752 C C . ALA A 1 470 ? 30.557 -12.852 -41.631 1.00 96.75 470 ALA A C 1
ATOM 3754 O O . ALA A 1 470 ? 31.341 -12.901 -42.580 1.00 96.75 470 ALA A O 1
ATOM 3755 N N . GLY A 1 471 ? 30.890 -13.278 -40.409 1.00 95.50 471 GLY A N 1
ATOM 3756 C CA . GLY A 1 471 ? 32.120 -13.989 -40.096 1.00 95.50 471 GLY A CA 1
ATOM 3757 C C . GLY A 1 471 ? 33.302 -13.098 -39.704 1.00 95.50 471 GLY A C 1
ATOM 3758 O O . GLY A 1 471 ? 33.215 -11.866 -39.678 1.00 95.50 471 GLY A O 1
ATOM 3759 N N . PRO A 1 472 ? 34.421 -13.724 -39.306 1.00 95.12 472 PRO A N 1
ATOM 3760 C CA . PRO A 1 472 ? 35.655 -13.024 -38.974 1.00 95.12 472 PRO A CA 1
ATOM 3761 C C . PRO A 1 472 ? 36.438 -12.621 -40.232 1.00 95.12 472 PRO A C 1
ATOM 3763 O O . PRO A 1 472 ? 36.369 -13.287 -41.262 1.00 95.12 472 PRO A O 1
ATOM 3766 N N . ASP A 1 473 ? 37.254 -11.579 -40.110 1.00 94.00 473 ASP A N 1
ATOM 3767 C CA . ASP A 1 473 ? 38.212 -11.151 -41.131 1.00 94.00 473 ASP A CA 1
ATOM 3768 C C . ASP A 1 473 ? 39.484 -10.583 -40.478 1.00 94.00 473 ASP A C 1
ATOM 3770 O O . ASP A 1 473 ? 39.507 -10.271 -39.285 1.00 94.00 473 ASP A O 1
ATOM 3774 N N . ASN A 1 474 ? 40.559 -10.437 -41.249 1.00 90.12 474 ASN A N 1
ATOM 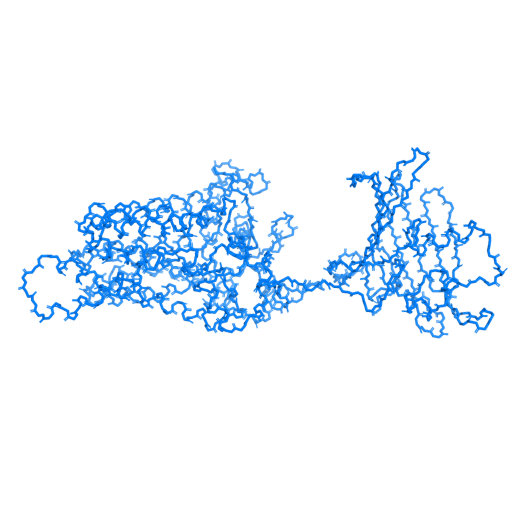3775 C CA . ASN A 1 474 ? 41.800 -9.816 -40.806 1.00 90.12 474 ASN A CA 1
ATOM 3776 C C . ASN A 1 474 ? 42.206 -8.701 -41.769 1.00 90.12 474 ASN A C 1
ATOM 3778 O O . ASN A 1 474 ? 42.727 -8.943 -42.857 1.00 90.12 474 ASN A O 1
ATOM 3782 N N . VAL A 1 475 ? 42.018 -7.463 -41.324 1.00 87.94 475 VAL A N 1
ATOM 3783 C CA . VAL A 1 475 ? 42.273 -6.271 -42.129 1.00 87.94 475 VAL A CA 1
ATOM 3784 C C . VAL A 1 475 ? 43.465 -5.528 -41.543 1.00 87.94 475 VAL A C 1
ATOM 3786 O O . VAL A 1 475 ? 43.410 -5.008 -40.429 1.00 87.94 475 VAL A O 1
ATOM 3789 N N . GLY A 1 476 ? 44.576 -5.490 -42.283 1.00 81.06 476 GLY A N 1
ATOM 3790 C CA . GLY A 1 476 ? 45.783 -4.771 -41.860 1.00 81.06 476 GLY A CA 1
ATOM 3791 C C . GLY A 1 476 ? 46.382 -5.269 -40.535 1.00 81.06 476 GLY A C 1
ATOM 3792 O O . GLY A 1 476 ? 46.948 -4.476 -39.787 1.00 81.06 476 GLY A O 1
ATOM 3793 N N . GLY A 1 477 ? 46.224 -6.559 -40.212 1.00 81.19 477 GLY A N 1
ATOM 3794 C CA . GLY A 1 477 ? 46.705 -7.164 -38.963 1.00 81.19 477 GLY A CA 1
ATOM 3795 C C . GLY A 1 477 ? 45.762 -6.997 -37.765 1.00 81.19 477 GLY A C 1
ATOM 3796 O O . GLY A 1 477 ? 46.078 -7.479 -36.675 1.00 81.19 477 GLY A O 1
ATOM 3797 N N . ARG A 1 478 ? 44.611 -6.336 -37.942 1.00 84.56 478 ARG A N 1
ATOM 3798 C CA . ARG A 1 478 ? 43.555 -6.228 -36.928 1.00 84.56 478 ARG A CA 1
ATOM 3799 C C . ARG A 1 478 ? 42.493 -7.294 -37.181 1.00 84.56 478 ARG A C 1
ATOM 3801 O O . ARG A 1 478 ? 41.930 -7.371 -38.269 1.00 84.56 478 ARG A O 1
ATOM 3808 N N . GLN A 1 479 ? 42.193 -8.074 -36.146 1.00 89.94 479 GLN A N 1
ATOM 3809 C CA . GLN A 1 479 ? 41.063 -9.002 -36.147 1.00 89.94 479 GLN A CA 1
ATOM 3810 C C . GLN A 1 479 ? 39.756 -8.205 -36.182 1.00 89.94 479 GLN A C 1
ATOM 3812 O O . GLN A 1 479 ? 39.517 -7.361 -35.314 1.00 89.94 479 GLN A O 1
ATOM 3817 N N . ALA A 1 480 ? 38.929 -8.470 -37.186 1.00 93.38 480 ALA A N 1
ATOM 3818 C CA . ALA A 1 480 ? 37.648 -7.822 -37.401 1.00 93.38 480 ALA A CA 1
ATOM 3819 C C . ALA A 1 480 ? 36.520 -8.856 -37.369 1.00 93.38 480 ALA A C 1
ATOM 3821 O O . ALA A 1 480 ? 36.691 -10.001 -37.787 1.00 93.38 480 ALA A O 1
ATOM 3822 N N . ARG A 1 481 ? 35.344 -8.435 -36.910 1.00 96.31 481 ARG A N 1
ATOM 3823 C CA . ARG A 1 481 ? 34.088 -9.148 -37.126 1.00 96.31 481 ARG A CA 1
ATOM 3824 C C . ARG A 1 481 ? 33.261 -8.384 -38.144 1.00 96.31 481 ARG A C 1
ATOM 3826 O O . ARG A 1 481 ? 33.068 -7.180 -37.971 1.00 96.31 481 ARG A O 1
ATOM 3833 N N . ILE A 1 482 ? 32.806 -9.058 -39.193 1.00 97.25 482 ILE A N 1
ATOM 3834 C CA . ILE A 1 482 ? 31.960 -8.447 -40.213 1.00 97.25 482 ILE A CA 1
ATOM 3835 C C . ILE A 1 482 ? 30.505 -8.536 -39.750 1.00 97.25 482 ILE A C 1
ATOM 3837 O O . ILE A 1 482 ? 30.004 -9.619 -39.454 1.00 97.25 482 ILE A O 1
ATOM 3841 N N . VAL A 1 483 ? 29.826 -7.393 -39.704 1.00 97.81 483 VAL A N 1
ATOM 3842 C CA . VAL A 1 483 ? 28.379 -7.311 -39.483 1.00 97.81 483 VAL A CA 1
ATOM 3843 C C . VAL A 1 483 ? 27.722 -6.861 -40.776 1.00 97.81 483 VAL A C 1
ATOM 3845 O O . VAL A 1 483 ? 27.987 -5.757 -41.258 1.00 97.81 483 VAL A O 1
ATOM 3848 N N . GLU A 1 484 ? 26.884 -7.724 -41.336 1.00 98.19 484 GLU A N 1
ATOM 3849 C CA . GLU A 1 484 ? 26.036 -7.402 -42.477 1.00 98.19 484 GLU A CA 1
ATOM 3850 C C . GLU A 1 484 ? 24.744 -6.754 -41.979 1.00 98.19 484 GLU A C 1
ATOM 3852 O O . GLU A 1 484 ? 24.081 -7.257 -41.070 1.00 98.19 484 GLU A O 1
ATOM 3857 N N . VAL A 1 485 ? 24.417 -5.605 -42.556 1.00 98.06 485 VAL A N 1
ATOM 3858 C CA . VAL A 1 485 ? 23.240 -4.812 -42.232 1.00 98.06 485 VAL A CA 1
ATOM 3859 C C . VAL A 1 485 ? 22.381 -4.714 -43.478 1.00 98.06 485 VAL A C 1
ATOM 3861 O O . VAL A 1 485 ? 22.765 -4.087 -44.462 1.00 98.06 485 VAL A O 1
ATOM 3864 N N . THR A 1 486 ? 21.194 -5.298 -43.408 1.00 98.00 486 THR A N 1
ATOM 3865 C CA . THR A 1 486 ? 20.190 -5.223 -44.464 1.00 98.00 486 THR A CA 1
ATOM 3866 C C . THR A 1 486 ? 19.084 -4.276 -44.027 1.00 98.00 486 THR A C 1
ATOM 3868 O O . THR A 1 486 ? 18.465 -4.479 -42.982 1.00 98.00 486 THR A O 1
ATOM 3871 N N . SER A 1 487 ? 18.804 -3.249 -44.824 1.00 95.50 487 SER A N 1
ATOM 3872 C CA . SER A 1 487 ? 17.707 -2.314 -44.578 1.00 95.50 487 SER A CA 1
ATOM 3873 C C . SER A 1 487 ? 16.724 -2.292 -45.744 1.00 95.50 487 SER A C 1
ATOM 3875 O O . SER A 1 487 ? 17.104 -2.344 -46.915 1.00 95.50 487 SER A O 1
ATOM 3877 N N . GLN A 1 488 ? 15.431 -2.244 -45.426 1.00 94.75 488 GLN A N 1
ATOM 3878 C CA . GLN A 1 488 ? 14.367 -2.234 -46.424 1.00 94.75 488 GLN A CA 1
ATOM 3879 C C . GLN A 1 488 ? 13.204 -1.359 -45.957 1.00 94.75 488 GLN A C 1
ATOM 3881 O O . GLN A 1 488 ? 12.511 -1.686 -44.993 1.00 94.75 488 GLN A O 1
ATOM 3886 N N . GLN A 1 489 ? 12.953 -0.270 -46.683 1.00 93.50 489 GLN A N 1
ATOM 3887 C CA . GLN A 1 489 ? 11.756 0.554 -46.518 1.00 93.50 489 GLN A CA 1
ATOM 3888 C C . GLN A 1 489 ? 10.711 0.172 -47.571 1.00 93.50 489 GLN A C 1
ATOM 3890 O O . GLN A 1 489 ? 11.035 -0.145 -48.715 1.00 93.50 489 GLN A O 1
ATOM 3895 N N . GLN A 1 490 ? 9.432 0.231 -47.209 1.00 92.31 490 GLN A N 1
ATOM 3896 C CA . GLN A 1 490 ? 8.331 -0.052 -48.123 1.00 92.31 490 GLN A CA 1
ATOM 3897 C C . GLN A 1 490 ? 8.404 0.825 -49.389 1.00 92.31 490 GLN A C 1
ATOM 3899 O O . GLN A 1 490 ? 8.293 2.050 -49.323 1.00 92.31 490 GLN A O 1
ATOM 3904 N N . GLY A 1 491 ? 8.550 0.176 -50.548 1.00 88.69 491 GLY A N 1
ATOM 3905 C CA . GLY A 1 491 ? 8.644 0.834 -51.856 1.00 88.69 491 GLY A CA 1
ATOM 3906 C C . GLY A 1 491 ? 10.056 1.275 -52.264 1.00 88.69 491 GLY A C 1
ATOM 3907 O O . GLY A 1 491 ? 10.207 1.833 -53.348 1.00 88.69 491 GLY A O 1
ATOM 3908 N N . ALA A 1 492 ? 11.073 1.018 -51.439 1.00 91.31 492 ALA A N 1
ATOM 3909 C CA . ALA A 1 492 ? 12.483 1.220 -51.766 1.00 91.31 492 ALA A CA 1
ATOM 3910 C C . ALA A 1 492 ? 13.180 -0.133 -52.028 1.00 91.31 492 ALA A C 1
ATOM 3912 O O . ALA A 1 492 ? 12.728 -1.160 -51.509 1.00 91.31 492 ALA A O 1
ATOM 3913 N N . PRO A 1 493 ? 14.260 -0.165 -52.834 1.00 92.31 493 PRO A N 1
ATOM 3914 C CA . PRO A 1 493 ? 15.081 -1.362 -52.969 1.00 92.31 493 PRO A CA 1
ATOM 3915 C C . PRO A 1 493 ? 15.749 -1.709 -51.634 1.00 92.31 493 PRO A C 1
ATOM 3917 O O . PRO A 1 493 ? 16.057 -0.830 -50.830 1.00 92.31 493 PRO A O 1
ATOM 3920 N N . GLU A 1 494 ? 15.975 -3.000 -51.420 1.00 95.25 494 GLU A N 1
ATOM 3921 C CA . GLU A 1 494 ? 16.768 -3.501 -50.300 1.00 95.25 494 GLU A CA 1
ATOM 3922 C C . GLU A 1 494 ? 18.214 -3.005 -50.415 1.00 95.25 494 GLU A C 1
ATOM 3924 O O . GLU A 1 494 ? 18.809 -3.036 -51.496 1.00 95.25 494 GLU A O 1
ATOM 3929 N N . GLN A 1 495 ? 18.765 -2.524 -49.303 1.00 95.69 495 GLN A N 1
ATOM 3930 C CA . GLN A 1 495 ? 20.144 -2.058 -49.207 1.00 95.69 495 GLN A CA 1
ATOM 3931 C C . GLN A 1 495 ? 20.914 -2.961 -48.251 1.00 95.69 495 GLN A C 1
ATOM 3933 O O . GLN A 1 495 ? 20.461 -3.199 -47.132 1.00 95.69 495 GLN A O 1
ATOM 3938 N N . VAL A 1 496 ? 22.077 -3.439 -48.692 1.00 96.81 496 VAL A N 1
ATOM 3939 C CA . VAL A 1 496 ? 22.968 -4.296 -47.906 1.00 96.81 496 VAL A CA 1
ATOM 3940 C C . VAL A 1 496 ? 24.296 -3.577 -47.719 1.00 96.81 496 VAL A C 1
ATOM 3942 O O . VAL A 1 496 ? 24.955 -3.206 -48.690 1.00 96.81 496 VAL A O 1
ATOM 3945 N N . GLU A 1 497 ? 24.693 -3.399 -46.466 1.00 96.00 497 GLU A N 1
ATOM 3946 C CA . GLU A 1 497 ? 25.956 -2.789 -46.063 1.00 96.00 497 GLU A CA 1
ATOM 3947 C C . GLU A 1 497 ? 26.742 -3.760 -45.180 1.00 96.00 497 GLU A C 1
ATOM 3949 O O . GLU A 1 497 ? 26.166 -4.577 -44.465 1.00 96.00 497 GLU A O 1
ATOM 3954 N N . ARG A 1 498 ? 28.075 -3.677 -45.205 1.00 96.75 498 ARG A N 1
ATOM 3955 C CA . ARG A 1 498 ? 28.947 -4.494 -44.351 1.00 96.75 498 ARG A CA 1
ATOM 3956 C C . ARG A 1 498 ? 29.890 -3.608 -43.558 1.00 96.75 498 ARG A C 1
ATOM 3958 O O . ARG A 1 498 ? 30.540 -2.727 -44.116 1.00 96.75 498 ARG A O 1
ATOM 3965 N N . TYR A 1 499 ? 29.980 -3.879 -42.263 1.00 97.25 499 TYR A N 1
ATOM 3966 C CA . TYR A 1 499 ? 30.825 -3.149 -41.326 1.00 97.25 499 TYR A CA 1
ATOM 3967 C C . TYR A 1 499 ? 31.870 -4.085 -40.726 1.00 97.25 499 TYR A C 1
ATOM 3969 O O . TYR A 1 499 ? 31.518 -5.111 -40.150 1.00 97.25 499 TYR A O 1
ATOM 3977 N N . TRP A 1 500 ? 33.147 -3.715 -40.819 1.00 96.81 500 TRP A N 1
ATOM 3978 C CA . TRP A 1 500 ? 34.247 -4.443 -40.189 1.00 96.81 500 TRP A CA 1
ATOM 3979 C C . TRP A 1 500 ? 34.517 -3.848 -38.815 1.00 96.81 500 TRP A C 1
ATOM 3981 O O . TRP A 1 500 ? 34.853 -2.668 -38.697 1.00 96.81 500 TRP A O 1
ATOM 3991 N N . ILE A 1 501 ? 34.362 -4.663 -37.776 1.00 96.62 501 ILE A N 1
ATOM 3992 C CA . ILE A 1 501 ? 34.385 -4.207 -36.389 1.00 96.62 501 ILE A CA 1
ATOM 3993 C C . ILE A 1 501 ? 35.534 -4.857 -35.631 1.00 96.62 501 ILE A C 1
ATOM 3995 O O . ILE A 1 501 ? 35.569 -6.073 -35.449 1.00 96.62 501 ILE A O 1
ATOM 3999 N N . ASP A 1 502 ? 36.440 -4.044 -35.100 1.00 95.50 502 ASP A N 1
ATOM 4000 C CA . ASP A 1 502 ? 37.360 -4.463 -34.048 1.00 95.50 502 ASP A CA 1
ATOM 4001 C C . ASP A 1 502 ? 36.559 -4.760 -32.774 1.00 95.50 502 ASP A C 1
ATOM 4003 O O . ASP A 1 502 ? 36.168 -3.859 -32.020 1.00 95.50 502 ASP A O 1
ATOM 4007 N N . SER A 1 503 ? 36.319 -6.048 -32.541 1.00 92.62 503 SER A N 1
ATOM 4008 C CA . SER A 1 503 ? 35.504 -6.524 -31.424 1.00 92.62 503 SER A CA 1
ATOM 4009 C C . SER A 1 503 ? 36.094 -6.127 -30.072 1.00 92.62 503 SER A C 1
ATOM 4011 O O . SER A 1 503 ? 35.340 -5.792 -29.164 1.00 92.62 503 SER A O 1
ATOM 4013 N N . ASN A 1 504 ? 37.423 -6.065 -29.934 1.00 92.19 504 ASN A N 1
ATOM 4014 C CA . ASN A 1 504 ? 38.062 -5.663 -28.679 1.00 92.19 504 ASN A CA 1
ATOM 4015 C C . ASN A 1 504 ? 37.823 -4.181 -28.390 1.00 92.19 504 ASN A C 1
ATOM 4017 O O . ASN A 1 504 ? 37.465 -3.812 -27.271 1.00 92.19 504 ASN A O 1
ATOM 4021 N N . SER A 1 505 ? 37.971 -3.325 -29.403 1.00 94.50 505 SER A N 1
ATOM 4022 C CA . SER A 1 505 ? 37.694 -1.890 -29.270 1.00 94.50 505 SER A CA 1
ATOM 4023 C C . SER A 1 505 ? 36.212 -1.622 -28.992 1.00 94.50 505 SER A C 1
ATOM 4025 O O . SER A 1 505 ? 35.888 -0.807 -28.121 1.00 94.50 505 SER A O 1
ATOM 4027 N N . PHE A 1 506 ? 35.310 -2.338 -29.671 1.00 94.56 506 PHE A N 1
ATOM 4028 C CA . PHE A 1 506 ? 33.872 -2.259 -29.418 1.00 94.56 506 PHE A CA 1
ATOM 4029 C C . PHE A 1 506 ? 33.528 -2.702 -27.992 1.00 94.56 506 PHE A C 1
ATOM 4031 O O . PHE A 1 506 ? 32.843 -1.971 -27.273 1.00 94.56 506 PHE A O 1
ATOM 4038 N N . LEU A 1 507 ? 34.033 -3.862 -27.551 1.00 91.81 507 LEU A N 1
ATOM 4039 C CA . LEU A 1 507 ? 33.791 -4.418 -26.216 1.00 91.81 507 LEU A CA 1
ATOM 4040 C C . LEU A 1 507 ? 34.415 -3.558 -25.104 1.00 91.81 507 LEU A C 1
ATOM 4042 O O . LEU A 1 507 ? 33.812 -3.398 -24.047 1.00 91.81 507 LEU A O 1
ATOM 4046 N N . ALA A 1 508 ? 35.524 -2.868 -25.375 1.00 93.81 508 ALA A N 1
ATOM 4047 C CA . ALA A 1 508 ? 36.109 -1.874 -24.472 1.00 93.81 508 ALA A CA 1
ATOM 4048 C C . ALA A 1 508 ? 35.298 -0.561 -24.360 1.00 93.81 508 ALA A C 1
ATOM 4050 O O . ALA A 1 508 ? 35.689 0.345 -23.622 1.00 93.81 508 ALA A O 1
ATOM 4051 N N . GLY A 1 509 ? 34.186 -0.423 -25.093 1.00 92.62 509 GLY A N 1
ATOM 4052 C CA . GLY A 1 509 ? 33.310 0.749 -25.022 1.00 92.62 509 GLY A CA 1
ATOM 4053 C C . GLY A 1 509 ? 33.830 1.973 -25.778 1.00 92.62 509 GLY A C 1
ATOM 4054 O O . GLY A 1 509 ? 33.455 3.113 -25.466 1.00 92.62 509 GLY A O 1
ATOM 4055 N N . ARG A 1 510 ? 34.718 1.754 -26.756 1.00 94.62 510 ARG A N 1
ATOM 4056 C CA . ARG A 1 510 ? 35.228 2.808 -27.640 1.00 94.62 510 ARG A CA 1
ATOM 4057 C C . ARG A 1 510 ? 34.190 3.214 -28.692 1.00 94.62 510 ARG A C 1
ATOM 4059 O O . ARG A 1 510 ? 33.145 2.582 -28.833 1.00 94.62 510 ARG A O 1
ATOM 4066 N N . GLY A 1 511 ? 34.421 4.339 -29.369 1.00 93.06 511 GLY A N 1
ATOM 4067 C CA . GLY A 1 511 ? 33.481 4.856 -30.367 1.00 93.06 511 GLY A CA 1
ATOM 4068 C C . GLY A 1 511 ? 33.644 4.186 -31.738 1.00 93.06 511 GLY A C 1
ATOM 4069 O O . GLY A 1 511 ? 34.656 3.527 -31.969 1.00 93.06 511 GLY A O 1
ATOM 4070 N N . PRO A 1 512 ? 32.710 4.413 -32.681 1.00 94.00 512 PRO A N 1
ATOM 4071 C CA . PRO A 1 512 ? 32.816 3.936 -34.061 1.00 94.00 512 PRO A CA 1
ATOM 4072 C C . PRO A 1 512 ? 34.117 4.354 -34.748 1.00 94.00 512 PRO A C 1
ATOM 4074 O O . PRO A 1 512 ? 34.656 3.588 -35.531 1.00 94.00 512 PRO A O 1
ATOM 4077 N N . ALA A 1 513 ? 34.676 5.516 -34.395 1.00 93.00 513 ALA A N 1
ATOM 4078 C CA . ALA A 1 513 ? 35.975 5.956 -34.905 1.00 93.00 513 ALA A CA 1
ATOM 4079 C C . ALA A 1 513 ? 37.150 5.042 -34.514 1.00 93.00 513 ALA A C 1
ATOM 4081 O O . ALA A 1 513 ? 38.161 5.024 -35.207 1.00 93.00 513 ALA A O 1
ATOM 4082 N N . ASP A 1 514 ? 37.024 4.295 -33.417 1.00 94.25 514 ASP A N 1
ATOM 4083 C CA . ASP A 1 514 ? 38.058 3.383 -32.931 1.00 94.25 514 ASP A CA 1
ATOM 4084 C C . ASP A 1 514 ? 37.819 1.944 -33.410 1.00 94.25 514 ASP A C 1
ATOM 4086 O O . ASP A 1 514 ? 38.770 1.227 -33.745 1.00 94.25 514 ASP A O 1
ATOM 4090 N N . PHE A 1 515 ? 36.552 1.504 -33.399 1.00 95.06 515 PHE A N 1
ATOM 4091 C CA . PHE A 1 515 ? 36.203 0.114 -33.688 1.00 95.06 515 PHE A CA 1
ATOM 4092 C C . PHE A 1 515 ? 35.878 -0.165 -35.154 1.00 95.06 515 PHE A C 1
ATOM 4094 O O . PHE A 1 515 ? 35.982 -1.321 -35.550 1.00 95.06 515 PHE A O 1
ATOM 4101 N N . LEU A 1 516 ? 35.488 0.825 -35.963 1.00 96.06 516 LEU A N 1
ATOM 4102 C CA . LEU A 1 516 ? 35.268 0.592 -37.391 1.00 96.06 516 LEU A CA 1
ATOM 4103 C C . LEU A 1 516 ? 36.604 0.496 -38.118 1.00 96.06 516 LEU A C 1
ATOM 4105 O O . LEU A 1 516 ? 37.497 1.328 -37.945 1.00 96.06 516 LEU A O 1
ATOM 4109 N N . ILE A 1 517 ? 36.724 -0.538 -38.941 1.00 95.19 517 ILE A N 1
ATOM 4110 C CA . ILE A 1 517 ? 37.874 -0.787 -39.797 1.00 95.19 517 ILE A CA 1
ATOM 4111 C C . ILE A 1 517 ? 37.434 -0.612 -41.251 1.00 95.19 517 ILE A C 1
ATOM 4113 O O . ILE A 1 517 ? 36.349 -1.038 -41.640 1.00 95.19 517 ILE A O 1
ATOM 4117 N N . TRP A 1 518 ? 38.291 0.007 -42.058 1.00 93.88 518 TRP A N 1
ATOM 4118 C CA . TRP A 1 518 ? 38.015 0.299 -43.461 1.00 93.88 518 TRP A CA 1
ATOM 4119 C C . TRP A 1 518 ? 38.905 -0.572 -44.360 1.00 93.88 518 TRP A C 1
ATOM 4121 O O . TRP A 1 518 ? 40.079 -0.244 -44.550 1.00 93.88 518 TRP A O 1
ATOM 4131 N N . PRO A 1 519 ? 38.400 -1.704 -44.891 1.00 90.50 519 PRO A N 1
ATOM 4132 C CA . PRO A 1 519 ? 39.223 -2.671 -45.629 1.00 90.50 519 PRO A CA 1
ATOM 4133 C C . PRO A 1 519 ? 39.757 -2.145 -46.963 1.00 90.50 519 PRO A C 1
ATOM 4135 O O . PRO A 1 519 ? 40.815 -2.577 -47.410 1.00 90.50 519 PRO A O 1
ATOM 4138 N N . ASN A 1 520 ? 39.065 -1.179 -47.567 1.00 88.56 520 ASN A N 1
ATOM 4139 C CA . ASN A 1 520 ? 39.391 -0.635 -48.887 1.00 88.56 520 ASN A CA 1
ATOM 4140 C C . ASN A 1 520 ? 40.123 0.722 -48.821 1.00 88.56 520 ASN A C 1
ATOM 4142 O O . ASN A 1 520 ? 40.150 1.451 -49.809 1.00 88.56 520 ASN A O 1
ATOM 4146 N N . GLY A 1 521 ? 40.713 1.069 -47.670 1.00 85.69 521 GLY A N 1
ATOM 4147 C CA . GLY A 1 521 ? 41.339 2.375 -47.429 1.00 85.69 521 GLY A CA 1
ATOM 4148 C C . GLY A 1 521 ? 40.387 3.396 -46.798 1.00 85.69 521 GLY A C 1
ATOM 4149 O O . GLY A 1 521 ? 39.290 3.049 -46.373 1.00 85.69 521 GLY A O 1
ATOM 4150 N N . GLU A 1 522 ? 40.827 4.653 -46.684 1.00 87.81 522 GLU A N 1
ATOM 4151 C CA . GLU A 1 522 ? 40.031 5.721 -46.058 1.00 87.81 522 GLU A CA 1
ATOM 4152 C C . GLU A 1 522 ? 38.721 5.970 -46.832 1.00 87.81 522 GLU A C 1
ATOM 4154 O O . GLU A 1 522 ? 38.774 6.245 -48.034 1.00 87.81 522 GLU A O 1
ATOM 4159 N N . PRO A 1 523 ? 37.553 5.907 -46.168 1.00 92.31 523 PRO A N 1
ATOM 4160 C CA . PRO A 1 523 ? 36.266 6.167 -46.803 1.00 92.31 523 PRO A CA 1
ATOM 4161 C C . PRO A 1 523 ? 36.093 7.659 -47.098 1.00 92.31 523 PRO A C 1
ATOM 4163 O O . PRO A 1 523 ? 36.726 8.519 -46.464 1.00 92.31 523 PRO A O 1
ATOM 4166 N N . SER A 1 524 ? 35.153 7.982 -47.985 1.00 94.38 524 SER A N 1
ATOM 4167 C CA . SER A 1 524 ? 34.690 9.361 -48.144 1.00 94.38 524 SER A CA 1
ATOM 4168 C C . SER A 1 524 ? 34.103 9.912 -46.836 1.00 94.38 524 SER A C 1
ATOM 4170 O O . SER A 1 524 ? 33.661 9.169 -45.952 1.00 94.38 524 SER A O 1
ATOM 4172 N N . ASP A 1 525 ? 34.070 11.238 -46.702 1.00 92.75 525 ASP A N 1
ATOM 4173 C CA . ASP A 1 525 ? 33.498 11.893 -45.519 1.00 92.75 525 ASP A CA 1
ATOM 4174 C C . ASP A 1 525 ? 32.018 11.541 -45.313 1.00 92.75 525 ASP A C 1
ATOM 4176 O O . ASP A 1 525 ? 31.553 11.435 -44.175 1.00 92.75 525 ASP A O 1
ATOM 4180 N N . ASP A 1 526 ? 31.283 11.322 -46.404 1.00 92.94 526 ASP A N 1
ATOM 4181 C CA . ASP A 1 526 ? 29.869 10.957 -46.375 1.00 92.94 526 ASP A CA 1
ATOM 4182 C C . ASP A 1 526 ? 29.663 9.509 -45.912 1.00 92.94 526 ASP A C 1
ATOM 4184 O O . ASP A 1 526 ? 28.858 9.277 -45.010 1.00 92.94 526 ASP A O 1
ATOM 4188 N N . GLU A 1 527 ? 30.431 8.553 -46.444 1.00 92.31 527 GLU A N 1
ATOM 4189 C CA . GLU A 1 527 ? 30.408 7.150 -45.997 1.00 92.31 527 GLU A CA 1
ATOM 4190 C C . GLU A 1 527 ? 30.785 7.033 -44.518 1.00 92.31 527 GLU A C 1
ATOM 4192 O O . GLU A 1 527 ? 30.087 6.388 -43.732 1.00 92.31 527 GLU A O 1
ATOM 4197 N N . ARG A 1 528 ? 31.850 7.731 -44.105 1.00 94.69 528 ARG A N 1
ATOM 4198 C CA . ARG A 1 528 ? 32.304 7.774 -42.710 1.00 94.69 528 ARG A CA 1
ATOM 4199 C C . ARG A 1 528 ? 31.223 8.324 -41.789 1.00 94.69 528 ARG A C 1
ATOM 4201 O O . ARG A 1 528 ? 30.946 7.751 -40.735 1.00 94.69 528 ARG A O 1
ATOM 4208 N N . ARG A 1 529 ? 30.604 9.440 -42.182 1.00 93.81 529 ARG A N 1
ATOM 4209 C CA . ARG A 1 529 ? 29.532 10.076 -41.414 1.00 93.81 529 ARG A CA 1
ATOM 4210 C C . ARG A 1 529 ? 28.320 9.156 -41.306 1.00 93.81 529 ARG A C 1
ATOM 4212 O O . ARG A 1 529 ? 27.812 8.999 -40.200 1.00 93.81 529 ARG A O 1
ATOM 4219 N N . ASN A 1 530 ? 27.884 8.534 -42.400 1.00 94.38 530 ASN A N 1
ATOM 4220 C CA . ASN A 1 530 ? 26.734 7.629 -42.404 1.00 94.38 530 ASN A CA 1
ATOM 4221 C C . ASN A 1 530 ? 26.976 6.411 -41.504 1.00 94.38 530 ASN A C 1
ATOM 4223 O O . ASN A 1 530 ? 26.136 6.114 -40.657 1.00 94.38 530 ASN A O 1
ATOM 4227 N N . ALA A 1 531 ? 28.160 5.795 -41.585 1.00 95.38 531 ALA A N 1
ATOM 4228 C CA . ALA A 1 531 ? 28.549 4.697 -40.705 1.00 95.38 531 ALA A CA 1
ATOM 4229 C C . ALA A 1 531 ? 28.544 5.114 -39.226 1.00 95.38 531 ALA A C 1
ATOM 4231 O O . ALA A 1 531 ? 27.992 4.421 -38.371 1.00 95.38 531 ALA A O 1
ATOM 4232 N N . TYR A 1 532 ? 29.122 6.273 -38.896 1.00 96.12 532 TYR A N 1
ATOM 4233 C CA . TYR A 1 532 ? 29.135 6.760 -37.514 1.00 96.12 532 TYR A CA 1
ATOM 4234 C C . TYR A 1 532 ? 27.725 7.047 -37.003 1.00 96.12 532 TYR A C 1
ATOM 4236 O O . TYR A 1 532 ? 27.407 6.679 -35.873 1.00 96.12 532 TYR A O 1
ATOM 4244 N N . VAL A 1 533 ? 26.874 7.671 -37.821 1.00 95.44 533 VAL A N 1
ATOM 4245 C CA . VAL A 1 533 ? 25.475 7.944 -37.472 1.00 95.44 533 VAL A CA 1
ATOM 4246 C C . VAL A 1 533 ? 24.706 6.645 -37.263 1.00 95.44 533 VAL A C 1
ATOM 4248 O O . VAL A 1 533 ? 23.990 6.536 -36.268 1.00 95.44 533 VAL A O 1
ATOM 4251 N N . PHE A 1 534 ? 24.895 5.649 -38.131 1.00 95.75 534 PHE A N 1
ATOM 4252 C CA . PHE A 1 534 ? 24.290 4.330 -37.980 1.00 95.75 534 PHE A CA 1
ATOM 4253 C C . PHE A 1 534 ? 24.682 3.697 -36.644 1.00 95.75 534 PHE A C 1
ATOM 4255 O O . PHE A 1 534 ? 23.808 3.391 -35.837 1.00 95.75 534 PHE A O 1
ATOM 4262 N N . TRP A 1 535 ? 25.981 3.571 -36.356 1.00 96.00 535 TRP A N 1
ATOM 4263 C CA . TRP A 1 535 ? 26.458 2.894 -35.148 1.00 96.00 535 TRP A CA 1
ATOM 4264 C C . TRP A 1 535 ? 26.153 3.662 -33.864 1.00 96.00 535 TRP A C 1
ATOM 4266 O O . TRP A 1 535 ? 25.821 3.045 -32.852 1.00 96.00 535 TRP A O 1
ATOM 4276 N N . HIS A 1 536 ? 26.210 4.994 -33.876 1.00 94.50 536 HIS A N 1
ATOM 4277 C CA . HIS A 1 536 ? 25.755 5.798 -32.742 1.00 94.50 536 HIS A CA 1
ATOM 4278 C C . HIS A 1 536 ? 24.237 5.760 -32.568 1.00 94.50 536 HIS A C 1
ATOM 4280 O O . HIS A 1 536 ? 23.756 5.904 -31.444 1.00 94.50 536 HIS A O 1
ATOM 4286 N N . GLY A 1 537 ? 23.493 5.599 -33.664 1.00 94.19 537 GLY A N 1
ATOM 4287 C CA . GLY A 1 537 ? 22.046 5.792 -33.739 1.00 94.19 537 GLY A CA 1
ATOM 4288 C C . GLY A 1 537 ? 21.612 7.255 -33.569 1.00 94.19 537 GLY A C 1
ATOM 4289 O O . GLY A 1 537 ? 20.430 7.534 -33.385 1.00 94.19 537 GLY A O 1
ATOM 4290 N N . LEU A 1 538 ? 22.565 8.191 -33.599 1.00 94.50 538 LEU A N 1
ATOM 4291 C CA . LEU A 1 538 ? 22.385 9.623 -33.365 1.00 94.50 538 LEU A CA 1
ATOM 4292 C C . LEU A 1 538 ? 23.253 10.421 -34.349 1.00 94.50 538 LEU A C 1
ATOM 4294 O O . LEU A 1 538 ? 24.312 9.943 -34.756 1.00 94.50 538 LEU A O 1
ATOM 4298 N N . PRO A 1 539 ? 22.882 11.673 -34.684 1.00 93.44 539 PRO A N 1
ATOM 4299 C CA . PRO A 1 539 ? 23.633 12.493 -35.642 1.00 93.44 539 PRO A CA 1
ATOM 4300 C C . PRO A 1 539 ? 25.028 12.913 -35.148 1.00 93.44 539 PRO A C 1
ATOM 4302 O O . PRO A 1 539 ? 25.816 13.472 -35.909 1.00 93.44 539 PRO A O 1
ATOM 4305 N N . ARG A 1 540 ? 25.324 12.713 -33.859 1.00 90.81 540 ARG A N 1
ATOM 4306 C CA . ARG A 1 540 ? 26.609 13.016 -33.220 1.00 90.81 540 ARG A CA 1
ATOM 4307 C C . ARG A 1 540 ? 26.946 11.940 -32.183 1.00 90.81 540 ARG A C 1
ATOM 4309 O O . ARG A 1 540 ? 26.018 11.330 -31.649 1.00 90.81 540 ARG A O 1
ATOM 4316 N N . PRO A 1 541 ? 28.235 11.751 -31.845 1.00 89.62 541 PRO A N 1
ATOM 4317 C CA . PRO A 1 541 ? 28.640 10.820 -30.800 1.00 89.62 541 PRO A CA 1
ATOM 4318 C C . PRO A 1 541 ? 27.962 11.120 -29.460 1.00 89.62 541 PRO A C 1
ATOM 4320 O O . PRO A 1 541 ? 27.965 12.260 -28.993 1.00 89.62 541 PRO A O 1
ATOM 4323 N N . GLY A 1 542 ? 27.423 10.081 -28.824 1.00 85.56 542 GLY A N 1
ATOM 4324 C CA . GLY A 1 542 ? 26.813 10.140 -27.498 1.00 85.56 542 GLY A CA 1
ATOM 4325 C C . GLY A 1 542 ? 27.171 8.906 -26.673 1.00 85.56 542 GLY A C 1
ATOM 4326 O O . GLY A 1 542 ? 27.419 7.831 -27.219 1.00 85.56 542 GLY A O 1
ATOM 4327 N N . ARG A 1 543 ? 27.221 9.062 -25.346 1.00 91.69 543 ARG A N 1
ATOM 4328 C CA . ARG A 1 543 ? 27.329 7.936 -24.409 1.00 91.69 543 ARG A CA 1
ATOM 4329 C C . ARG A 1 543 ? 25.924 7.520 -23.991 1.00 91.69 543 ARG A C 1
ATOM 4331 O O . ARG A 1 543 ? 25.123 8.381 -23.631 1.00 91.69 543 ARG A O 1
ATOM 4338 N N . TYR A 1 544 ? 25.659 6.221 -24.008 1.00 94.88 544 TYR A N 1
ATOM 4339 C CA . TYR A 1 544 ? 24.419 5.666 -23.489 1.00 94.88 544 TYR A CA 1
ATOM 4340 C C . TYR A 1 544 ? 24.506 5.587 -21.966 1.00 94.88 544 TYR A C 1
ATOM 4342 O O . TYR A 1 544 ? 25.436 4.997 -21.411 1.00 94.88 544 TYR A O 1
ATOM 4350 N N . ALA A 1 545 ? 23.548 6.218 -21.298 1.00 94.62 545 ALA A N 1
ATOM 4351 C CA . ALA A 1 545 ? 23.299 6.038 -19.878 1.00 94.62 545 ALA A CA 1
ATOM 4352 C C . ALA A 1 545 ? 22.306 4.889 -19.693 1.00 94.62 545 ALA A C 1
ATOM 4354 O O . ALA A 1 545 ? 21.373 4.736 -20.484 1.00 94.62 545 ALA A O 1
ATOM 4355 N N . ALA A 1 546 ? 22.509 4.082 -18.658 1.00 94.25 546 ALA A N 1
ATOM 4356 C CA . ALA A 1 546 ? 21.556 3.055 -18.283 1.00 94.25 546 ALA A CA 1
ATOM 4357 C C . ALA A 1 546 ? 20.327 3.696 -17.611 1.00 94.25 546 ALA A C 1
ATOM 4359 O O . ALA A 1 546 ? 20.416 4.668 -16.860 1.00 94.25 546 ALA A O 1
ATOM 4360 N N . GLY A 1 547 ? 19.161 3.176 -17.961 1.00 91.00 547 GLY A N 1
ATOM 4361 C CA . GLY A 1 547 ? 17.847 3.568 -17.484 1.00 91.00 547 GLY A CA 1
ATOM 4362 C C . GLY A 1 547 ? 17.213 2.432 -16.690 1.00 91.00 547 GLY A C 1
ATOM 4363 O O . GLY A 1 547 ? 17.863 1.774 -15.885 1.00 91.00 547 GLY A O 1
ATOM 4364 N N . ALA A 1 548 ? 15.918 2.197 -16.893 1.00 89.06 548 ALA A N 1
ATOM 4365 C CA . ALA A 1 548 ? 15.193 1.177 -16.143 1.00 89.06 548 ALA A CA 1
ATOM 4366 C C . ALA A 1 548 ? 15.406 -0.235 -16.713 1.00 89.06 548 ALA A C 1
ATOM 4368 O O . ALA A 1 548 ? 15.410 -0.430 -17.931 1.00 89.06 548 ALA A O 1
ATOM 4369 N N . ARG A 1 549 ? 15.461 -1.232 -15.821 1.00 91.44 549 ARG A N 1
ATOM 4370 C CA . ARG A 1 549 ? 15.241 -2.638 -16.185 1.00 91.44 549 ARG A CA 1
ATOM 4371 C C . ARG A 1 549 ? 13.756 -2.877 -16.454 1.00 91.44 549 ARG A C 1
ATOM 4373 O O . ARG A 1 549 ? 12.908 -2.422 -15.680 1.00 91.44 549 ARG A O 1
ATOM 4380 N N . ARG A 1 550 ? 13.434 -3.561 -17.550 1.00 91.88 550 ARG A N 1
ATOM 4381 C CA . ARG A 1 550 ? 12.062 -3.857 -17.981 1.00 91.88 550 ARG A CA 1
ATOM 4382 C C . ARG A 1 550 ? 11.957 -5.274 -18.515 1.00 91.88 550 ARG A C 1
ATOM 4384 O O . ARG A 1 550 ? 12.862 -5.747 -19.184 1.00 91.88 550 ARG A O 1
ATOM 4391 N N . TYR A 1 551 ? 10.808 -5.892 -18.283 1.00 93.69 551 TYR A N 1
ATOM 4392 C CA . TYR A 1 551 ? 10.433 -7.144 -18.924 1.00 93.69 551 TYR A CA 1
ATOM 4393 C C . TYR A 1 551 ? 9.579 -6.822 -20.151 1.00 93.69 551 TYR A C 1
ATOM 4395 O O . TYR A 1 551 ? 8.464 -6.313 -20.010 1.00 93.69 551 TYR A O 1
ATOM 4403 N N . LEU A 1 552 ? 10.119 -7.041 -21.350 1.00 94.31 552 LEU A N 1
ATOM 4404 C CA . LEU A 1 552 ? 9.452 -6.732 -22.617 1.00 94.31 552 LEU A CA 1
ATOM 4405 C C . LEU A 1 552 ? 8.942 -8.007 -23.284 1.00 94.31 552 LEU A C 1
ATOM 4407 O O . LEU A 1 552 ? 9.635 -9.018 -23.328 1.00 94.31 552 LEU A O 1
ATOM 4411 N N . ARG A 1 553 ? 7.721 -7.959 -23.815 1.00 93.00 553 ARG A N 1
ATOM 4412 C CA . ARG A 1 553 ? 7.076 -9.101 -24.471 1.00 93.00 553 ARG A CA 1
ATOM 4413 C C . ARG A 1 553 ? 7.034 -8.869 -25.973 1.00 93.00 553 ARG A C 1
ATOM 4415 O O . ARG A 1 553 ? 6.523 -7.843 -26.412 1.00 93.00 553 ARG A O 1
ATOM 4422 N N . PHE A 1 554 ? 7.519 -9.849 -26.726 1.00 92.38 554 PHE A N 1
ATOM 4423 C CA . PHE A 1 554 ? 7.487 -9.877 -28.187 1.00 92.38 554 PHE A CA 1
ATOM 4424 C C . PHE A 1 554 ? 6.919 -11.223 -28.647 1.00 92.38 554 PHE A C 1
ATOM 4426 O O . PHE A 1 554 ? 7.100 -12.216 -27.938 1.00 92.38 554 PHE A O 1
ATOM 4433 N N . PRO A 1 555 ? 6.274 -11.304 -29.824 1.00 89.81 555 PRO A N 1
ATOM 4434 C CA . PRO A 1 555 ? 5.683 -12.538 -30.352 1.00 89.81 555 PRO A CA 1
ATOM 4435 C C . PRO A 1 555 ? 6.736 -13.544 -30.869 1.00 89.81 555 PRO A C 1
ATOM 4437 O O . PRO A 1 555 ? 6.514 -14.225 -31.863 1.00 89.81 555 PRO A O 1
ATOM 4440 N N . LEU A 1 556 ? 7.892 -13.627 -30.206 1.00 90.62 556 LEU A N 1
ATOM 4441 C CA . LEU A 1 556 ? 8.994 -14.546 -30.507 1.00 90.62 556 LEU A CA 1
ATOM 4442 C C . LEU A 1 556 ? 9.018 -15.743 -29.558 1.00 90.62 556 LEU A C 1
ATOM 4444 O O . LEU A 1 556 ? 9.417 -16.838 -29.942 1.00 90.62 556 LEU A O 1
ATOM 4448 N N . ARG A 1 557 ? 8.603 -15.530 -28.305 1.00 91.69 557 ARG A N 1
ATOM 4449 C CA . ARG A 1 557 ? 8.508 -16.560 -27.270 1.00 91.69 557 ARG A CA 1
ATOM 4450 C C . ARG A 1 557 ? 7.451 -16.168 -26.242 1.00 91.69 557 ARG A C 1
ATOM 4452 O O . ARG A 1 557 ? 6.996 -15.027 -26.209 1.00 91.69 557 ARG A O 1
ATOM 4459 N N . ARG A 1 558 ? 7.060 -17.122 -25.395 1.00 90.69 558 ARG A N 1
ATOM 4460 C CA . ARG A 1 558 ? 6.088 -16.872 -24.321 1.00 90.69 558 ARG A CA 1
ATOM 4461 C C . ARG A 1 558 ? 6.655 -15.956 -23.232 1.00 90.69 558 ARG A C 1
ATOM 4463 O O . ARG A 1 558 ? 5.952 -15.064 -22.759 1.00 90.69 558 ARG A O 1
ATOM 4470 N N . ASP A 1 559 ? 7.904 -16.196 -22.847 1.00 93.94 559 ASP A N 1
ATOM 4471 C CA . ASP A 1 559 ? 8.559 -15.485 -21.755 1.00 93.94 559 ASP A CA 1
ATOM 4472 C C . ASP A 1 559 ? 9.035 -14.096 -22.180 1.00 93.94 559 ASP A C 1
ATOM 4474 O O . ASP A 1 559 ? 9.577 -13.896 -23.268 1.00 93.94 559 ASP A O 1
ATOM 4478 N N . ALA A 1 560 ? 8.858 -13.117 -21.298 1.00 94.69 560 ALA A N 1
ATOM 4479 C CA . ALA A 1 560 ? 9.388 -11.785 -21.516 1.00 94.69 560 ALA A CA 1
ATOM 4480 C C . ALA A 1 560 ? 10.924 -11.807 -21.593 1.00 94.69 560 ALA A C 1
ATOM 4482 O O . ALA A 1 560 ? 11.594 -12.634 -20.975 1.00 94.69 560 ALA A O 1
ATOM 4483 N N . PHE A 1 561 ? 11.487 -10.874 -22.348 1.00 94.69 561 PHE A N 1
ATOM 4484 C CA . PHE A 1 561 ? 12.915 -10.584 -22.342 1.00 94.69 561 PHE A CA 1
ATOM 4485 C C . PHE A 1 561 ? 13.220 -9.630 -21.195 1.00 94.69 561 PHE A C 1
ATOM 4487 O O . PHE A 1 561 ? 12.547 -8.604 -21.046 1.00 94.69 561 PHE A O 1
ATOM 4494 N N . HIS A 1 562 ? 14.228 -9.955 -20.388 1.00 94.75 562 HIS A N 1
ATOM 4495 C CA . HIS A 1 562 ? 14.722 -9.044 -19.366 1.00 94.75 562 HIS A CA 1
ATOM 4496 C C . HIS A 1 562 ? 15.696 -8.060 -20.015 1.00 94.75 562 HIS A C 1
ATOM 4498 O O . HIS A 1 562 ? 16.752 -8.439 -20.520 1.00 94.75 562 HIS A O 1
ATOM 4504 N N . CYS A 1 563 ? 15.311 -6.787 -20.054 1.00 95.25 563 CYS A N 1
ATOM 4505 C CA . CYS A 1 563 ? 16.022 -5.768 -20.809 1.00 95.25 563 CYS A CA 1
ATOM 4506 C C . CYS A 1 563 ? 16.479 -4.616 -19.921 1.00 95.25 563 CYS A C 1
ATOM 4508 O O . CYS A 1 563 ? 15.723 -4.130 -19.077 1.00 95.25 563 CYS A O 1
ATOM 4510 N N . LEU A 1 564 ? 17.675 -4.101 -20.188 1.00 95.38 564 LEU A N 1
ATOM 4511 C CA . LEU A 1 564 ? 18.150 -2.834 -19.651 1.00 95.38 564 LEU A CA 1
ATOM 4512 C C . LEU A 1 564 ? 17.938 -1.738 -20.697 1.00 95.38 564 LEU A C 1
ATOM 4514 O O . LEU A 1 564 ? 18.398 -1.840 -21.828 1.00 95.38 564 LEU A O 1
ATOM 4518 N N . GLN A 1 565 ? 17.224 -0.674 -20.342 1.00 95.94 565 GLN A N 1
ATOM 4519 C CA . GLN A 1 565 ? 17.122 0.492 -21.214 1.00 95.94 565 GLN A CA 1
ATOM 4520 C C . GLN A 1 565 ? 18.456 1.246 -21.218 1.00 95.94 565 GLN A C 1
ATOM 4522 O O . GLN A 1 565 ? 18.915 1.668 -20.166 1.00 95.94 565 GLN A O 1
ATOM 4527 N N . GLY A 1 566 ? 19.049 1.475 -22.380 1.00 95.44 566 GLY A N 1
ATOM 4528 C CA . GLY A 1 566 ? 20.088 2.473 -22.604 1.00 95.44 566 GLY A CA 1
ATOM 4529 C C . GLY A 1 566 ? 19.504 3.686 -23.302 1.00 95.44 566 GLY A C 1
ATOM 4530 O O . GLY A 1 566 ? 18.703 3.533 -24.217 1.00 95.44 566 GLY A O 1
ATOM 4531 N N . TYR A 1 567 ? 19.907 4.893 -22.920 1.00 95.75 567 TYR A N 1
ATOM 4532 C CA . TYR A 1 567 ? 19.491 6.098 -23.631 1.00 95.75 567 TYR A CA 1
ATOM 4533 C C . TYR A 1 567 ? 20.644 7.068 -23.850 1.00 95.75 567 TYR A C 1
ATOM 4535 O O . TYR A 1 567 ? 21.492 7.268 -22.980 1.00 95.75 567 TYR A O 1
ATOM 4543 N N . ALA A 1 568 ? 20.650 7.706 -25.014 1.00 96.19 568 ALA A N 1
ATOM 4544 C CA . ALA A 1 568 ? 21.584 8.765 -25.362 1.00 96.19 568 ALA A CA 1
ATOM 4545 C C . ALA A 1 568 ? 20.818 9.977 -25.905 1.00 96.19 568 ALA A C 1
ATOM 4547 O O . ALA A 1 568 ? 19.730 9.857 -26.472 1.00 96.19 568 ALA A O 1
ATOM 4548 N N . THR A 1 569 ? 21.354 11.179 -25.692 1.00 95.44 569 THR A N 1
ATOM 4549 C CA . THR A 1 569 ? 20.739 12.423 -26.171 1.00 95.44 569 THR A CA 1
ATOM 4550 C C . THR A 1 569 ? 21.808 13.384 -26.668 1.00 95.44 569 THR A C 1
ATOM 4552 O O . THR A 1 569 ? 22.789 13.633 -25.969 1.00 95.44 569 THR A O 1
ATOM 4555 N N . VAL A 1 570 ? 21.605 13.942 -27.861 1.00 95.50 570 VAL A N 1
ATOM 4556 C CA . VAL A 1 570 ? 22.481 14.958 -28.461 1.00 95.50 570 VAL A CA 1
ATOM 4557 C C . VAL A 1 570 ? 21.653 16.104 -29.029 1.00 95.50 570 VAL A C 1
ATOM 4559 O O . VAL A 1 570 ? 20.507 15.917 -29.432 1.00 95.50 570 VAL A O 1
ATOM 4562 N N . SER A 1 571 ? 22.230 17.303 -29.076 1.00 94.31 571 SER A N 1
ATOM 4563 C CA . SER A 1 571 ? 21.591 18.471 -29.680 1.00 94.31 571 SER A CA 1
ATOM 4564 C C . SER A 1 571 ? 22.273 18.885 -30.984 1.00 94.31 571 SER A C 1
ATOM 4566 O O . SER A 1 571 ? 23.501 18.859 -31.121 1.00 94.31 571 SER A O 1
ATOM 4568 N N . THR A 1 572 ? 21.459 19.289 -31.956 1.00 93.69 572 THR A N 1
ATOM 4569 C CA . THR A 1 572 ? 21.888 19.879 -33.230 1.00 93.69 572 THR A CA 1
ATOM 4570 C C . THR A 1 572 ? 21.155 21.198 -33.462 1.00 93.69 572 THR A C 1
ATOM 4572 O O . THR A 1 572 ? 20.179 21.498 -32.779 1.00 93.69 572 THR A O 1
ATOM 4575 N N . ARG A 1 573 ? 21.608 21.993 -34.434 1.00 92.69 573 ARG A N 1
ATOM 4576 C CA . ARG A 1 573 ? 20.850 23.147 -34.935 1.00 92.69 573 ARG A CA 1
ATOM 4577 C C . ARG A 1 573 ? 20.323 22.840 -36.329 1.00 92.69 573 ARG A C 1
ATOM 4579 O O . ARG A 1 573 ? 21.048 22.232 -37.114 1.00 92.69 573 ARG A O 1
ATOM 4586 N N . ASN A 1 574 ? 19.080 23.212 -36.613 1.00 87.38 574 ASN A N 1
ATOM 4587 C CA . ASN A 1 574 ? 18.529 23.133 -37.966 1.00 87.38 574 ASN A CA 1
ATOM 4588 C C . ASN A 1 574 ? 19.000 24.326 -38.826 1.00 87.38 574 ASN A C 1
ATOM 4590 O O . ASN A 1 574 ? 19.737 25.197 -38.359 1.00 87.38 574 ASN A O 1
ATOM 4594 N N . ALA A 1 575 ? 18.559 24.372 -40.086 1.00 85.44 575 ALA A N 1
ATOM 4595 C CA . ALA A 1 575 ? 18.915 25.434 -41.030 1.00 85.44 575 ALA A CA 1
ATOM 4596 C C . ALA A 1 575 ? 18.438 26.837 -40.598 1.00 85.44 575 ALA A C 1
ATOM 4598 O O . ALA A 1 575 ? 19.056 27.830 -40.970 1.00 85.44 575 ALA A O 1
ATOM 4599 N N . THR A 1 576 ? 17.376 26.929 -39.791 1.00 86.75 576 THR A N 1
ATOM 4600 C CA . THR A 1 576 ? 16.856 28.188 -39.231 1.00 86.75 576 THR A CA 1
ATOM 4601 C C . THR A 1 576 ? 17.534 28.575 -37.907 1.00 86.75 576 THR A C 1
ATOM 4603 O O . THR A 1 576 ? 17.222 29.615 -37.333 1.00 86.75 576 THR A O 1
ATOM 4606 N N . GLY A 1 577 ? 18.495 27.773 -37.427 1.00 88.12 577 GLY A N 1
ATOM 4607 C CA . GLY A 1 577 ? 19.272 28.016 -36.208 1.00 88.12 577 GLY A CA 1
ATOM 4608 C C . GLY A 1 577 ? 18.623 27.515 -34.912 1.00 88.12 577 GLY A C 1
ATOM 4609 O O . GLY A 1 577 ? 19.223 27.660 -33.838 1.00 88.12 577 GLY A O 1
ATOM 4610 N N . GLU A 1 578 ? 17.443 26.903 -34.994 1.00 90.56 578 GLU A N 1
ATOM 4611 C CA . GLU A 1 578 ? 16.698 26.347 -33.866 1.00 90.56 578 GLU A CA 1
ATOM 4612 C C . GLU A 1 578 ? 17.343 25.056 -33.351 1.00 90.56 578 GLU A C 1
ATOM 4614 O O . GLU A 1 578 ? 17.873 24.241 -34.110 1.00 90.56 578 GLU A O 1
ATOM 4619 N N . THR A 1 579 ? 17.286 24.860 -32.033 1.00 94.62 579 THR A N 1
ATOM 4620 C CA . THR A 1 579 ? 17.815 23.661 -31.380 1.00 94.62 579 THR A CA 1
ATOM 4621 C C . THR A 1 579 ? 16.877 22.477 -31.590 1.00 94.62 579 THR A C 1
ATOM 4623 O O . THR A 1 579 ? 15.711 22.527 -31.200 1.00 94.62 579 THR A O 1
ATOM 4626 N N . LEU A 1 580 ? 17.425 21.389 -32.124 1.00 95.44 580 LEU A N 1
ATOM 4627 C CA . LEU A 1 580 ? 16.799 20.075 -32.196 1.00 95.44 580 LEU A CA 1
ATOM 4628 C C . LEU A 1 580 ? 17.483 19.133 -31.207 1.00 95.44 580 LEU A C 1
ATOM 4630 O O . LEU A 1 580 ? 18.713 19.091 -31.129 1.00 95.44 580 LEU A O 1
ATOM 4634 N N . ILE A 1 581 ? 16.692 18.378 -30.456 1.00 96.00 581 ILE A N 1
ATOM 4635 C CA . ILE A 1 581 ? 17.158 17.380 -29.496 1.00 96.00 581 ILE A CA 1
ATOM 4636 C C . ILE A 1 581 ? 16.854 16.000 -30.075 1.00 96.00 581 ILE A C 1
ATOM 4638 O O . ILE A 1 581 ? 15.697 15.653 -30.291 1.00 96.00 581 ILE A O 1
ATOM 4642 N N . HIS A 1 582 ? 17.901 15.216 -30.308 1.00 96.31 582 HIS A N 1
ATOM 4643 C CA . HIS A 1 582 ? 17.809 13.832 -30.762 1.00 96.31 582 HIS A CA 1
ATOM 4644 C C . HIS A 1 582 ? 18.015 12.922 -29.566 1.00 96.31 582 HIS A C 1
ATOM 4646 O O . HIS A 1 582 ? 19.047 13.009 -28.897 1.00 96.31 582 HIS A O 1
ATOM 4652 N N . ARG A 1 583 ? 17.046 12.055 -29.298 1.00 95.94 583 ARG A N 1
ATOM 4653 C CA . ARG A 1 583 ? 17.115 11.039 -28.252 1.00 95.94 583 ARG A CA 1
ATOM 4654 C C . ARG A 1 583 ? 16.930 9.669 -28.882 1.00 95.94 583 ARG A C 1
ATOM 4656 O O . ARG A 1 583 ? 16.047 9.495 -29.714 1.00 95.94 583 ARG A O 1
ATOM 4663 N N . LEU A 1 584 ? 17.740 8.712 -28.455 1.00 96.69 584 LEU A N 1
ATOM 4664 C CA . LEU A 1 584 ? 17.553 7.309 -28.789 1.00 96.69 584 LEU A CA 1
ATOM 4665 C C . LEU A 1 584 ? 17.538 6.502 -27.499 1.00 96.69 584 LEU A C 1
ATOM 4667 O O . LEU A 1 584 ? 18.472 6.589 -26.702 1.00 96.69 584 LEU A O 1
ATOM 4671 N N . ASP A 1 585 ? 16.467 5.743 -27.312 1.00 96.94 585 ASP A N 1
ATOM 4672 C CA . ASP A 1 585 ? 16.356 4.702 -26.306 1.00 96.94 585 ASP A CA 1
ATOM 4673 C C . ASP A 1 585 ? 16.525 3.336 -26.991 1.00 96.94 585 ASP A C 1
ATOM 4675 O O . ASP A 1 585 ? 15.821 3.026 -27.950 1.00 96.94 585 ASP A O 1
ATOM 4679 N N . ALA A 1 586 ? 17.460 2.525 -26.507 1.00 96.25 586 ALA A N 1
ATOM 4680 C CA . ALA A 1 586 ? 17.730 1.171 -26.975 1.00 96.25 586 ALA A CA 1
ATOM 4681 C C . ALA A 1 586 ? 17.588 0.200 -25.802 1.00 96.25 586 ALA A C 1
ATOM 4683 O O . ALA A 1 586 ? 18.220 0.386 -24.765 1.00 96.25 586 ALA A O 1
ATOM 4684 N N . TRP A 1 587 ? 16.753 -0.826 -25.931 1.00 96.94 587 TRP A N 1
ATOM 4685 C CA . TRP A 1 587 ? 16.582 -1.835 -24.887 1.00 96.94 587 TRP A CA 1
ATOM 4686 C C . TRP A 1 587 ? 17.488 -3.010 -25.173 1.00 96.94 587 TRP A C 1
ATOM 4688 O O . TRP A 1 587 ? 17.254 -3.755 -26.129 1.00 96.94 587 TRP A O 1
ATOM 4698 N N . SER A 1 588 ? 18.508 -3.159 -24.333 1.00 94.25 588 SER A N 1
ATOM 4699 C CA . SER A 1 588 ? 19.488 -4.213 -24.472 1.00 94.25 588 SER A CA 1
ATOM 4700 C C . SER A 1 588 ? 19.081 -5.473 -23.727 1.00 94.25 588 SER A C 1
ATOM 4702 O O . SER A 1 588 ? 18.589 -5.396 -22.601 1.00 94.25 588 SER A O 1
ATOM 4704 N N . CYS A 1 589 ? 19.304 -6.631 -24.338 1.00 94.00 589 CYS A N 1
ATOM 4705 C CA . CYS A 1 589 ? 19.021 -7.941 -23.758 1.00 94.00 589 CYS A CA 1
ATOM 4706 C C . CYS A 1 589 ? 20.111 -8.918 -24.190 1.00 94.00 589 CYS A C 1
ATOM 4708 O O . CYS A 1 589 ? 20.372 -9.039 -25.378 1.00 94.00 589 CYS A O 1
ATOM 4710 N N . GLU A 1 590 ? 20.756 -9.601 -23.252 1.00 90.56 590 GLU A N 1
ATOM 4711 C CA . GLU A 1 590 ? 21.874 -10.504 -23.571 1.00 90.56 590 GLU A CA 1
ATOM 4712 C C . GLU A 1 590 ? 21.424 -11.785 -24.283 1.00 90.56 590 GLU A C 1
ATOM 4714 O O . GLU A 1 590 ? 22.205 -12.399 -25.001 1.00 90.56 590 GLU A O 1
ATOM 4719 N N . GLU A 1 591 ? 20.145 -12.134 -24.149 1.00 92.25 591 GLU A N 1
ATOM 4720 C CA . GLU A 1 591 ? 19.527 -13.335 -24.719 1.00 92.25 591 GLU A CA 1
ATOM 4721 C C . GLU A 1 591 ? 19.262 -13.226 -26.234 1.00 92.25 591 GLU A C 1
ATOM 4723 O O . GLU A 1 591 ? 18.697 -14.148 -26.822 1.00 92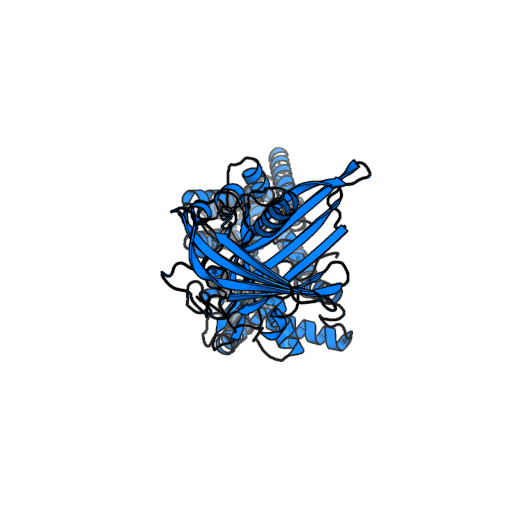.25 591 GLU A O 1
ATOM 4728 N N . VAL A 1 592 ? 19.608 -12.106 -26.887 1.00 94.38 592 VAL A N 1
ATOM 4729 C CA . VAL A 1 592 ? 19.372 -11.908 -28.328 1.00 94.38 592 VAL A CA 1
ATOM 4730 C C . VAL A 1 592 ? 20.646 -11.505 -29.081 1.00 94.38 592 VAL A C 1
ATOM 4732 O O . VAL A 1 592 ? 21.479 -10.769 -28.537 1.00 94.38 592 VAL A O 1
ATOM 4735 N N . PRO A 1 593 ? 20.808 -11.919 -30.355 1.00 96.00 593 PRO A N 1
ATOM 4736 C CA . PRO A 1 593 ? 21.899 -11.451 -31.206 1.00 96.00 593 PRO A CA 1
ATOM 4737 C C . PRO A 1 593 ? 21.952 -9.924 -31.267 1.00 96.00 593 PRO A C 1
ATOM 4739 O O . PRO A 1 593 ? 20.916 -9.260 -31.322 1.00 96.00 593 PRO A O 1
ATOM 4742 N N . PHE A 1 594 ? 23.161 -9.360 -31.220 1.00 95.94 594 PHE A N 1
ATOM 4743 C CA . PHE A 1 594 ? 23.427 -7.911 -31.169 1.00 95.94 594 PHE A CA 1
ATOM 4744 C C . PHE A 1 594 ? 22.895 -7.182 -29.926 1.00 95.94 594 PHE A C 1
ATOM 4746 O O . PHE A 1 594 ? 23.179 -6.000 -29.705 1.00 95.94 594 PHE A O 1
ATOM 4753 N N . GLY A 1 595 ? 22.179 -7.902 -29.069 1.00 94.31 595 GLY A N 1
ATOM 4754 C CA . GLY A 1 595 ? 21.815 -7.489 -27.737 1.00 94.31 595 GLY A CA 1
ATOM 4755 C C . GLY A 1 595 ? 20.809 -6.353 -27.699 1.00 94.31 595 GLY A C 1
ATOM 4756 O O . GLY A 1 595 ? 20.884 -5.552 -26.778 1.00 94.31 595 GLY A O 1
ATOM 4757 N N . VAL A 1 596 ? 19.909 -6.237 -28.680 1.00 95.06 596 VAL A N 1
ATOM 4758 C CA . VAL A 1 596 ? 18.933 -5.141 -28.780 1.00 95.06 596 VAL A CA 1
ATOM 4759 C C . VAL A 1 596 ? 17.580 -5.635 -29.279 1.00 95.06 596 VAL A C 1
ATOM 4761 O O . VAL A 1 596 ? 17.482 -6.219 -30.347 1.00 95.06 596 VAL A O 1
ATOM 4764 N N . VAL A 1 597 ? 16.515 -5.373 -28.520 1.00 96.19 597 VAL A N 1
ATOM 4765 C CA . VAL A 1 597 ? 15.154 -5.853 -28.851 1.00 96.19 597 VAL A CA 1
ATOM 4766 C C . VAL A 1 597 ? 14.182 -4.744 -29.247 1.00 96.19 597 VAL A C 1
ATOM 4768 O O . VAL A 1 597 ? 13.132 -5.003 -29.832 1.00 96.19 597 VAL A O 1
ATOM 4771 N N . LEU A 1 598 ? 14.497 -3.498 -28.898 1.00 96.75 598 LEU A N 1
ATOM 4772 C CA . LEU A 1 598 ? 13.651 -2.341 -29.165 1.00 96.75 598 LEU A CA 1
ATOM 4773 C C . LEU A 1 598 ? 14.519 -1.091 -29.294 1.00 96.75 598 LEU A C 1
ATOM 4775 O O . LEU A 1 598 ? 15.393 -0.848 -28.461 1.00 96.75 598 LEU A O 1
ATOM 4779 N N . LEU A 1 599 ? 14.219 -0.283 -30.304 1.00 96.56 599 LEU A N 1
ATOM 4780 C CA . LEU A 1 599 ? 14.747 1.059 -30.514 1.00 96.56 599 LEU A CA 1
ATOM 4781 C C . LEU A 1 599 ? 13.591 2.058 -30.546 1.00 96.56 599 LEU A C 1
ATOM 4783 O O . LEU A 1 599 ? 12.581 1.824 -31.208 1.00 96.56 599 LEU A O 1
ATOM 4787 N N . ASP A 1 600 ? 13.751 3.186 -29.865 1.00 96.31 600 ASP A N 1
ATOM 4788 C CA . ASP A 1 600 ? 12.820 4.314 -29.893 1.00 96.31 600 ASP A CA 1
ATOM 4789 C C . ASP A 1 600 ? 13.605 5.610 -30.109 1.00 96.31 600 ASP A C 1
ATOM 4791 O O . ASP A 1 600 ? 14.273 6.122 -29.206 1.00 96.31 600 ASP A O 1
ATOM 4795 N N . ARG A 1 601 ? 13.560 6.117 -31.341 1.00 95.69 601 ARG A N 1
ATOM 4796 C CA . ARG A 1 601 ? 14.202 7.363 -31.755 1.00 95.69 601 ARG A CA 1
ATOM 4797 C C . ARG A 1 601 ? 13.198 8.492 -31.681 1.00 95.69 601 ARG A C 1
ATOM 4799 O O . ARG A 1 601 ? 12.097 8.404 -32.217 1.00 95.69 601 ARG A O 1
ATOM 4806 N N . GLN A 1 602 ? 13.600 9.585 -31.055 1.00 95.94 602 GLN A N 1
ATOM 4807 C CA . GLN A 1 602 ? 12.771 10.761 -30.860 1.00 95.94 602 GLN A CA 1
ATOM 4808 C C . GLN A 1 602 ? 13.522 12.006 -31.310 1.00 95.94 602 GLN A C 1
ATOM 4810 O O . GLN A 1 602 ? 14.644 12.272 -30.871 1.00 95.94 602 GLN A O 1
ATOM 4815 N N . LEU A 1 603 ? 12.857 12.804 -32.136 1.00 95.56 603 LEU A N 1
ATOM 4816 C CA . LEU A 1 603 ? 13.262 14.163 -32.451 1.00 95.56 603 LEU A CA 1
ATOM 4817 C C . LEU A 1 603 ? 12.368 15.117 -31.674 1.00 95.56 603 LEU A C 1
ATOM 4819 O O . LEU A 1 603 ? 11.143 15.032 -31.758 1.00 95.56 603 LEU A O 1
ATOM 4823 N N . GLN A 1 604 ? 12.972 16.027 -30.924 1.00 95.69 604 GLN A N 1
ATOM 4824 C CA . GLN A 1 604 ? 12.268 17.014 -30.118 1.00 95.69 604 GLN A CA 1
ATOM 4825 C C . GLN A 1 604 ? 12.769 18.427 -30.433 1.00 95.69 604 GLN A C 1
ATOM 4827 O O . GLN A 1 604 ? 13.907 18.613 -30.867 1.00 95.69 604 GLN A O 1
ATOM 4832 N N . ASP A 1 605 ? 11.932 19.433 -30.196 1.00 93.44 605 ASP A N 1
ATOM 4833 C CA . ASP A 1 605 ? 12.354 20.834 -30.253 1.00 93.44 605 ASP A CA 1
ATOM 4834 C C . ASP A 1 605 ? 13.157 21.246 -28.999 1.00 93.44 605 ASP A C 1
ATOM 4836 O O . ASP A 1 605 ? 13.312 20.487 -28.037 1.00 93.44 605 ASP A O 1
ATOM 4840 N N . GLY A 1 606 ? 13.649 22.488 -28.969 1.00 88.62 606 GLY A N 1
ATOM 4841 C CA . GLY A 1 606 ? 14.372 23.042 -27.818 1.00 88.62 606 GLY A CA 1
ATOM 4842 C C . GLY A 1 606 ? 13.559 23.120 -26.514 1.00 88.62 606 GLY A C 1
ATOM 4843 O O . GLY A 1 606 ? 14.143 23.335 -25.453 1.00 88.62 606 GLY A O 1
ATOM 4844 N N . ARG A 1 607 ? 12.234 22.926 -26.565 1.00 90.88 607 ARG A N 1
ATOM 4845 C CA . ARG A 1 607 ? 11.328 22.841 -25.407 1.00 90.88 607 ARG A CA 1
ATOM 4846 C C . ARG A 1 607 ? 10.956 21.394 -25.059 1.00 90.88 607 ARG A C 1
ATOM 4848 O O . ARG A 1 607 ? 10.092 21.188 -24.210 1.00 90.88 607 ARG A O 1
ATOM 4855 N N . ARG A 1 608 ? 11.621 20.402 -25.666 1.00 89.00 608 ARG A N 1
ATOM 4856 C CA . ARG A 1 608 ? 11.363 18.958 -25.517 1.00 89.00 608 ARG A CA 1
ATOM 4857 C C . ARG A 1 608 ? 9.982 18.510 -26.007 1.00 89.00 608 ARG A C 1
ATOM 4859 O O . ARG A 1 608 ? 9.488 17.462 -25.593 1.00 89.00 608 ARG A O 1
ATOM 4866 N N . ARG A 1 609 ? 9.345 19.269 -26.901 1.00 92.56 609 ARG A N 1
ATOM 4867 C CA . ARG A 1 609 ? 8.132 18.809 -27.582 1.00 92.56 609 ARG A CA 1
ATOM 4868 C C . ARG A 1 609 ? 8.521 17.813 -28.666 1.00 92.56 609 ARG A C 1
ATOM 4870 O O . ARG A 1 609 ? 9.395 18.103 -29.477 1.00 92.56 609 ARG A O 1
ATOM 4877 N N . LEU A 1 610 ? 7.853 16.662 -28.692 1.00 93.88 610 LEU A N 1
ATOM 4878 C CA . LEU A 1 610 ? 8.061 15.634 -29.710 1.00 93.88 610 LEU A CA 1
ATOM 4879 C C . LEU A 1 610 ? 7.667 16.160 -31.102 1.00 93.88 610 LEU A C 1
ATOM 4881 O O . LEU A 1 610 ? 6.533 16.599 -31.296 1.00 93.88 610 LEU A O 1
ATOM 4885 N N . LEU A 1 611 ? 8.609 16.110 -32.043 1.00 93.44 611 LEU A N 1
ATOM 4886 C CA . LEU A 1 611 ? 8.444 16.475 -33.453 1.00 93.44 611 LEU A CA 1
ATOM 4887 C C . LEU A 1 611 ? 8.286 15.234 -34.335 1.00 93.44 611 LEU A C 1
ATOM 4889 O O . LEU A 1 611 ? 7.439 15.214 -35.220 1.00 93.44 611 LEU A O 1
ATOM 4893 N N . ALA A 1 612 ? 9.088 14.200 -34.077 1.00 93.31 612 ALA A N 1
ATOM 4894 C CA . ALA A 1 612 ? 9.025 12.921 -34.774 1.00 93.31 612 ALA A CA 1
ATOM 4895 C C . ALA A 1 612 ? 9.416 11.780 -33.830 1.00 93.31 612 ALA A C 1
ATOM 4897 O O . ALA A 1 612 ? 10.197 11.980 -32.894 1.00 93.31 612 ALA A O 1
ATOM 4898 N N . ARG A 1 613 ? 8.871 10.587 -34.080 1.00 94.12 613 ARG A N 1
ATOM 4899 C CA . ARG A 1 613 ? 9.190 9.366 -33.341 1.00 94.12 613 ARG A CA 1
ATOM 4900 C C . ARG A 1 613 ? 9.207 8.177 -34.288 1.00 94.12 613 ARG A C 1
ATOM 4902 O O . ARG A 1 613 ? 8.222 7.950 -34.980 1.00 94.12 613 ARG A O 1
ATOM 4909 N N . GLU A 1 614 ? 10.290 7.421 -34.261 1.00 94.06 614 GLU A N 1
ATOM 4910 C CA . GLU A 1 614 ? 10.445 6.158 -34.977 1.00 94.06 614 GLU A CA 1
ATOM 4911 C C . GLU A 1 614 ? 10.687 5.065 -33.937 1.00 94.06 614 GLU A C 1
ATOM 4913 O O . GLU A 1 614 ? 11.544 5.205 -33.064 1.00 94.06 614 GLU A O 1
ATOM 4918 N N . ARG A 1 615 ? 9.927 3.973 -34.019 1.00 95.75 615 ARG A N 1
ATOM 4919 C CA . ARG A 1 615 ? 10.054 2.845 -33.098 1.00 95.75 615 ARG A CA 1
ATOM 4920 C C . ARG A 1 615 ? 10.227 1.557 -33.888 1.00 95.75 615 ARG A C 1
ATOM 4922 O O . ARG A 1 615 ? 9.375 1.251 -34.720 1.00 95.75 615 ARG A O 1
ATOM 4929 N N . MET A 1 616 ? 11.292 0.812 -33.599 1.00 95.88 616 MET A N 1
ATOM 4930 C CA . MET A 1 616 ? 11.588 -0.482 -34.216 1.00 95.88 616 MET A CA 1
ATOM 4931 C C . MET A 1 616 ? 11.678 -1.568 -33.150 1.00 95.88 616 MET A C 1
ATOM 4933 O O . MET A 1 616 ? 12.423 -1.430 -32.184 1.00 95.88 616 MET A O 1
ATOM 4937 N N . GLU A 1 617 ? 10.928 -2.644 -33.330 1.00 97.06 617 GLU A N 1
ATOM 4938 C CA . GLU A 1 617 ? 10.836 -3.774 -32.407 1.00 97.06 617 GLU A CA 1
ATOM 4939 C C . GLU A 1 617 ? 11.354 -5.039 -33.066 1.00 97.06 617 GLU A C 1
ATOM 4941 O O . GLU A 1 617 ? 11.228 -5.206 -34.277 1.00 97.06 617 GLU A O 1
ATOM 4946 N N . VAL A 1 618 ? 11.912 -5.946 -32.271 1.00 96.56 618 VAL A N 1
ATOM 4947 C CA . VAL A 1 618 ? 12.319 -7.254 -32.769 1.00 96.56 618 VAL A CA 1
ATOM 4948 C C . VAL A 1 618 ? 11.109 -8.043 -33.272 1.00 96.56 618 VAL A C 1
ATOM 4950 O O . VAL A 1 618 ? 10.107 -8.204 -32.573 1.00 96.56 618 VAL A O 1
ATOM 4953 N N . VAL A 1 619 ? 11.211 -8.529 -34.509 1.00 96.62 619 VAL A N 1
ATOM 4954 C CA . VAL A 1 619 ? 10.166 -9.323 -35.178 1.00 96.62 619 VAL A CA 1
ATOM 4955 C C . VAL A 1 619 ? 10.638 -10.710 -35.588 1.00 96.62 619 VAL A C 1
ATOM 4957 O O . VAL A 1 619 ? 9.804 -11.595 -35.762 1.00 96.62 619 VAL A O 1
ATOM 4960 N N . ALA A 1 620 ? 11.950 -10.920 -35.704 1.00 95.94 620 ALA A N 1
ATOM 4961 C CA . ALA A 1 620 ? 12.551 -12.228 -35.929 1.00 95.94 620 ALA A CA 1
ATOM 4962 C C . ALA A 1 620 ? 14.012 -12.247 -35.450 1.00 95.94 620 ALA A C 1
ATOM 4964 O O . ALA A 1 620 ? 14.660 -11.205 -35.357 1.00 95.94 620 ALA A O 1
ATOM 4965 N N . MET A 1 621 ? 14.533 -13.435 -35.153 1.00 95.38 621 MET A N 1
ATOM 4966 C CA . MET A 1 621 ? 15.942 -13.671 -34.822 1.00 95.38 621 MET A CA 1
ATOM 4967 C C . MET A 1 621 ? 16.312 -15.118 -35.153 1.00 95.38 621 MET A C 1
ATOM 4969 O O . MET A 1 621 ? 15.427 -15.976 -35.177 1.00 95.38 621 MET A O 1
ATOM 4973 N N . GLY A 1 622 ? 17.595 -15.391 -35.394 1.00 91.88 622 GLY A N 1
ATOM 4974 C CA . GLY A 1 622 ? 18.062 -16.744 -35.724 1.00 91.88 622 GLY A CA 1
ATOM 4975 C C . GLY A 1 622 ? 18.012 -17.697 -34.537 1.00 91.88 622 GLY A C 1
ATOM 4976 O O . GLY A 1 622 ? 17.530 -18.820 -34.660 1.00 91.88 622 GLY A O 1
ATOM 4977 N N . ARG A 1 623 ? 18.412 -17.219 -33.354 1.00 85.12 623 ARG A N 1
ATOM 4978 C CA . ARG A 1 623 ? 18.286 -17.949 -32.088 1.00 85.12 623 ARG A CA 1
ATOM 4979 C C . ARG A 1 623 ? 18.113 -17.013 -30.895 1.00 85.12 623 ARG A C 1
ATOM 4981 O O . ARG A 1 623 ? 18.492 -15.847 -30.959 1.00 85.12 623 ARG A O 1
ATOM 4988 N N . SER A 1 624 ? 17.583 -17.560 -29.801 1.00 77.31 624 SER A N 1
ATOM 4989 C CA . SER A 1 624 ? 17.776 -17.001 -28.457 1.00 77.31 624 SER A CA 1
ATOM 4990 C C . SER A 1 624 ? 19.129 -17.502 -27.947 1.00 77.31 624 SER A C 1
ATOM 4992 O O . SER A 1 624 ? 19.419 -18.689 -28.114 1.00 77.31 624 SER A O 1
ATOM 4994 N N . LEU A 1 625 ? 19.958 -16.608 -27.411 1.00 63.97 625 LEU A N 1
ATOM 4995 C CA . LEU A 1 625 ? 21.289 -16.922 -26.877 1.00 63.97 625 LEU A CA 1
ATOM 4996 C C . LEU A 1 625 ? 21.229 -17.567 -25.494 1.00 63.97 625 LEU A C 1
ATOM 4998 O O . LEU A 1 625 ? 20.305 -17.212 -24.726 1.00 63.97 625 LEU A O 1
#

Radius of gyration: 32.39 Å; chains: 1; bounding box: 77×53×104 Å

Foldseek 3Di:
DQFDQLPALLQLQLVLQLQCCQPPVDQFSAVVCVDPSNNHLQWFADPNTIGGLAQNLVSVVLSVVLNVVCVVPVDDCVRHVPPSLQVSLCVQFVVLLVVLLVLLLVQCVQQFPDPLLSVLLSLCSVFQALCLQASSTDALLRLLLSLVSQLCSLLLCCQLVVDQDLQSLLSNQQSLLSSCLSFVLSVLVNVLSLVSCCVRPVVSNVVRNPVSNCPSQVCSQVSCCVRVVGSDGSNVCQPHCRSFDADQQRTRCSVPPAFLLQLPDDLVVLVCCCDCAQQHPCVQQVLLVLLVVLLVLLLVLVVVVVPDDDDPVSSSSPSCNSLSVSLVVSLVVQVVVCSVVSNRQRCPAQFLHSSSCSSSVSSSSSSNRNSCSVPVVPPVSVVVSVVSSVSSSCSSCVCVRHGRHGTPRVVVCVVVVVDDRHDPFDFDPAWAFFLQDDADDDQWFDQQQKFKWWWAFQVRWIKIKMWGWPTWDAAPNAIWTKIWIWIDTVPDDIDIDIWTFRRVCNVNNHACVRTTDDRVPDDPPVVSQVSRCNGNVHSDTWIWGWHDFDFDDDPADSHTFTWIKTKTWDWDADPVRWIKIWMKIFTAGPQHRSRTFKIWIFIAGPVRHTPGIIIIGTDDGSGGD

Secondary structure (DSSP, 8-state):
--PPSS-SHHHHHHHHHHHIIIIISSS--HHHHTSTTT--SSEEEETTEEEESS-SHHHHHHHHHHHHHHHHH---TTT-HHHHHHHHHIIIIIHHHHHHHHHHHHHHHHH-S-HHHHHHHHHHHHHS-TTGGGGGS--SHHHHHHHHHHHHHHHHHHHTS----HHHHHHHHHHHHHHHHH-GGGHHHHHHHHHHHHHH-HHHIIIIIHHHHHHHHHHHHHHHHHHHSSSS-GGGGTTSTTTS-EETTEE-GGGS--GGGG--S-HHHHHHHHHTSTT-HHHH-TTHHHHHHHHHHHHHHHHHHTS----THHHHHHHHHHHHHHHHHHHHHHHHHHHT-HHHHGGGSSSSS-GGGGGGHHHHHHHTHHHHHHHTTSHHHHHHHHHHHHHHHHHHHS-TT-SSS--HHHHHHHHTTS---PPPPP--SS-B-SS------SSS--TT-EEEEEEE-TTS-EEEEEEEEEEEEEETTEEEEEEEEEEEETTS--EEEEEEE-HHHHHTT--HHHHEE-TTSSPPHHHHHHHHHHHHTSSS--PBEEEEEEEE--TT-SSPEEEEEEEEEEEEE-TTS-EEEEEEEEEE-TTSGGGEEEEEEEEEETT--EEEEEEEEEEEES---

Sequence (625 aa):
MQAEPLQSANDRSRWCTIRALAEQGTYVIDDVRRQPGWDTIDLVRHEGHFYSTKPPLFPTLVAGLYWTLDKLTGWTFETHLAETTRLVLLLINILPTTAALIVLSNLTATLTESARTRIAVMAVACFGTLLLPFLNSLNNHTPAAVCVVFALAPAMRIVVLGRRDWWRFAAAGFFSAFAFTNELTAAAFVAALFVTLLWNAPRQTLSGFLPAALIPVIPFFALNLRVTDDWLPFYSAYGTEKYEFVYEGVPSYWMDPRGIDKATDSFPVYLLHCTVGHHGLFSLSPIWLLTLAGWALALFSIFRTGSRAGGNSGGLLASQTLFHAMGAALTLIVFTFFMTRTENYNYGGVSVALRWLLWLVPFWLLGLIPVFDRWGRRWWMMAAAAVALAVSVFSAWYPLDGPWKQPWIYTLMENAGWIDYREPHPEFDRPVRSWVYSLPGGPQQDDDYWIELAGRDVDGRLSRLRLADAGPDNVGGRQARIVEVTSQQQGAPEQVERYWIDSNSFLAGRGPADFLIWPNGEPSDDERRNAYVFWHGLPRPGRYAAGARRYLRFPLRRDAFHCLQGYATVSTRNATGETLIHRLDAWSCEEVPFGVVLLDRQLQDGRRRLLARERMEVVAMGRSL

pLDDT: mean 93.29, std 8.2, range [35.09, 98.88]